Protein AF-A0A1Q7M8P6-F1 (afdb_monomer)

Radius of gyration: 31.35 Å; Cα contacts (8 Å, |Δi|>4): 982; chains: 1; bounding box: 72×69×82 Å

Secondary structure (DSSP, 8-state):
---------------------------EEEEEEESS-TTTHHHHHHHHHT-S---EEEEEEE---SSTHHHHHHHTT-EEEE-SS-HHHHHHHHHHH---SEEEE--TTEEE-TTHHHHHHHH-TT-SEEEEEEEE---SSHHHHHHHHHHHHHTT-TTT--EEEEEHHHHHHHT-S-TT-SSSHHHHHHHHHHHTT--EEEEEEEEEE----SSHHHHHHHHHHHHHHHHHHHHHSHHHHHHHH-GGGHHHHHTTS---HHHHHHHHHHHHHHHHHHHHHHHHHHHHTTS-----TT---------PPPHHHHHHHHHHHGGGHHIIIIITSHHHHHHHHHHHHHHHHH--SSEEEEE--TTSHHHHHHHHTT-EEEEEES-HHHHHHHHHHHTTSSEEEE--TTS--S-TT-EEEEEESS-GGG-SSHHHHHHHHHHHEEEEEEEEEEEEBP-TTHHHHHHHTTPPPPSS----B-HHHHHHHHHHTTEEEEEEEES-SS-HHHHHH-S-SHHHHHHHHHS-GGG-SEEEEEEEEPP----

Solvent-accessible surface area (backbone atoms only — not comparable to full-atom values): 29225 Å² total; per-residue (Å²): 140,88,86,91,86,87,91,91,79,87,80,91,79,92,76,76,89,71,82,78,73,89,67,73,75,75,35,31,22,38,27,26,32,37,58,64,32,55,91,32,36,61,58,20,51,50,26,60,72,61,26,74,53,74,59,64,49,48,30,34,21,33,37,69,50,90,51,60,33,63,64,52,43,50,77,71,70,36,50,76,45,78,47,92,49,56,54,23,41,25,44,43,52,30,58,70,74,47,84,30,59,29,37,33,61,45,56,37,40,34,34,50,42,52,50,36,66,44,35,40,66,66,51,35,70,98,40,45,24,24,33,63,48,58,38,57,67,45,75,88,42,80,54,12,43,48,49,28,50,40,43,48,24,37,60,58,27,84,91,67,50,39,56,39,36,30,35,39,72,55,41,58,75,61,62,50,44,49,68,88,26,74,36,62,29,54,50,49,36,36,48,48,40,50,74,73,68,56,44,72,42,72,35,88,31,51,33,34,36,59,77,65,50,66,46,70,67,50,46,37,53,52,27,38,66,38,19,66,30,43,50,57,44,29,73,77,37,49,73,57,42,59,56,67,67,41,37,71,58,49,58,70,11,33,77,73,38,90,66,60,78,84,47,50,61,58,37,33,52,51,37,50,51,49,51,50,33,24,49,50,26,37,51,51,54,64,58,62,64,71,54,82,76,84,75,70,89,80,78,77,69,81,78,82,76,71,76,68,31,58,67,65,52,50,40,54,55,50,58,74,40,44,92,50,38,59,41,77,73,23,58,80,20,45,12,12,43,52,49,50,51,51,49,49,55,55,52,59,71,70,58,83,55,56,34,33,39,33,38,52,39,51,65,20,71,67,51,51,54,46,41,76,70,69,36,52,40,37,34,32,18,71,36,68,64,34,41,53,45,21,46,64,70,39,73,72,62,58,50,70,45,76,43,49,68,65,58,59,97,61,64,68,50,69,24,32,24,37,39,24,65,70,36,53,29,52,48,68,55,52,60,48,24,41,40,40,50,49,47,25,27,27,74,85,10,34,41,37,42,22,30,47,39,59,56,91,62,52,66,59,51,35,59,76,65,70,54,79,80,68,90,53,57,57,55,60,42,48,52,68,56,54,44,48,48,38,41,76,35,51,22,44,68,77,43,72,46,46,69,34,36,51,49,61,66,58,29,55,69,23,76,59,37,66,65,54,52,54,48,56,71,74,49,67,45,82,56,27,37,32,29,32,38,31,27,31,40,50,72,91,67,84,130

Nearest PDB structures (foldseek):
  6f5z-assembly1_B  TM=7.256E-01  e=6.866E-14  Haloferax volcanii DS2
  1vlm-assembly1_A  TM=7.870E-01  e=6.737E-13  Thermotoga maritima MSB8
  1vl5-assembly4_D  TM=7.030E-01  e=1.470E-11  Halalkalibacterium halodurans C-125
  7wzg-assembly1_A  TM=6.960E-01  e=2.973E-09  Streptomyces sp.
  5dm0-assembly1_A  TM=5.908E-01  e=2.808E-09  Bacillus velezensis FZB42

Sequence (543 aa):
MLQANQRLRGLGGGKGLRPSSCDHEPLVSVVIPSRNSARTIDDCLRSIILQSYKRIEIIIVDCISTDSTREIAQRMGALVLSHDGERSVAKNLGAKFANGKYLFFVDADHKLGPDVIASCIKSIDGFDGVLINDQDISKDSKVSRLFASRRKVLSYDLLHVAVRFVRRDVFDSVGGFDPDLYAGEDLDFHRRFLRHGFKMVDSWATDWHMGSPVNLKELLNRNLYYSSNNLKYASKNPLIALRRINPLRVISAWRRSDTPASDLLPVVLLGFLSNTFLMIGVLLKLSRRQGTPKVDPTQTTLMRNKATPSKKNVIDNYNREGKNYDNIRYGRTKGGRFFSEIELRKTLAMVKGDKVLHVGTATGRVSTYLVSSGFDYVGLELSKVMVRITRERLKGEGDVVQADAEHLPFKPSVFDDIVSVRSFHFLPHPEIFLNEANRVLKRTGRVTVSFEKSVPGREAFRKLMSLPASNAKRAYYSNPQVALMMRRARFTALFAGNVTKLPLLLYWRSKDDRILKELHGKIPSVMGTVGMVVGSKASLGVD

Mean predicted aligned error: 16.84 Å

Foldseek 3Di:
DDDDDDDDDDDDDDDDDDDDDVPPQFAEEEQEEDEQLPPQQLLALVLVCLAPDHRYAYEYEYLPHPDCNQVSCVVSPHHYHYDVAAPQVSRVVSLVVDPTQKYAYDYSQKHFDRHLVVLQSVWCVVFFFEWAQEAEDPDDDPVSVLQRLLSQLCSLPPLRTATGMGGSVLCVVLPGFDRLANDCSRSVSRVSSVVVVTGYDYSPTYMYGHDDDPDVVVLLVVLLVCLVRLVVVCVVPVVSSVVQLQLCSSVVSVVVGPRDPVSNVVSSVVSVSSSVSSVVSNQVVLVVVPPDDPDDPPPPDDDPDDDAWDPVLVLVVLLVCFLVVCCLQQVVAPLSVVLLVLLLVVQVVQDDDQEEEEEACRQVSSVCVCLVVRHQYEYEHQHPRRQVNNCVVCVNRHYYDHDDLLDDPAAFAAGQEYEYEACQFNDRCSLSSLLVVLRNHHLFHKYKHKHFADDPCPVVVCVVVVPDDDSTDTHHHAQVRVCVSNVVSQWDWPDKFASAQAEPVCSVPHNDCPVVVVCRVPGGSSRHRMIMIMTTRHNPDDD

pLDDT: mean 84.01, std 18.24, range [25.59, 98.75]

Structure (mmCIF, N/CA/C/O backbone):
data_AF-A0A1Q7M8P6-F1
#
_entry.id   AF-A0A1Q7M8P6-F1
#
loop_
_atom_site.group_PDB
_atom_site.id
_atom_site.type_symbol
_atom_site.label_atom_id
_atom_site.label_alt_id
_atom_site.label_comp_id
_atom_site.label_asym_id
_atom_site.label_entity_id
_atom_site.label_seq_id
_atom_site.pdbx_PDB_ins_code
_atom_site.Cartn_x
_atom_site.Cartn_y
_atom_site.Cartn_z
_atom_site.occupancy
_atom_site.B_iso_or_equiv
_atom_site.auth_seq_id
_atom_site.auth_comp_id
_atom_site.auth_a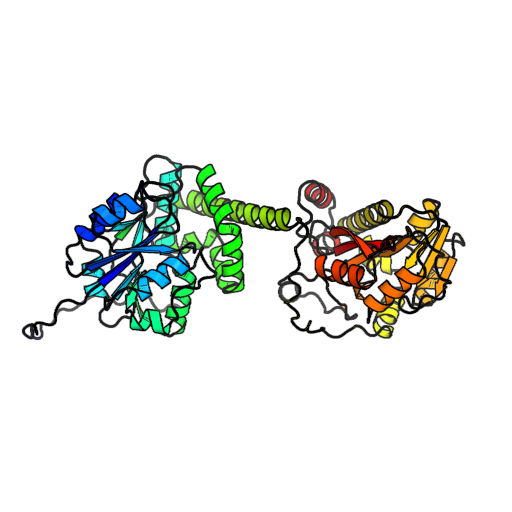sym_id
_atom_site.auth_atom_id
_atom_site.pdbx_PDB_model_num
ATOM 1 N N . MET A 1 1 ? -14.042 37.121 7.139 1.00 37.44 1 MET A N 1
ATOM 2 C CA . MET A 1 1 ? -15.279 36.350 7.381 1.00 37.44 1 MET A CA 1
ATOM 3 C C . MET A 1 1 ? -15.088 35.502 8.631 1.00 37.44 1 MET A C 1
ATOM 5 O O . MET A 1 1 ? -14.676 34.353 8.555 1.00 37.44 1 MET A O 1
ATOM 9 N N . LEU A 1 2 ? -15.280 36.147 9.782 1.00 29.72 2 LEU A N 1
ATOM 10 C CA . LEU A 1 2 ? -15.415 35.529 11.096 1.00 29.72 2 LEU A CA 1
ATOM 11 C C . LEU A 1 2 ? -16.897 35.201 11.296 1.00 29.72 2 LEU A C 1
ATOM 13 O O . LEU A 1 2 ? -17.698 36.114 11.145 1.00 29.72 2 LEU A O 1
ATOM 17 N N . GLN A 1 3 ? -17.239 33.961 11.648 1.00 26.47 3 GLN A N 1
ATOM 18 C CA . GLN A 1 3 ? -18.386 33.603 12.497 1.00 26.47 3 GLN A CA 1
ATOM 19 C C . GLN A 1 3 ? -18.460 32.077 12.633 1.00 26.47 3 GLN A C 1
ATOM 21 O O . GLN A 1 3 ? -18.598 31.383 11.632 1.00 26.47 3 GLN A O 1
ATOM 26 N N . ALA A 1 4 ? -18.330 31.594 13.872 1.00 27.23 4 ALA A N 1
ATOM 27 C CA . ALA A 1 4 ? -18.919 30.371 14.446 1.00 27.23 4 ALA A CA 1
ATOM 28 C C . ALA A 1 4 ? -18.032 29.867 15.598 1.00 27.23 4 ALA A C 1
ATOM 30 O O . ALA A 1 4 ? -17.415 28.811 15.526 1.00 27.23 4 ALA A O 1
ATOM 31 N N . ASN A 1 5 ? -17.930 30.665 16.660 1.00 28.78 5 ASN A N 1
ATOM 32 C CA . ASN A 1 5 ? -17.452 30.216 17.963 1.00 28.78 5 ASN A CA 1
ATOM 33 C C . ASN A 1 5 ? -18.111 31.105 19.017 1.00 28.78 5 ASN A C 1
ATOM 35 O O . ASN A 1 5 ? -17.616 32.193 19.284 1.00 28.78 5 ASN A O 1
ATOM 39 N N . GLN A 1 6 ? -19.266 30.667 19.521 1.00 30.23 6 GLN A N 1
ATOM 40 C CA . GLN A 1 6 ? -19.852 30.999 20.827 1.00 30.23 6 GLN A CA 1
ATOM 41 C C . GLN A 1 6 ? -21.304 30.510 20.844 1.00 30.23 6 GLN A C 1
ATOM 43 O O . GLN A 1 6 ? -22.135 31.050 20.121 1.00 30.23 6 GLN A O 1
ATOM 48 N N . ARG A 1 7 ? -21.598 29.508 21.680 1.00 29.50 7 ARG A N 1
ATOM 49 C CA . ARG A 1 7 ? -22.833 29.390 22.480 1.00 29.50 7 ARG A CA 1
ATOM 50 C C . ARG A 1 7 ? -22.812 28.077 23.258 1.00 29.50 7 ARG A C 1
ATOM 52 O O . ARG A 1 7 ? -23.206 27.058 22.720 1.00 29.50 7 ARG A O 1
ATOM 59 N N . LEU A 1 8 ? -22.377 28.138 24.515 1.00 30.59 8 LEU A N 1
ATOM 60 C CA . LEU A 1 8 ? -22.872 27.297 25.612 1.00 30.59 8 LEU A CA 1
ATOM 61 C C . LEU A 1 8 ? -22.594 28.027 26.940 1.00 30.59 8 LEU A C 1
ATOM 63 O O . LEU A 1 8 ? -21.504 27.901 27.490 1.00 30.59 8 LEU A O 1
ATOM 67 N N . ARG A 1 9 ? -23.566 28.816 27.429 1.00 30.91 9 ARG A N 1
ATOM 68 C CA . ARG A 1 9 ? -23.740 29.202 28.847 1.00 30.91 9 ARG A CA 1
ATOM 69 C C . ARG A 1 9 ? -25.202 29.600 29.118 1.00 30.91 9 ARG A C 1
ATOM 71 O O . ARG A 1 9 ? -25.705 30.476 28.425 1.00 30.91 9 ARG A O 1
ATOM 78 N N . GLY A 1 10 ? -25.794 29.009 30.167 1.00 29.38 10 GLY A N 1
ATOM 79 C CA . GLY A 1 10 ? -27.073 29.369 30.814 1.00 29.38 10 GLY A CA 1
ATOM 80 C C . GLY A 1 10 ? -28.333 28.915 30.061 1.00 29.38 10 GLY A C 1
ATOM 81 O O . GLY A 1 10 ? -28.373 29.018 28.845 1.00 29.38 10 GLY A O 1
ATOM 82 N N . LEU A 1 11 ? -29.399 28.397 30.678 1.00 32.06 11 LEU A N 1
ATOM 83 C CA . LEU A 1 11 ? -29.918 28.573 32.043 1.00 32.06 11 LEU A CA 1
ATOM 84 C C . LEU A 1 11 ? -30.756 27.359 32.495 1.00 32.06 11 LEU A C 1
ATOM 86 O O . LEU A 1 11 ? -31.348 26.665 31.671 1.00 32.06 11 LEU A O 1
ATOM 90 N N . GLY A 1 12 ? -30.834 27.146 33.813 1.00 32.09 12 GLY A N 1
ATOM 91 C CA . GLY A 1 12 ? -31.798 26.240 34.436 1.00 32.09 12 GLY A CA 1
ATOM 92 C C . GLY A 1 12 ? -33.249 26.713 34.286 1.00 32.09 12 GLY A C 1
ATOM 93 O O . GLY A 1 12 ? -33.533 27.905 34.200 1.00 32.09 12 GLY A O 1
ATOM 94 N N . GLY A 1 13 ? -34.160 25.745 34.291 1.00 28.42 13 GLY A N 1
ATOM 95 C CA . GLY A 1 13 ? -35.604 25.936 34.323 1.00 28.42 13 GLY A CA 1
ATOM 96 C C . GLY A 1 13 ? -36.260 24.576 34.516 1.00 28.42 13 GLY A C 1
ATOM 97 O O . GLY A 1 13 ? -36.322 23.780 33.583 1.00 28.42 13 GLY A O 1
ATOM 98 N N . GLY A 1 14 ? -36.670 24.282 35.750 1.00 41.56 14 GLY A N 1
ATOM 99 C CA . GLY A 1 14 ? -37.291 23.014 36.111 1.00 41.56 14 GLY A CA 1
ATOM 100 C C . GLY A 1 14 ? -38.584 22.767 35.340 1.00 41.56 14 GLY A C 1
ATOM 101 O O . GLY A 1 14 ? -39.457 23.631 35.286 1.00 41.56 14 GLY A O 1
ATOM 102 N N . LYS A 1 15 ? -38.719 21.557 34.793 1.00 36.03 15 LYS A N 1
ATOM 103 C CA . LYS A 1 15 ? -40.005 20.946 34.452 1.00 36.03 15 LYS A CA 1
ATOM 104 C C . LYS A 1 15 ? -39.934 19.442 34.704 1.00 36.03 15 LYS A C 1
ATOM 106 O O . LYS A 1 15 ? -39.203 18.737 34.023 1.00 36.03 15 LYS A O 1
ATOM 111 N N . GLY A 1 16 ? -40.719 19.006 35.690 1.00 33.38 16 GLY A N 1
ATOM 112 C CA . GLY A 1 16 ? -41.333 17.682 35.799 1.00 33.38 16 GLY A CA 1
ATOM 113 C C . GLY A 1 16 ? -40.418 16.469 35.673 1.00 33.38 16 GLY A C 1
ATOM 114 O O . GLY A 1 16 ? -40.272 15.916 34.587 1.00 33.38 16 GLY A O 1
ATOM 115 N N . LEU A 1 17 ? -39.938 15.970 36.815 1.00 39.94 17 LEU A N 1
ATOM 116 C CA . LEU A 1 17 ? -39.659 14.545 36.985 1.00 39.94 17 LEU A CA 1
ATOM 117 C C . LEU A 1 17 ? -40.956 13.779 36.690 1.00 39.94 17 LEU A C 1
ATOM 119 O O . LEU A 1 17 ? -41.855 13.715 37.527 1.00 39.94 17 LEU A O 1
ATOM 123 N N . ARG A 1 18 ? -41.081 13.241 35.474 1.00 37.38 18 ARG A N 1
ATOM 124 C CA . ARG A 1 18 ? -42.035 12.161 35.226 1.00 37.38 18 ARG A CA 1
ATOM 125 C C . ARG A 1 18 ? -41.528 10.941 35.999 1.00 37.38 18 ARG A C 1
ATOM 127 O O . ARG A 1 18 ? -40.339 10.637 35.882 1.00 37.38 18 ARG A O 1
ATOM 134 N N . PRO A 1 19 ? -42.374 10.269 36.796 1.00 38.62 19 PRO A N 1
ATOM 135 C CA . PRO A 1 19 ? -41.968 9.049 37.466 1.00 38.62 19 PRO A CA 1
ATOM 136 C C . PRO A 1 19 ? -41.586 8.012 36.409 1.00 38.62 19 PRO A C 1
ATOM 138 O O . PRO A 1 19 ? -42.273 7.839 35.401 1.00 38.62 19 PRO A O 1
ATOM 141 N N . SER A 1 20 ? -40.434 7.398 36.652 1.00 43.34 20 SER A N 1
ATOM 142 C CA . SER A 1 20 ? -39.803 6.335 35.883 1.00 43.34 20 SER A CA 1
ATOM 143 C C . SER A 1 20 ? -40.801 5.241 35.511 1.00 43.34 20 SER A C 1
ATOM 145 O O . SER A 1 20 ? -41.266 4.509 36.387 1.00 43.34 20 SER A O 1
ATOM 147 N N . SER A 1 21 ? -41.079 5.087 34.214 1.00 41.94 21 SER A N 1
ATOM 148 C CA . SER A 1 21 ? -41.465 3.778 33.701 1.00 41.94 21 SER A CA 1
ATOM 149 C C . SER A 1 21 ? -40.296 2.836 33.959 1.00 41.94 21 SER A C 1
ATOM 151 O O . SER A 1 21 ? -39.134 3.180 33.737 1.00 41.94 21 SER A O 1
ATOM 153 N N . CYS A 1 22 ? -40.601 1.660 34.486 1.00 38.03 22 CYS A N 1
ATOM 154 C CA . CYS A 1 22 ? -39.665 0.579 34.749 1.00 38.03 22 CYS A CA 1
ATOM 155 C C . CYS A 1 22 ? -39.181 -0.049 33.427 1.00 38.03 22 CYS A C 1
ATOM 157 O O . CYS A 1 22 ? -39.328 -1.249 33.213 1.00 38.03 22 CYS A O 1
ATOM 159 N N . ASP A 1 23 ? -38.645 0.757 32.512 1.00 50.38 23 ASP A N 1
ATOM 160 C CA . ASP A 1 23 ? -38.005 0.273 31.300 1.00 50.38 23 ASP A CA 1
ATOM 161 C C . ASP A 1 23 ? -36.634 -0.254 31.705 1.00 50.38 23 ASP A C 1
ATOM 163 O O . ASP A 1 23 ? -35.728 0.514 32.028 1.00 50.38 23 ASP A O 1
ATOM 167 N N . HIS A 1 24 ? -36.505 -1.583 31.750 1.00 70.62 24 HIS A N 1
ATOM 168 C CA . HIS A 1 24 ? -35.240 -2.267 31.993 1.00 70.62 24 HIS A CA 1
ATOM 169 C C . HIS A 1 24 ? -34.104 -1.549 31.262 1.00 70.62 24 HIS A C 1
ATOM 171 O O . HIS A 1 24 ? -34.151 -1.430 30.032 1.00 70.62 24 HIS A O 1
ATOM 177 N N . GLU A 1 25 ? -33.095 -1.088 32.014 1.00 85.62 25 GLU A N 1
ATOM 178 C CA . GLU A 1 25 ? -31.935 -0.388 31.458 1.00 85.62 25 GLU A CA 1
ATOM 179 C C . GLU A 1 25 ? -31.449 -1.121 30.191 1.00 85.62 25 GLU A C 1
ATOM 181 O O . GLU A 1 25 ? -31.434 -2.346 30.182 1.00 85.62 25 GLU A O 1
ATOM 186 N N . PRO A 1 26 ? -31.118 -0.458 29.078 1.00 95.31 26 PRO A N 1
ATOM 187 C CA . PRO A 1 26 ? -30.870 -1.136 27.799 1.00 95.31 26 PRO A CA 1
ATOM 188 C C . PRO A 1 26 ? -29.556 -1.939 27.767 1.00 95.31 26 PRO A C 1
ATOM 190 O O . PRO A 1 26 ? -28.484 -1.378 27.926 1.00 95.31 26 PRO A O 1
ATOM 193 N N . LEU A 1 27 ? -29.612 -3.238 27.450 1.00 97.94 27 LEU A N 1
ATOM 194 C CA . LEU A 1 27 ? -28.419 -4.100 27.396 1.00 97.94 27 LEU A CA 1
ATOM 195 C C . LEU A 1 27 ? -27.332 -3.525 26.465 1.00 97.94 27 LEU A C 1
ATOM 197 O O . LEU A 1 27 ? -27.618 -3.165 25.317 1.00 97.94 27 LEU A O 1
ATOM 201 N N . VAL A 1 28 ? -26.092 -3.486 26.958 1.00 98.50 28 VAL A N 1
ATOM 202 C CA . VAL A 1 28 ? -24.889 -3.096 26.207 1.00 98.50 28 VAL A CA 1
ATOM 203 C C . VAL A 1 28 ? -24.049 -4.334 25.913 1.00 98.50 28 VAL A C 1
ATOM 205 O O . VAL A 1 28 ? -23.653 -5.049 26.831 1.00 98.50 28 VAL A O 1
ATOM 208 N N . SER A 1 29 ? -23.727 -4.555 24.642 1.00 98.75 29 SER A N 1
ATOM 209 C CA . SER A 1 29 ? -22.810 -5.614 24.217 1.00 98.75 29 SER A CA 1
ATOM 210 C C . SER A 1 29 ? -21.415 -5.052 24.035 1.00 98.75 29 SER A C 1
ATOM 212 O O . SER A 1 29 ? -21.172 -4.268 23.113 1.00 98.75 29 SER A O 1
ATOM 214 N N . VAL A 1 30 ? -20.485 -5.461 24.891 1.00 98.56 30 VAL A N 1
ATOM 215 C CA . VAL A 1 30 ? -19.075 -5.097 24.749 1.00 98.56 30 VAL A CA 1
ATOM 216 C C . VAL A 1 30 ? -18.391 -6.148 23.882 1.00 98.56 30 VAL A C 1
ATOM 218 O O . VAL A 1 30 ? -18.250 -7.300 24.286 1.00 98.56 30 VAL A O 1
ATOM 221 N N . VAL A 1 31 ? -17.995 -5.751 22.672 1.00 98.62 31 VAL A N 1
ATOM 222 C CA . VAL A 1 31 ? -17.379 -6.621 21.665 1.00 98.62 31 VAL A CA 1
ATOM 223 C C . VAL A 1 31 ? -15.876 -6.367 21.618 1.00 98.62 31 VAL A C 1
ATOM 225 O O . VAL A 1 31 ? -15.437 -5.259 21.292 1.00 98.62 31 VAL A O 1
ATOM 228 N N . ILE A 1 32 ? -15.095 -7.411 21.901 1.00 98.25 32 ILE A N 1
ATOM 229 C CA . ILE A 1 32 ? -13.643 -7.338 22.069 1.00 98.25 32 ILE A CA 1
ATOM 230 C C . ILE A 1 32 ? -12.954 -8.301 21.093 1.00 98.25 32 ILE A C 1
ATOM 232 O O . ILE A 1 32 ? -12.965 -9.515 21.316 1.00 98.25 32 ILE A O 1
ATOM 236 N N . PRO A 1 33 ? -12.334 -7.812 20.003 1.00 97.12 33 PRO A N 1
ATOM 237 C CA . PRO A 1 33 ? -11.429 -8.642 19.221 1.00 97.12 33 PRO A CA 1
ATOM 238 C C . PRO A 1 33 ? -10.141 -8.876 20.016 1.00 97.12 33 PRO A C 1
ATOM 240 O O . PRO A 1 33 ? -9.592 -7.947 20.615 1.00 97.12 33 PRO A O 1
ATOM 243 N N . SER A 1 34 ? -9.625 -10.101 19.996 1.00 94.81 34 SER A N 1
ATOM 244 C CA . SER A 1 34 ? -8.415 -10.438 20.742 1.00 94.81 34 SER A CA 1
ATOM 245 C C . SER A 1 34 ? -7.474 -11.333 19.946 1.00 94.81 34 SER A C 1
ATOM 247 O O . SER A 1 34 ? -7.911 -12.169 19.161 1.00 94.81 34 SER A O 1
ATOM 249 N N . ARG A 1 35 ? -6.167 -11.130 20.129 1.00 93.31 35 ARG A N 1
ATOM 250 C CA . ARG A 1 35 ? -5.114 -12.007 19.609 1.00 93.31 35 ARG A CA 1
ATOM 251 C C . ARG A 1 35 ? -3.870 -11.843 20.465 1.00 93.31 35 ARG A C 1
ATOM 253 O O . ARG A 1 35 ? -3.316 -10.745 20.508 1.00 93.31 35 ARG A O 1
ATOM 260 N N . ASN A 1 36 ? -3.411 -12.915 21.098 1.00 93.12 36 ASN A N 1
ATOM 261 C CA . ASN A 1 36 ? -2.204 -12.925 21.928 1.00 93.12 36 ASN A CA 1
ATOM 262 C C . ASN A 1 36 ? -2.159 -11.765 22.945 1.00 93.12 36 ASN A C 1
ATOM 264 O O . ASN A 1 36 ? -1.190 -11.005 23.014 1.00 93.12 36 ASN A O 1
ATOM 268 N N . SER A 1 37 ? -3.269 -11.558 23.651 1.00 94.25 37 SER A N 1
ATOM 269 C CA . SER A 1 37 ? -3.512 -10.433 24.558 1.00 94.25 37 SER A CA 1
ATOM 270 C C . SER A 1 37 ? -3.468 -10.837 26.036 1.00 94.25 37 SER A C 1
ATOM 272 O O . SER A 1 37 ? -3.989 -10.105 26.877 1.00 94.25 37 SER A O 1
ATOM 274 N N . ALA A 1 38 ? -2.821 -11.955 26.394 1.00 94.12 38 ALA A N 1
ATOM 275 C CA . ALA A 1 38 ? -2.805 -12.464 27.771 1.00 94.12 38 ALA A CA 1
ATOM 276 C C . ALA A 1 38 ? -2.259 -11.447 28.791 1.00 94.12 38 ALA A C 1
ATOM 278 O O . ALA A 1 38 ? -2.603 -11.500 29.967 1.00 94.12 38 ALA A O 1
ATOM 279 N N . ARG A 1 39 ? -1.437 -10.492 28.335 1.00 92.62 39 ARG A N 1
ATOM 280 C CA . ARG A 1 39 ? -0.863 -9.421 29.164 1.00 92.62 39 ARG A CA 1
ATOM 281 C C . ARG A 1 39 ? -1.850 -8.323 29.561 1.00 92.62 39 ARG A C 1
ATOM 283 O O . ARG A 1 39 ? -1.578 -7.626 30.526 1.00 92.62 39 ARG A O 1
ATOM 290 N N . THR A 1 40 ? -2.922 -8.115 28.799 1.00 94.31 40 THR A N 1
ATOM 291 C CA . THR A 1 40 ? -3.811 -6.948 28.960 1.00 94.31 40 THR A CA 1
ATOM 292 C C . THR A 1 40 ? -5.281 -7.316 29.110 1.00 94.31 40 THR A C 1
ATOM 294 O O . THR A 1 40 ? -6.057 -6.519 29.634 1.00 94.31 40 THR A O 1
ATOM 297 N N . ILE A 1 41 ? -5.678 -8.513 28.668 1.00 96.00 41 ILE A N 1
ATOM 298 C CA . ILE A 1 41 ? -7.085 -8.916 28.623 1.00 96.00 41 ILE A CA 1
ATOM 299 C C . ILE A 1 41 ? -7.720 -9.018 30.020 1.00 96.00 41 ILE A C 1
ATOM 301 O O . ILE A 1 41 ? -8.892 -8.683 30.161 1.00 96.00 41 ILE A O 1
ATOM 305 N N . ASP A 1 42 ? -6.961 -9.405 31.054 1.00 96.00 42 ASP A N 1
ATOM 306 C CA . ASP A 1 42 ? -7.454 -9.450 32.443 1.00 96.00 42 ASP A CA 1
ATOM 307 C C . ASP A 1 42 ? -7.839 -8.043 32.940 1.00 96.00 42 ASP A C 1
ATOM 309 O O . ASP A 1 42 ? -8.976 -7.830 33.359 1.00 96.00 42 ASP A O 1
ATOM 313 N N . ASP A 1 43 ? -6.953 -7.052 32.788 1.00 95.31 43 ASP A N 1
ATOM 314 C CA . ASP A 1 43 ? -7.233 -5.650 33.138 1.00 95.31 43 ASP A CA 1
ATOM 315 C C . ASP A 1 43 ? -8.416 -5.073 32.345 1.00 95.31 43 ASP A C 1
ATOM 317 O O . ASP A 1 43 ? -9.268 -4.372 32.906 1.00 95.31 43 ASP A O 1
ATOM 321 N N . CYS A 1 44 ? -8.487 -5.385 31.046 1.00 96.75 44 CYS A N 1
ATOM 322 C CA . CYS A 1 44 ? -9.583 -4.979 30.170 1.00 96.75 44 CYS A CA 1
ATOM 323 C C . CYS A 1 44 ? -10.925 -5.498 30.705 1.00 96.75 44 CYS A C 1
ATOM 325 O O . CYS A 1 44 ? -11.830 -4.715 31.006 1.00 96.75 44 CYS A O 1
ATOM 327 N N . LEU A 1 45 ? -11.027 -6.810 30.916 1.00 97.62 45 LEU A N 1
ATOM 328 C CA . LEU A 1 45 ? -12.243 -7.463 31.387 1.00 97.62 45 LEU A CA 1
ATOM 329 C C . LEU A 1 45 ? -12.632 -7.031 32.801 1.00 97.62 45 LEU A C 1
ATOM 331 O O . LEU A 1 45 ? -13.803 -6.734 33.038 1.00 97.62 45 LEU A O 1
ATOM 335 N N . ARG A 1 46 ? -11.671 -6.909 33.729 1.00 97.38 46 ARG A N 1
ATOM 336 C CA . ARG A 1 46 ? -11.944 -6.409 35.087 1.00 97.38 46 ARG A CA 1
ATOM 337 C C . ARG A 1 46 ? -12.552 -5.015 35.039 1.00 97.38 46 ARG A C 1
ATOM 339 O O . ARG A 1 46 ? -13.515 -4.751 35.751 1.00 97.38 46 ARG A O 1
ATOM 346 N N . SER A 1 47 ? -12.027 -4.139 34.181 1.00 97.06 47 SER A N 1
ATOM 347 C CA . SER A 1 47 ? -12.547 -2.776 34.046 1.00 97.06 47 SER A CA 1
ATOM 348 C C . SER A 1 47 ? -13.979 -2.723 33.508 1.00 97.06 47 SER A C 1
ATOM 350 O O . SER A 1 47 ? -14.725 -1.822 33.883 1.00 97.06 47 SER A O 1
ATOM 352 N N . ILE A 1 48 ? -14.382 -3.701 32.689 1.00 97.62 48 ILE A N 1
ATOM 353 C CA . ILE A 1 48 ? -15.749 -3.826 32.162 1.00 97.62 48 ILE A CA 1
ATOM 354 C C . ILE A 1 48 ? -16.695 -4.413 33.219 1.00 97.62 48 ILE A C 1
ATOM 356 O O . ILE A 1 48 ? -17.795 -3.904 33.412 1.00 97.62 48 ILE A O 1
ATOM 360 N N . ILE A 1 49 ? -16.267 -5.445 33.949 1.00 96.94 49 ILE A N 1
ATOM 361 C CA . ILE A 1 49 ? -17.065 -6.076 35.017 1.00 96.94 49 ILE A CA 1
ATOM 362 C C . ILE A 1 49 ? -17.343 -5.086 36.161 1.00 96.94 49 ILE A C 1
ATOM 364 O O . ILE A 1 49 ? -18.426 -5.077 36.749 1.00 96.94 49 ILE A O 1
ATOM 368 N N . LEU A 1 50 ? -16.370 -4.225 36.469 1.00 96.88 50 LEU A N 1
ATOM 369 C CA . LEU A 1 50 ? -16.466 -3.230 37.537 1.00 96.88 50 LEU A CA 1
ATOM 370 C C . LEU A 1 50 ? -17.194 -1.939 37.129 1.00 96.88 50 LEU A C 1
ATOM 372 O O . LEU A 1 50 ? -17.264 -1.020 37.944 1.00 96.88 50 LEU A O 1
ATOM 376 N N . GLN A 1 51 ? -17.757 -1.851 35.918 1.00 97.44 51 GLN A N 1
ATOM 377 C CA . GLN A 1 51 ? -18.518 -0.671 35.491 1.00 97.44 51 GLN A CA 1
ATOM 378 C C . GLN A 1 51 ? -19.693 -0.383 36.430 1.00 97.44 51 GLN A C 1
ATOM 380 O O . GLN A 1 51 ? -20.319 -1.302 36.969 1.00 97.44 51 GLN A O 1
ATOM 385 N N . SER A 1 52 ? -20.023 0.895 36.613 1.00 95.94 52 SER A N 1
ATOM 386 C CA . SER A 1 52 ? -21.201 1.314 37.383 1.00 95.94 52 SER A CA 1
ATOM 387 C C . SER A 1 52 ? -22.509 0.882 36.716 1.00 95.94 52 SER A C 1
ATOM 389 O O . SER A 1 52 ? -23.443 0.474 37.402 1.00 95.94 52 SER A O 1
ATOM 391 N N . TYR A 1 53 ? -22.545 0.873 35.382 1.00 96.31 53 TYR A N 1
ATOM 392 C CA . TYR A 1 53 ? -23.633 0.298 34.591 1.00 96.31 53 TYR A CA 1
ATOM 393 C C . TYR A 1 53 ? -23.570 -1.236 34.598 1.00 96.31 53 TYR A C 1
ATOM 395 O O . TYR A 1 53 ? -22.523 -1.795 34.285 1.00 96.31 53 TYR A O 1
ATOM 403 N N . LYS A 1 54 ? -24.665 -1.931 34.943 1.00 95.25 54 LYS A N 1
ATOM 404 C CA . LYS A 1 54 ? -24.623 -3.389 35.199 1.00 95.25 54 LYS A CA 1
ATOM 405 C C . LYS A 1 54 ? -25.171 -4.269 34.087 1.00 95.25 54 LYS A C 1
ATOM 407 O O . LYS A 1 54 ? -24.779 -5.431 34.002 1.00 95.25 54 LYS A O 1
ATOM 412 N N . ARG A 1 55 ? -26.048 -3.759 33.218 1.00 97.19 55 ARG A N 1
ATOM 413 C CA . ARG A 1 55 ? -26.655 -4.577 32.159 1.00 97.19 55 ARG A CA 1
ATOM 414 C C . ARG A 1 55 ? -25.731 -4.698 30.947 1.00 97.19 55 ARG A C 1
ATOM 416 O O . ARG A 1 55 ? -25.947 -4.077 29.907 1.00 97.19 55 ARG A O 1
ATOM 423 N N . ILE A 1 56 ? -24.684 -5.497 31.115 1.00 97.94 56 ILE A N 1
ATOM 424 C CA . ILE A 1 56 ? -23.613 -5.698 30.142 1.00 97.94 56 ILE A CA 1
ATOM 425 C C . ILE A 1 56 ? -23.523 -7.181 29.789 1.00 97.94 56 ILE A C 1
ATOM 427 O O . ILE A 1 56 ? -23.563 -8.037 30.668 1.00 97.94 56 ILE A O 1
ATOM 431 N N . GLU A 1 57 ? -23.336 -7.477 28.508 1.00 97.75 57 GLU A N 1
ATOM 432 C CA . GLU A 1 57 ? -22.783 -8.756 28.063 1.00 97.75 57 GLU A CA 1
ATOM 433 C C . GLU A 1 57 ? -21.400 -8.522 27.444 1.00 97.75 57 GLU A C 1
ATOM 435 O O . GLU A 1 57 ? -21.150 -7.491 26.812 1.00 97.75 57 GLU A O 1
ATOM 440 N N . ILE A 1 58 ? -20.494 -9.479 27.632 1.00 98.50 58 ILE A N 1
ATOM 441 C CA . ILE A 1 58 ? -19.112 -9.391 27.161 1.00 98.50 58 ILE A CA 1
ATOM 442 C C . ILE A 1 58 ? -18.884 -10.487 26.128 1.00 98.50 58 ILE A C 1
ATOM 444 O O . ILE A 1 58 ? -19.038 -11.672 26.428 1.00 98.50 58 ILE A O 1
ATOM 448 N N . ILE A 1 59 ? -18.496 -10.082 24.920 1.00 98.50 59 ILE A N 1
ATOM 449 C CA . ILE A 1 59 ? -18.272 -10.973 23.784 1.00 98.50 59 ILE A CA 1
ATOM 450 C C . ILE A 1 59 ? -16.842 -10.786 23.307 1.00 98.50 59 ILE A C 1
ATOM 452 O O . ILE A 1 59 ? -16.479 -9.745 22.759 1.00 98.50 59 ILE A O 1
ATOM 456 N N . ILE A 1 60 ? -16.032 -11.819 23.494 1.00 98.12 60 ILE A N 1
ATOM 457 C CA . ILE A 1 60 ? -14.671 -11.884 22.980 1.00 98.12 60 ILE A CA 1
ATOM 458 C C . ILE A 1 60 ? -14.672 -12.698 21.698 1.00 98.12 60 ILE A C 1
ATOM 460 O O . ILE A 1 60 ? -15.215 -13.799 21.645 1.00 98.12 60 ILE A O 1
ATOM 464 N N . VAL A 1 61 ? -14.013 -12.173 20.670 1.00 97.50 61 VAL A N 1
ATOM 465 C CA . VAL A 1 61 ? -13.720 -12.925 19.452 1.00 97.50 61 VAL A CA 1
ATOM 466 C C . VAL A 1 61 ? -12.215 -13.131 19.360 1.00 97.50 61 VAL A C 1
ATOM 468 O O . VAL A 1 61 ? -11.467 -12.207 19.042 1.00 97.50 61 VAL A O 1
ATOM 471 N N . ASP A 1 62 ? -11.787 -14.350 19.680 1.00 95.19 62 ASP A N 1
ATOM 472 C CA . ASP A 1 62 ? -10.391 -14.766 19.682 1.00 95.19 62 ASP A CA 1
ATOM 473 C C . ASP A 1 62 ? -9.914 -15.131 18.266 1.00 95.19 62 ASP A C 1
ATOM 475 O O . ASP A 1 62 ? -10.398 -16.085 17.646 1.00 95.19 62 ASP A O 1
ATOM 479 N N . CYS A 1 63 ? -8.936 -14.376 17.768 1.00 91.81 63 CYS A N 1
ATOM 480 C CA . CYS A 1 63 ? -8.337 -14.504 16.441 1.00 91.81 63 CYS A CA 1
ATOM 481 C C . CYS A 1 63 ? -7.230 -15.574 16.393 1.00 91.81 63 CYS A C 1
ATOM 483 O O . CYS A 1 63 ? -6.136 -15.317 15.876 1.00 91.81 63 CYS A O 1
ATOM 485 N N . ILE A 1 64 ? -7.503 -16.750 16.969 1.00 91.06 64 ILE A N 1
ATOM 486 C CA . ILE A 1 64 ? -6.561 -17.869 17.140 1.00 91.06 64 ILE A CA 1
ATOM 487 C C . ILE A 1 64 ? -5.337 -17.428 17.953 1.00 91.06 64 ILE A C 1
ATOM 489 O O . ILE A 1 64 ? -4.214 -17.333 17.439 1.00 91.06 64 ILE A O 1
ATOM 493 N N . SER A 1 65 ? -5.563 -17.116 19.231 1.00 89.75 65 SER A N 1
ATOM 494 C CA . SER A 1 65 ? -4.458 -16.875 20.160 1.00 89.75 65 SER A CA 1
ATOM 495 C C . SER A 1 65 ? -3.675 -18.160 20.429 1.00 89.75 65 SER A C 1
ATOM 497 O O . SER A 1 65 ? -4.223 -19.260 20.455 1.00 89.75 65 SER A O 1
ATOM 499 N N . THR A 1 66 ? -2.371 -18.005 20.633 1.00 92.06 66 THR A N 1
ATOM 500 C CA . THR A 1 66 ? -1.436 -19.086 20.983 1.00 92.06 66 THR A CA 1
ATOM 501 C C . THR A 1 66 ? -0.916 -18.962 22.417 1.00 92.06 66 THR A C 1
ATOM 503 O O . THR A 1 66 ? -0.057 -19.736 22.827 1.00 92.06 66 THR A O 1
ATOM 506 N N . ASP A 1 67 ? -1.365 -17.945 23.150 1.00 94.75 67 ASP A N 1
ATOM 507 C CA . ASP A 1 67 ? -1.078 -17.719 24.565 1.00 94.75 67 ASP A CA 1
ATOM 508 C C . ASP A 1 67 ? -2.343 -17.939 25.415 1.00 94.75 67 ASP A C 1
ATOM 510 O O . ASP A 1 67 ? -3.390 -18.328 24.902 1.00 94.75 67 ASP A O 1
ATOM 514 N N . SER A 1 68 ? -2.265 -17.633 26.713 1.00 95.81 68 SER A N 1
ATOM 515 C CA . SER A 1 68 ? -3.353 -17.866 27.672 1.00 95.81 68 SER A CA 1
ATOM 516 C C . SER A 1 68 ? -4.568 -16.923 27.548 1.00 95.81 68 SER A C 1
ATOM 518 O O . SER A 1 68 ? -5.369 -16.821 28.481 1.00 95.81 68 SER A O 1
ATOM 520 N N . THR A 1 69 ? -4.694 -16.164 26.452 1.00 95.50 69 THR A N 1
ATOM 521 C CA . THR A 1 69 ? -5.764 -15.164 26.262 1.00 95.50 69 THR A CA 1
ATOM 522 C C . THR A 1 69 ? -7.149 -15.781 26.410 1.00 95.50 69 THR A C 1
ATOM 524 O O . THR A 1 69 ? -8.016 -15.224 27.088 1.00 95.50 69 THR A O 1
ATOM 527 N N . ARG A 1 70 ? -7.354 -16.945 25.787 1.00 94.69 70 ARG A N 1
ATOM 528 C CA . ARG A 1 70 ? -8.654 -17.615 25.721 1.00 94.69 70 ARG A CA 1
ATOM 529 C C . ARG A 1 70 ? -9.084 -18.133 27.089 1.00 94.69 70 ARG A C 1
ATOM 531 O O . ARG A 1 70 ? -10.222 -17.923 27.501 1.00 94.69 70 ARG A O 1
ATOM 538 N N . GLU A 1 71 ? -8.153 -18.743 27.811 1.00 95.62 71 GLU A N 1
ATOM 539 C CA . GLU A 1 71 ? -8.356 -19.295 29.147 1.00 95.62 71 GLU A CA 1
ATOM 540 C C . GLU A 1 71 ? -8.625 -18.189 30.174 1.00 95.62 71 GLU A C 1
ATOM 542 O O . GLU A 1 71 ? -9.416 -18.374 31.099 1.00 95.62 71 GLU A O 1
ATOM 547 N N . ILE A 1 72 ? -7.979 -17.023 30.043 1.00 96.56 72 ILE A N 1
ATOM 548 C CA . ILE A 1 72 ? -8.279 -15.854 30.886 1.00 96.56 72 ILE A CA 1
ATOM 549 C C . ILE A 1 72 ? -9.704 -15.361 30.607 1.00 96.56 72 ILE A C 1
ATOM 551 O O . ILE A 1 72 ? -10.491 -15.222 31.540 1.00 96.56 72 ILE A O 1
ATOM 555 N N . ALA A 1 73 ? -10.061 -15.169 29.335 1.00 95.31 73 ALA A N 1
ATOM 556 C CA . ALA A 1 73 ? -11.379 -14.687 28.928 1.00 95.31 73 ALA A CA 1
ATOM 557 C C . ALA A 1 73 ? -12.532 -15.578 29.422 1.00 95.31 73 ALA A C 1
ATOM 559 O O . ALA A 1 73 ? -13.509 -15.078 29.983 1.00 95.31 73 ALA A O 1
ATOM 560 N N . GLN A 1 74 ? -12.397 -16.898 29.265 1.00 94.31 74 GLN A N 1
ATOM 561 C CA . GLN A 1 74 ? -13.401 -17.871 29.707 1.00 94.31 74 GLN A CA 1
ATOM 562 C C . GLN A 1 74 ? -13.578 -17.865 31.229 1.00 94.31 74 GLN A C 1
ATOM 564 O O . GLN A 1 74 ? -14.707 -17.853 31.715 1.00 94.31 74 GLN A O 1
ATOM 569 N N . ARG A 1 75 ? -12.477 -17.813 31.994 1.00 95.94 75 ARG A N 1
ATOM 570 C CA . ARG A 1 75 ? -12.532 -17.753 33.466 1.00 95.94 75 ARG A CA 1
ATOM 571 C C . ARG A 1 75 ? -13.237 -16.504 33.992 1.00 95.94 75 ARG A C 1
ATOM 573 O O . ARG A 1 75 ? -13.769 -16.532 35.095 1.00 95.94 75 ARG A O 1
ATOM 580 N N . MET A 1 76 ? -13.248 -15.426 33.215 1.00 94.19 76 MET A N 1
ATOM 581 C CA . MET A 1 76 ? -13.903 -14.166 33.568 1.00 94.19 76 MET A CA 1
ATOM 582 C C . MET A 1 76 ? -15.370 -14.088 33.122 1.00 94.19 76 MET A C 1
ATOM 584 O O . MET A 1 76 ? -15.994 -13.040 33.270 1.00 94.19 76 MET A O 1
ATOM 588 N N . GLY A 1 77 ? -15.930 -15.181 32.591 1.00 91.00 77 GLY A N 1
ATOM 589 C CA . GLY A 1 77 ? -17.348 -15.278 32.240 1.00 91.00 77 GLY A CA 1
ATOM 590 C C . GLY A 1 77 ? -17.736 -14.601 30.923 1.00 91.00 77 GLY A C 1
ATOM 591 O O . GLY A 1 77 ? -18.921 -14.387 30.682 1.00 91.00 77 GLY A O 1
ATOM 592 N N . ALA A 1 78 ? -16.772 -14.255 30.065 1.00 94.31 78 ALA A N 1
ATOM 593 C CA . ALA A 1 78 ? -17.069 -13.730 28.735 1.00 94.31 78 ALA A CA 1
ATOM 594 C C . ALA A 1 78 ? -17.548 -14.846 27.789 1.00 94.31 78 ALA A C 1
ATOM 596 O O . ALA A 1 78 ? -17.051 -15.974 27.836 1.00 94.31 78 ALA A O 1
ATOM 597 N N . LEU A 1 79 ? -18.450 -14.515 26.861 1.00 97.00 79 LEU A N 1
ATOM 598 C CA . LEU A 1 79 ? -18.722 -15.373 25.710 1.00 97.00 79 LEU A CA 1
ATOM 599 C C . LEU A 1 79 ? -17.511 -15.321 24.775 1.00 97.00 79 LEU A C 1
ATOM 601 O O . LEU A 1 79 ? -17.212 -14.266 24.218 1.00 97.00 79 LEU A O 1
ATOM 605 N N . VAL A 1 80 ? -16.826 -16.448 24.585 1.00 97.00 80 VAL A N 1
ATOM 606 C CA . VAL A 1 80 ? -15.634 -16.525 23.730 1.00 97.00 80 VAL A CA 1
ATOM 607 C C . VAL A 1 80 ? -15.955 -17.248 22.426 1.00 97.00 80 VAL A C 1
ATOM 609 O O . VAL A 1 80 ? -16.178 -18.456 22.404 1.00 97.00 80 VAL A O 1
ATOM 612 N N . LEU A 1 81 ? -15.936 -16.498 21.329 1.00 95.00 81 LEU A N 1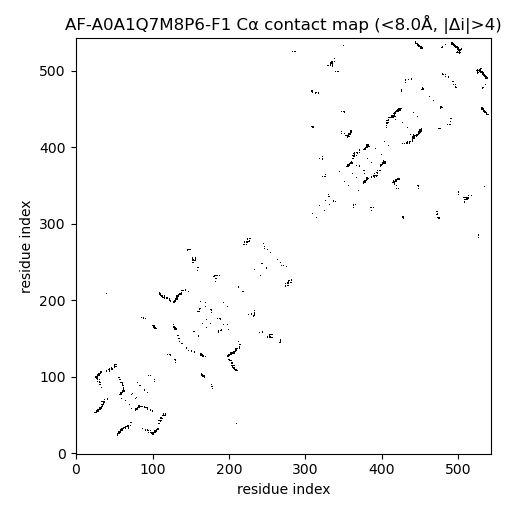
ATOM 613 C CA . LEU A 1 81 ? -16.002 -17.000 19.959 1.00 95.00 81 LEU A CA 1
ATOM 614 C C . LEU A 1 81 ? -14.588 -17.128 19.393 1.00 95.00 81 LEU A C 1
ATOM 616 O O . LEU A 1 81 ? -13.668 -16.444 19.843 1.00 95.00 81 LEU A O 1
ATOM 620 N N . SER A 1 82 ? -14.411 -17.953 18.365 1.00 91.50 82 SER A N 1
ATOM 621 C CA . SER A 1 82 ? -13.127 -18.064 17.669 1.00 91.50 82 SER A CA 1
ATOM 622 C C . SER A 1 82 ? -13.281 -17.992 16.165 1.00 91.50 82 SER A C 1
ATOM 624 O O . SER A 1 82 ? -14.217 -18.552 15.600 1.00 91.50 82 SER A O 1
ATOM 626 N N . HIS A 1 83 ? -12.344 -17.295 15.528 1.00 88.88 83 HIS A N 1
ATOM 627 C CA . HIS A 1 83 ? -12.288 -17.121 14.081 1.00 88.88 83 HIS A CA 1
ATOM 628 C C . HIS A 1 83 ? -10.839 -16.868 13.655 1.00 88.88 83 HIS A C 1
ATOM 630 O O . HIS A 1 83 ? -10.093 -16.210 14.360 1.00 88.88 83 HIS A O 1
ATOM 636 N N . ASP A 1 84 ? -10.430 -17.313 12.475 1.00 83.00 84 ASP A N 1
ATOM 637 C CA . ASP A 1 84 ? -9.096 -17.061 11.895 1.00 83.00 84 ASP A CA 1
ATOM 638 C C . ASP A 1 84 ? -8.921 -15.669 11.243 1.00 83.00 84 ASP A C 1
ATOM 640 O O . ASP A 1 84 ? -7.929 -15.396 10.565 1.00 83.00 84 ASP A O 1
ATOM 644 N N . GLY A 1 85 ? -9.901 -14.784 11.421 1.00 80.62 85 GLY A N 1
ATOM 645 C CA . GLY A 1 85 ? -10.024 -13.520 10.708 1.00 80.62 85 GLY A CA 1
ATOM 646 C C . GLY A 1 85 ? -9.357 -12.377 11.462 1.00 80.62 85 GLY A C 1
ATOM 647 O O . GLY A 1 85 ? -9.174 -12.431 12.674 1.00 80.62 85 GLY A O 1
ATOM 648 N N . GLU A 1 86 ? -9.019 -11.304 10.751 1.00 89.19 86 GLU A N 1
ATOM 649 C CA . GLU A 1 86 ? -8.493 -10.084 11.373 1.00 89.19 86 GLU A CA 1
ATOM 650 C C . GLU A 1 86 ? -9.572 -9.310 12.159 1.00 89.19 86 GLU A C 1
ATOM 652 O O . GLU A 1 86 ? -10.773 -9.575 12.062 1.00 89.19 86 GLU A O 1
ATOM 657 N N . ARG A 1 87 ? -9.141 -8.281 12.902 1.00 90.62 87 ARG A N 1
ATOM 658 C CA . ARG A 1 87 ? -9.971 -7.507 13.846 1.00 90.62 87 ARG A CA 1
ATOM 659 C C . ARG A 1 87 ? -11.341 -7.041 13.332 1.00 90.62 87 ARG A C 1
ATOM 661 O O . ARG A 1 87 ? -12.281 -7.030 14.114 1.00 90.62 87 ARG A O 1
ATOM 668 N N . SER A 1 88 ? -11.492 -6.660 12.061 1.00 95.12 88 SER A N 1
ATOM 669 C CA . SER A 1 88 ? -12.797 -6.215 11.534 1.00 95.12 88 SER A CA 1
ATOM 670 C C . SER A 1 88 ? -13.784 -7.358 11.388 1.00 95.12 88 SER A C 1
ATOM 672 O O . SER A 1 88 ? -14.955 -7.205 11.725 1.00 95.12 88 SER A O 1
ATOM 674 N N . VAL A 1 89 ? -13.302 -8.516 10.929 1.00 94.56 89 VAL A N 1
ATOM 675 C CA . VAL A 1 89 ? -14.105 -9.741 10.863 1.00 94.56 89 VAL A CA 1
ATOM 676 C C . VAL A 1 89 ? -14.520 -10.140 12.274 1.00 94.56 89 VAL A C 1
ATOM 678 O O . VAL A 1 89 ? -15.690 -10.424 12.509 1.00 94.56 89 VAL A O 1
ATOM 681 N N . ALA A 1 90 ? -13.591 -10.053 13.229 1.00 95.31 90 ALA A N 1
ATOM 682 C CA . ALA A 1 90 ? -13.860 -10.329 14.632 1.00 95.31 90 ALA A CA 1
ATOM 683 C C . ALA A 1 90 ? -14.907 -9.375 15.243 1.00 95.31 90 ALA A C 1
ATOM 685 O O . ALA A 1 90 ? -15.872 -9.837 15.848 1.00 95.31 90 ALA A O 1
ATOM 686 N N . LYS A 1 91 ? -14.787 -8.055 15.024 1.00 97.81 91 LYS A N 1
ATOM 687 C CA . LYS A 1 91 ? -15.777 -7.059 15.483 1.00 97.81 91 LYS A CA 1
ATOM 688 C C . LYS A 1 91 ? -17.168 -7.322 14.887 1.00 97.81 91 LYS A C 1
ATOM 690 O O . LYS A 1 91 ? -18.155 -7.292 15.617 1.00 97.81 91 LYS A O 1
ATOM 695 N N . ASN A 1 92 ? -17.251 -7.638 13.593 1.00 98.06 92 ASN A N 1
ATOM 696 C CA . ASN A 1 92 ? -18.519 -7.972 12.937 1.00 98.06 92 ASN A CA 1
ATOM 697 C C . ASN A 1 92 ? -19.131 -9.275 13.463 1.00 98.06 92 ASN A C 1
ATOM 699 O O . ASN A 1 92 ? -20.338 -9.339 13.688 1.00 98.06 92 ASN A O 1
ATOM 703 N N . LEU A 1 93 ? -18.312 -10.310 13.671 1.00 97.75 93 LEU A N 1
ATOM 704 C CA . LEU A 1 93 ? -18.772 -11.575 14.232 1.00 97.75 93 LEU A CA 1
ATOM 705 C C . LEU A 1 93 ? -19.331 -11.364 15.639 1.00 97.75 93 LEU A C 1
ATOM 707 O O . LEU A 1 93 ? -20.441 -11.798 15.918 1.00 97.75 93 LEU A O 1
ATOM 711 N N . GLY A 1 94 ? -18.610 -10.642 16.498 1.00 97.81 94 GLY A N 1
ATOM 712 C CA . GLY A 1 94 ? -19.082 -10.344 17.848 1.00 97.81 94 GLY A CA 1
ATOM 713 C C . GLY A 1 94 ? -20.390 -9.550 17.846 1.00 97.81 94 GLY A C 1
ATOM 714 O O . GLY A 1 94 ? -21.310 -9.895 18.580 1.00 97.81 94 GLY A O 1
ATOM 715 N N . ALA A 1 95 ? -20.528 -8.561 16.956 1.00 98.19 95 ALA A N 1
ATOM 716 C CA . ALA A 1 95 ? -21.778 -7.819 16.779 1.00 98.19 95 ALA A CA 1
ATOM 717 C C . ALA A 1 95 ? -22.953 -8.710 16.329 1.00 98.19 95 ALA A C 1
ATOM 719 O O . ALA A 1 95 ? -24.082 -8.488 16.753 1.00 98.19 95 ALA A O 1
ATOM 720 N N . LYS A 1 96 ? -22.698 -9.752 15.525 1.00 97.44 96 LYS A N 1
ATOM 721 C CA . LYS A 1 96 ? -23.727 -10.714 15.096 1.00 97.44 96 LYS A CA 1
ATOM 722 C C . LYS A 1 96 ? -24.259 -11.575 16.248 1.00 97.44 96 LYS A C 1
ATOM 724 O O . LYS A 1 96 ? -25.429 -11.940 16.233 1.00 97.44 96 LYS A O 1
ATOM 729 N N . PHE A 1 97 ? -23.409 -11.915 17.217 1.00 97.44 97 PHE A N 1
ATOM 730 C CA . PHE A 1 97 ? -23.777 -12.718 18.394 1.00 97.44 97 PHE A CA 1
ATOM 731 C C . PHE A 1 97 ? -24.248 -11.881 19.587 1.00 97.44 97 PHE A C 1
ATOM 733 O O . PHE A 1 97 ? -24.722 -12.427 20.579 1.00 97.44 97 PHE A O 1
ATOM 740 N N . ALA A 1 98 ? -24.115 -10.564 19.500 1.00 98.00 98 ALA A N 1
ATOM 741 C CA . ALA A 1 98 ? -24.609 -9.646 20.503 1.00 98.00 98 ALA A CA 1
ATOM 742 C C . ALA A 1 98 ? -26.140 -9.699 20.598 1.00 98.00 98 ALA A C 1
ATOM 744 O O . ALA A 1 98 ? -26.819 -9.817 19.584 1.00 98.00 98 ALA A O 1
ATOM 745 N N . ASN A 1 99 ? -26.694 -9.383 21.766 1.00 97.50 99 ASN A N 1
ATOM 746 C CA . ASN A 1 99 ? -28.124 -9.172 22.053 1.00 97.50 99 ASN A CA 1
ATOM 747 C C . ASN A 1 99 ? -28.459 -7.744 22.531 1.00 97.50 99 ASN A C 1
ATOM 749 O O . ASN A 1 99 ? -29.622 -7.349 22.576 1.00 97.50 99 ASN A O 1
ATOM 753 N N . GLY A 1 100 ? -27.452 -6.949 22.890 1.00 97.44 100 GLY A N 1
ATOM 754 C CA . GLY A 1 100 ? -27.613 -5.583 23.382 1.00 97.44 100 GLY A CA 1
ATOM 755 C C . GLY A 1 100 ? -28.136 -4.580 22.357 1.00 97.44 100 GLY A C 1
ATOM 756 O O . GLY A 1 100 ? -27.794 -4.616 21.173 1.00 97.44 100 GLY A O 1
ATOM 757 N N . LYS A 1 101 ? -28.938 -3.626 22.840 1.00 97.81 101 LYS A N 1
ATOM 758 C CA . LYS A 1 101 ? -29.433 -2.479 22.060 1.00 97.81 101 LYS A CA 1
ATOM 759 C C . LYS A 1 101 ? -28.279 -1.606 21.556 1.00 97.81 101 LYS A C 1
ATOM 761 O O . LYS A 1 101 ? -28.368 -1.024 20.473 1.00 97.81 101 LYS A O 1
ATOM 766 N N . TYR A 1 102 ? -27.203 -1.539 22.335 1.00 98.50 102 TYR A N 1
ATOM 767 C CA . TYR A 1 102 ? -25.988 -0.809 22.001 1.00 98.50 102 TYR A CA 1
ATOM 768 C C . TYR A 1 102 ? -24.801 -1.755 21.872 1.00 98.50 102 TYR A C 1
ATOM 770 O O . TYR A 1 102 ? -24.677 -2.718 22.628 1.00 98.50 102 TYR A O 1
ATOM 778 N N . LEU A 1 103 ? -23.918 -1.439 20.932 1.00 98.69 103 LEU A N 1
ATOM 779 C CA . LEU A 1 103 ? -22.655 -2.127 20.711 1.00 98.69 103 LEU A CA 1
ATOM 780 C C . LEU A 1 103 ? -21.517 -1.210 21.147 1.00 98.69 103 LEU A C 1
ATOM 782 O O . LEU A 1 103 ? -21.454 -0.055 20.719 1.00 98.69 103 LEU A O 1
ATOM 786 N N . PHE A 1 104 ? -20.603 -1.734 21.957 1.00 98.12 104 PHE A N 1
ATOM 787 C CA . PHE A 1 104 ? -19.384 -1.044 22.352 1.00 98.12 104 PHE A CA 1
ATOM 788 C C . PHE A 1 104 ? -18.159 -1.848 21.918 1.00 98.12 104 PHE A C 1
ATOM 790 O O . PHE A 1 104 ? -17.885 -2.921 22.447 1.00 98.12 104 PHE A O 1
ATOM 797 N N . PHE A 1 105 ? -17.405 -1.317 20.956 1.00 97.94 105 PHE A N 1
ATOM 798 C CA . PHE A 1 105 ? -16.171 -1.931 20.474 1.00 97.94 105 PHE A CA 1
ATOM 799 C C . PHE A 1 105 ? -14.965 -1.473 21.305 1.00 97.94 105 PHE A C 1
ATOM 801 O O . PHE A 1 105 ? -14.595 -0.289 21.313 1.00 97.94 105 PHE A O 1
ATOM 808 N N . VAL A 1 106 ? -14.334 -2.429 21.986 1.00 96.38 106 VAL A N 1
ATOM 809 C CA . VAL A 1 106 ? -13.190 -2.211 22.884 1.00 96.38 106 VAL A CA 1
ATOM 810 C C . VAL A 1 106 ? -12.062 -3.147 22.469 1.00 96.38 106 VAL A C 1
ATOM 812 O O . VAL A 1 106 ? -12.287 -4.339 22.319 1.00 96.38 106 VAL A O 1
ATOM 815 N N . ASP A 1 107 ? -10.856 -2.625 22.254 1.00 94.44 107 ASP A N 1
ATOM 816 C CA . ASP A 1 107 ? -9.698 -3.469 21.943 1.00 94.44 107 ASP A CA 1
ATOM 817 C C . ASP A 1 107 ? -9.138 -4.088 23.248 1.00 94.44 107 ASP A C 1
ATOM 819 O O . ASP A 1 107 ? -9.226 -3.493 24.323 1.00 94.44 107 ASP A O 1
ATOM 823 N N . ALA A 1 108 ? -8.571 -5.298 23.172 1.00 94.88 108 ALA A N 1
ATOM 824 C CA . ALA A 1 108 ? -8.130 -6.086 24.336 1.00 94.88 108 ALA A CA 1
ATOM 825 C C . ALA A 1 108 ? -6.998 -5.451 25.179 1.00 94.88 108 ALA A C 1
ATOM 827 O O . ALA A 1 108 ? -6.633 -5.975 26.233 1.00 94.88 108 ALA A O 1
ATOM 828 N N . ASP A 1 109 ? -6.413 -4.349 24.715 1.00 93.00 109 ASP A N 1
ATOM 829 C CA . ASP A 1 109 ? -5.397 -3.546 25.392 1.00 93.00 109 ASP A CA 1
ATOM 830 C C . ASP A 1 109 ? -5.937 -2.208 25.925 1.00 93.00 109 ASP A C 1
ATOM 832 O O . ASP A 1 109 ? -5.156 -1.304 26.226 1.00 93.00 109 ASP A O 1
ATOM 836 N N . HIS A 1 110 ? -7.257 -2.083 26.086 1.00 93.75 110 HIS A N 1
ATOM 837 C CA . HIS A 1 110 ? -7.910 -0.928 26.700 1.00 93.75 110 HIS A CA 1
ATOM 838 C C . HIS A 1 110 ? -8.459 -1.236 28.096 1.00 93.75 110 HIS A C 1
ATOM 840 O O . HIS A 1 110 ? -9.085 -2.268 28.326 1.00 93.75 110 HIS A O 1
ATOM 846 N N . LYS A 1 111 ? -8.283 -0.284 29.012 1.00 94.62 111 LYS A N 1
ATOM 847 C CA . LYS A 1 111 ? -8.876 -0.265 30.352 1.00 94.62 111 LYS A CA 1
ATOM 848 C C . LYS A 1 111 ? -9.899 0.863 30.434 1.00 94.62 111 LYS A C 1
ATOM 850 O O . LYS A 1 111 ? -9.555 2.019 30.195 1.00 94.62 111 LYS A O 1
ATOM 855 N N . LEU A 1 112 ? -11.144 0.545 30.772 1.00 95.06 112 LEU A N 1
ATOM 856 C CA . LEU A 1 112 ? -12.215 1.535 30.874 1.00 95.06 112 LEU A CA 1
ATOM 857 C C . LEU A 1 112 ? -12.216 2.232 32.245 1.00 95.06 112 LEU A C 1
ATOM 859 O O . LEU A 1 112 ? -11.971 1.600 33.274 1.00 95.06 112 LEU A O 1
ATOM 863 N N . GLY A 1 113 ? -12.538 3.528 32.272 1.00 93.69 113 GLY A N 1
ATOM 864 C CA . GLY A 1 113 ? -12.944 4.220 33.500 1.00 93.69 113 GLY A CA 1
ATOM 865 C C . GLY A 1 113 ? -14.271 3.681 34.044 1.00 93.69 113 GLY A C 1
ATOM 866 O O . GLY A 1 113 ? -15.087 3.218 33.250 1.00 93.69 113 GLY A O 1
ATOM 867 N N . PRO A 1 114 ? -14.518 3.742 35.365 1.00 94.19 114 PRO A N 1
ATOM 868 C CA . PRO A 1 114 ? -15.636 3.049 36.024 1.00 94.19 114 PRO A CA 1
ATOM 869 C C . PRO A 1 114 ? -17.028 3.450 35.510 1.00 94.19 114 PRO A C 1
ATOM 871 O O . PRO A 1 114 ? -17.949 2.639 35.556 1.00 94.19 114 PRO A O 1
ATOM 874 N N . ASP A 1 115 ? -17.169 4.669 34.983 1.00 94.56 115 ASP A N 1
ATOM 875 C CA . ASP A 1 115 ? -18.445 5.236 34.534 1.00 94.56 115 ASP A CA 1
ATOM 876 C C . ASP A 1 115 ? -18.542 5.411 33.013 1.00 94.56 115 ASP A C 1
ATOM 878 O O . ASP A 1 115 ? -19.450 6.084 32.523 1.00 94.56 115 ASP A O 1
ATOM 882 N N . VAL A 1 116 ? -17.619 4.833 32.233 1.00 95.69 116 VAL A N 1
ATOM 883 C CA . VAL A 1 116 ? -17.582 5.032 30.772 1.00 95.69 116 VAL A CA 1
ATOM 884 C C . VAL A 1 116 ? -18.885 4.570 30.121 1.00 95.69 116 VAL A C 1
ATOM 886 O O . VAL A 1 116 ? -19.466 5.314 29.329 1.00 95.69 116 VAL A O 1
ATOM 889 N N . ILE A 1 117 ? -19.376 3.375 30.465 1.00 96.44 117 ILE A N 1
ATOM 890 C CA . ILE A 1 117 ? -20.601 2.834 29.858 1.00 96.44 117 ILE A CA 1
ATOM 891 C C . ILE A 1 117 ? -21.832 3.634 30.300 1.00 96.44 117 ILE A C 1
ATOM 893 O O . ILE A 1 117 ? -22.656 3.993 29.458 1.00 96.44 117 ILE A O 1
ATOM 897 N N . ALA A 1 118 ? -21.923 3.996 31.584 1.00 95.06 118 ALA A N 1
ATOM 898 C CA . ALA A 1 118 ? -23.000 4.844 32.097 1.00 95.06 118 ALA A CA 1
ATOM 899 C C . ALA A 1 118 ? -23.020 6.219 31.404 1.00 95.06 118 ALA A C 1
ATOM 901 O O . ALA A 1 118 ? -24.081 6.702 31.001 1.00 95.06 118 ALA A O 1
ATOM 902 N N . SER A 1 119 ? -21.845 6.824 31.190 1.00 95.12 119 SER A N 1
ATOM 903 C CA . SER A 1 119 ? -21.719 8.094 30.473 1.00 95.12 119 SER A CA 1
ATOM 904 C C . SER A 1 119 ? -22.154 7.977 29.012 1.00 95.12 119 SER A C 1
ATOM 906 O O . SER A 1 119 ? -22.866 8.848 28.509 1.00 95.12 119 SER A O 1
ATOM 908 N N . CYS A 1 120 ? -21.791 6.887 28.328 1.00 96.06 120 CYS A N 1
ATOM 909 C CA . CYS A 1 120 ? -22.230 6.640 26.953 1.00 96.06 120 CYS A CA 1
ATOM 910 C C . CYS A 1 120 ? -23.755 6.511 26.861 1.00 96.06 120 CYS A C 1
ATOM 912 O O . CYS A 1 120 ? -24.365 7.158 26.013 1.00 96.06 120 CYS A O 1
ATOM 914 N N . ILE A 1 121 ? -24.371 5.739 27.763 1.00 95.31 121 ILE A N 1
ATOM 915 C CA . ILE A 1 121 ? -25.831 5.578 27.835 1.00 95.31 121 ILE A CA 1
ATOM 916 C C . ILE A 1 121 ? -26.534 6.914 28.077 1.00 95.31 121 ILE A C 1
ATOM 918 O O . ILE A 1 121 ? -27.537 7.204 27.431 1.00 95.31 121 ILE A O 1
ATOM 922 N N . LYS A 1 122 ? -25.999 7.744 28.975 1.00 93.25 122 LYS A N 1
ATOM 923 C CA . LYS A 1 122 ? -26.560 9.066 29.261 1.00 93.25 122 LYS A CA 1
ATOM 924 C C . LYS A 1 122 ? -26.396 10.036 28.090 1.00 93.25 122 LYS A C 1
ATOM 926 O O . LYS A 1 122 ? -27.277 10.854 27.850 1.00 93.25 122 LYS A O 1
ATOM 931 N N . SER A 1 123 ? -25.264 9.969 27.391 1.00 94.25 123 SER A N 1
ATOM 932 C CA . SER A 1 123 ? -24.910 10.936 26.347 1.00 94.25 123 SER A CA 1
ATOM 933 C C . SER A 1 123 ? -25.562 10.629 25.002 1.00 94.25 123 SER A C 1
ATOM 935 O O . SER A 1 123 ? -25.791 11.552 24.230 1.00 94.25 123 SER A O 1
ATOM 937 N N . ILE A 1 124 ? -25.854 9.357 24.704 1.00 94.69 124 ILE A N 1
ATOM 938 C CA . ILE A 1 124 ? -26.359 8.947 23.385 1.00 94.69 124 ILE A CA 1
ATOM 939 C C . ILE A 1 124 ? -27.802 9.398 23.105 1.00 94.69 124 ILE A C 1
ATOM 941 O O . ILE A 1 124 ? -28.259 9.264 21.976 1.00 94.69 124 ILE A O 1
ATOM 945 N N . ASP A 1 125 ? -28.531 9.939 24.083 1.00 92.00 125 ASP A N 1
ATOM 946 C CA . ASP A 1 125 ? -29.900 10.413 23.858 1.00 92.00 125 ASP A CA 1
ATOM 947 C C . ASP A 1 125 ? -29.959 11.506 22.771 1.00 92.00 125 ASP A C 1
ATOM 949 O O . ASP A 1 125 ? -29.269 12.523 22.841 1.00 92.00 125 ASP A O 1
ATOM 953 N N . GLY A 1 126 ? -30.760 11.275 21.727 1.00 92.12 126 GLY A N 1
ATOM 954 C CA . GLY A 1 126 ? -30.815 12.125 20.529 1.00 92.12 126 GLY A CA 1
ATOM 955 C C . GLY A 1 126 ? -29.645 11.968 19.539 1.00 92.12 126 GLY A C 1
ATOM 956 O O . GLY A 1 126 ? -29.588 12.705 18.548 1.00 92.12 126 GLY A O 1
ATOM 957 N N . PHE A 1 127 ? -28.742 11.010 19.770 1.00 97.31 127 PHE A N 1
ATOM 958 C CA . PHE A 1 127 ? -27.588 10.688 18.928 1.00 97.31 127 PHE A CA 1
ATOM 959 C C . PHE A 1 127 ? -27.563 9.200 18.539 1.00 97.31 127 PHE A C 1
ATOM 961 O O . PHE A 1 127 ? -28.308 8.365 19.048 1.00 97.31 127 PHE A O 1
ATOM 968 N N . ASP A 1 128 ? -26.677 8.860 17.607 1.00 97.88 128 ASP A N 1
ATOM 969 C CA . ASP A 1 128 ? -26.598 7.532 16.991 1.00 97.88 128 ASP A CA 1
ATOM 970 C C . ASP A 1 128 ? -25.300 6.792 17.348 1.00 97.88 128 ASP A C 1
ATOM 972 O O . ASP A 1 128 ? -25.194 5.569 17.214 1.00 97.88 128 ASP A O 1
ATOM 976 N N . GLY A 1 129 ? -24.305 7.537 17.831 1.00 97.25 129 GLY A N 1
ATOM 977 C CA . GLY A 1 129 ? -23.018 7.014 18.252 1.00 97.25 129 GLY A CA 1
ATOM 978 C C . GLY A 1 129 ? -22.257 7.982 19.147 1.00 97.25 129 GLY A C 1
ATOM 979 O O . GLY A 1 129 ? -22.487 9.191 19.142 1.00 97.25 129 GLY A O 1
ATOM 980 N N . VAL A 1 130 ? -21.324 7.433 19.911 1.00 96.38 130 VAL A N 1
ATOM 981 C CA . VAL A 1 130 ? -20.564 8.150 20.926 1.00 96.38 130 VAL A CA 1
ATOM 982 C C . VAL A 1 130 ? -19.069 7.988 20.657 1.00 96.38 130 VAL A C 1
ATOM 984 O O . VAL A 1 130 ? -18.562 6.882 20.416 1.00 96.38 130 VAL A O 1
ATOM 987 N N . LEU A 1 131 ? -18.374 9.124 20.666 1.00 93.44 131 LEU A N 1
ATOM 988 C CA . LEU A 1 131 ? -16.923 9.221 20.706 1.00 93.44 131 LEU A CA 1
ATOM 989 C C . LEU A 1 131 ? -16.458 9.054 22.155 1.00 93.44 131 LEU A C 1
ATOM 991 O O . LEU A 1 131 ? -17.043 9.605 23.091 1.00 93.44 131 LEU A O 1
ATOM 995 N N . ILE A 1 132 ? -15.396 8.278 22.329 1.00 90.38 132 ILE A N 1
ATOM 996 C CA . ILE A 1 132 ? -14.778 8.028 23.629 1.00 90.38 132 ILE A CA 1
ATOM 997 C C . ILE A 1 132 ? -13.322 8.432 23.494 1.00 90.38 132 ILE A C 1
ATOM 999 O O . ILE A 1 132 ? -12.646 7.989 22.561 1.00 90.38 132 ILE A O 1
ATOM 1003 N N . ASN A 1 133 ? -12.876 9.311 24.387 1.00 82.06 133 ASN A N 1
ATOM 1004 C CA . ASN A 1 133 ? -11.524 9.840 24.354 1.00 82.06 133 ASN A CA 1
ATOM 1005 C C . ASN A 1 133 ? -10.542 8.761 24.816 1.00 82.06 133 ASN A C 1
ATOM 1007 O O . ASN A 1 133 ? -10.715 8.187 25.893 1.00 82.06 133 ASN A O 1
ATOM 1011 N N . ASP A 1 134 ? -9.508 8.514 24.017 1.00 81.81 134 ASP A N 1
ATOM 1012 C CA . ASP A 1 134 ? -8.483 7.525 24.311 1.00 81.81 134 ASP A CA 1
ATOM 1013 C C . ASP A 1 134 ? -7.219 8.200 24.853 1.00 81.81 134 ASP A C 1
ATOM 1015 O O . ASP A 1 134 ? -6.553 9.005 24.196 1.00 81.81 134 ASP A O 1
ATOM 1019 N N . GLN A 1 135 ? -6.853 7.857 26.085 1.00 82.81 135 GLN A N 1
ATOM 1020 C CA . GLN A 1 135 ? -5.594 8.283 26.686 1.00 82.81 135 GLN A CA 1
ATOM 1021 C C . GLN A 1 135 ? -4.616 7.121 26.777 1.00 82.81 135 GLN A C 1
ATOM 1023 O O . GLN A 1 135 ? -4.982 5.956 26.717 1.00 82.81 135 GLN A O 1
ATOM 1028 N N . ASP A 1 136 ? -3.335 7.439 26.908 1.00 81.12 136 ASP A N 1
ATOM 1029 C CA . ASP A 1 136 ? -2.273 6.445 26.999 1.00 81.12 136 ASP A CA 1
ATOM 1030 C C . ASP A 1 136 ? -1.696 6.416 28.412 1.00 81.12 136 ASP A C 1
ATOM 1032 O O . ASP A 1 136 ? -1.341 7.466 28.961 1.00 81.12 136 ASP A O 1
ATOM 1036 N N . ILE A 1 137 ? -1.587 5.222 28.993 1.00 74.00 137 ILE A N 1
ATOM 1037 C CA . ILE A 1 137 ? -1.030 5.035 30.341 1.00 74.00 137 ILE A CA 1
ATOM 1038 C C . ILE A 1 137 ? 0.358 4.397 30.344 1.00 74.00 137 ILE A C 1
ATOM 1040 O O . ILE A 1 137 ? 0.946 4.263 31.413 1.00 74.00 137 ILE A O 1
ATOM 1044 N N . SER A 1 138 ? 0.930 4.079 29.177 1.00 65.75 138 SER A N 1
ATOM 1045 C CA . SER A 1 138 ? 2.278 3.504 29.089 1.00 65.75 138 SER A CA 1
ATOM 1046 C C . SER A 1 138 ? 3.356 4.546 29.447 1.00 65.75 138 SER A C 1
ATOM 1048 O O . SER A 1 138 ? 3.794 5.364 28.631 1.00 65.75 138 SER A O 1
ATOM 1050 N N . LYS A 1 139 ? 3.797 4.571 30.711 1.00 64.06 139 LYS A N 1
ATOM 1051 C CA . LYS A 1 139 ? 4.684 5.617 31.260 1.00 64.06 139 LYS A CA 1
ATOM 1052 C C . LYS A 1 139 ? 6.010 5.074 31.789 1.00 64.06 139 LYS A C 1
ATOM 1054 O O . LYS A 1 139 ? 6.473 5.498 32.840 1.00 64.06 139 LYS A O 1
ATOM 1059 N N . ASP A 1 140 ? 6.681 4.250 30.994 1.00 69.44 140 ASP A N 1
ATOM 1060 C CA . ASP A 1 140 ? 7.934 3.622 31.434 1.00 69.44 140 ASP A CA 1
ATOM 1061 C C . ASP A 1 140 ? 9.189 4.283 30.837 1.00 69.44 140 ASP A C 1
ATOM 1063 O O . ASP A 1 140 ? 10.292 4.121 31.354 1.00 69.44 140 ASP A O 1
ATOM 1067 N N . SER A 1 141 ? 9.063 5.080 29.762 1.00 77.94 141 SER A N 1
ATOM 1068 C CA . SER A 1 141 ? 10.218 5.703 29.096 1.00 77.94 141 SER A CA 1
ATOM 1069 C C . SER A 1 141 ? 9.936 7.104 28.531 1.00 77.94 141 SER A C 1
ATOM 1071 O O . SER A 1 141 ? 8.793 7.534 28.377 1.00 77.94 141 SER A O 1
ATOM 1073 N N . LYS A 1 142 ? 10.997 7.852 28.173 1.00 79.44 142 LYS A N 1
ATOM 1074 C CA . LYS A 1 142 ? 10.863 9.123 27.420 1.00 79.44 142 LYS A CA 1
ATOM 1075 C C . LYS A 1 142 ? 10.126 8.919 26.090 1.00 79.44 142 LYS A C 1
ATOM 1077 O O . LYS A 1 142 ? 9.400 9.802 25.646 1.00 79.44 142 LYS A O 1
ATOM 1082 N N . VAL A 1 143 ? 10.314 7.756 25.466 1.00 80.44 143 VAL A N 1
ATOM 1083 C CA . VAL A 1 143 ? 9.702 7.404 24.183 1.00 80.44 143 VAL A CA 1
ATOM 1084 C C . VAL A 1 143 ? 8.215 7.087 24.358 1.00 80.44 143 VAL A C 1
ATOM 1086 O O . VAL A 1 143 ? 7.408 7.603 23.589 1.00 80.44 143 VAL A O 1
ATOM 1089 N N . SER A 1 144 ? 7.835 6.325 25.389 1.00 81.31 144 SER A N 1
ATOM 1090 C CA . SER A 1 144 ? 6.424 6.021 25.668 1.00 81.31 144 SER A CA 1
ATOM 1091 C C . SER A 1 144 ? 5.634 7.289 26.022 1.00 81.31 144 SER A C 1
ATOM 1093 O O . SER A 1 144 ? 4.549 7.507 25.489 1.00 81.31 144 SER A O 1
ATOM 1095 N N . ARG A 1 145 ? 6.237 8.219 26.785 1.00 85.00 145 ARG A N 1
ATOM 1096 C CA . ARG A 1 145 ? 5.658 9.554 27.033 1.00 85.00 145 ARG A CA 1
ATOM 1097 C C . ARG A 1 145 ? 5.390 10.333 25.748 1.00 85.00 145 ARG A C 1
ATOM 1099 O O . ARG A 1 145 ? 4.340 10.951 25.625 1.00 85.00 145 ARG A O 1
ATOM 1106 N N . LEU A 1 146 ? 6.293 10.275 24.770 1.00 87.50 146 LEU A N 1
ATOM 1107 C CA . LEU A 1 146 ? 6.080 10.946 23.488 1.00 87.50 146 LEU A CA 1
ATOM 1108 C C . LEU A 1 146 ? 4.927 10.319 22.684 1.00 87.50 146 LEU A C 1
ATOM 1110 O O . LEU A 1 146 ? 4.171 11.038 22.025 1.00 87.50 146 LEU A O 1
ATOM 1114 N N . PHE A 1 147 ? 4.764 8.993 22.737 1.00 88.12 147 PHE A N 1
ATOM 1115 C CA . PHE A 1 147 ? 3.600 8.328 22.144 1.00 88.12 147 PHE A CA 1
ATOM 1116 C C . PHE A 1 147 ? 2.300 8.731 22.832 1.00 88.12 147 PHE A C 1
ATOM 1118 O O . PHE A 1 147 ? 1.336 9.042 22.128 1.00 88.12 147 PHE A O 1
ATOM 1125 N N . ALA A 1 148 ? 2.308 8.815 24.162 1.00 87.62 148 ALA A N 1
ATOM 1126 C CA . ALA A 1 148 ? 1.182 9.299 24.947 1.00 87.62 148 ALA A CA 1
ATOM 1127 C C . ALA A 1 148 ? 0.800 10.736 24.562 1.00 87.62 148 ALA A C 1
ATOM 1129 O O . ALA A 1 148 ? -0.354 10.991 24.219 1.00 87.62 148 ALA A O 1
ATOM 1130 N N . SER A 1 149 ? 1.772 11.655 24.503 1.00 90.25 149 SER A N 1
ATOM 1131 C CA . SER A 1 149 ? 1.545 13.035 24.054 1.00 90.25 149 SER A CA 1
ATOM 1132 C C . SER A 1 149 ? 0.997 13.084 22.631 1.00 90.25 149 SER A C 1
ATOM 1134 O O . SER A 1 149 ? 0.050 13.816 22.351 1.00 90.25 149 SER A O 1
ATOM 1136 N N . ARG A 1 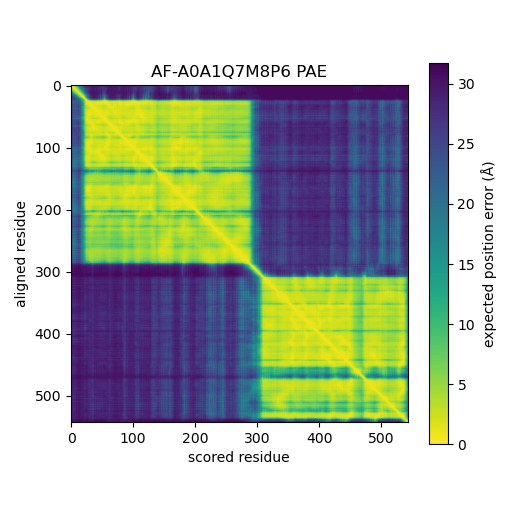150 ? 1.531 12.265 21.716 1.00 89.88 150 ARG A N 1
ATOM 1137 C CA . ARG A 1 150 ? 1.026 12.196 20.341 1.00 89.88 150 ARG A CA 1
ATOM 1138 C C . ARG A 1 150 ? -0.412 11.681 20.271 1.00 89.88 150 ARG A C 1
ATOM 1140 O O . ARG A 1 150 ? -1.178 12.220 19.477 1.00 89.88 150 ARG A O 1
ATOM 1147 N N . ARG A 1 151 ? -0.774 10.649 21.040 1.00 88.75 151 ARG A N 1
ATOM 1148 C CA . ARG A 1 151 ? -2.147 10.119 21.090 1.00 88.75 151 ARG A CA 1
ATOM 1149 C C . ARG A 1 151 ? -3.106 11.170 21.637 1.00 88.75 151 ARG A C 1
ATOM 1151 O O . ARG A 1 151 ? -4.075 11.490 20.961 1.00 88.75 151 ARG A O 1
ATOM 1158 N N . LYS A 1 152 ? -2.743 11.801 22.757 1.00 89.25 152 LYS A N 1
ATOM 1159 C CA . LYS A 1 152 ? -3.509 12.892 23.369 1.00 89.25 152 LYS A CA 1
ATOM 1160 C C . LYS A 1 152 ? -3.750 14.050 22.406 1.00 89.25 152 LYS A C 1
ATOM 1162 O O . LYS A 1 152 ? -4.868 14.517 22.275 1.00 89.25 152 LYS A O 1
ATOM 1167 N N . VAL A 1 153 ? -2.728 14.491 21.672 1.00 90.81 153 VAL A N 1
ATOM 1168 C CA . VAL A 1 153 ? -2.903 15.523 20.636 1.00 90.81 153 VAL A CA 1
ATOM 1169 C C . VAL A 1 153 ? -3.859 15.044 19.543 1.00 90.81 153 VAL A C 1
ATOM 1171 O O . VAL A 1 153 ? -4.695 15.809 19.068 1.00 90.81 153 VAL A O 1
ATOM 1174 N N . LEU A 1 154 ? -3.734 13.790 19.112 1.00 89.75 154 LEU A N 1
ATOM 1175 C CA . LEU A 1 154 ? -4.539 13.246 18.028 1.00 89.75 154 LEU A CA 1
ATOM 1176 C C . LEU A 1 154 ? -5.999 12.974 18.403 1.00 89.75 154 LEU A C 1
ATOM 1178 O O . LEU A 1 154 ? -6.817 12.968 17.484 1.00 89.75 154 LEU A O 1
ATOM 1182 N N . SER A 1 155 ? -6.350 12.823 19.681 1.00 88.00 155 SER A N 1
ATOM 1183 C CA . SER A 1 155 ? -7.752 12.685 20.096 1.00 88.00 155 SER A CA 1
ATOM 1184 C C . SER A 1 155 ? -8.570 13.969 19.880 1.00 88.00 155 SER A C 1
ATOM 1186 O O . SER A 1 155 ? -9.790 13.922 19.777 1.00 88.00 155 SER A O 1
ATOM 1188 N N . TYR A 1 156 ? -7.912 15.114 19.657 1.00 87.62 156 TYR A N 1
ATOM 1189 C CA . TYR A 1 156 ? -8.555 16.361 19.214 1.00 87.62 156 TYR A CA 1
ATOM 1190 C C . TYR A 1 156 ? -8.618 16.517 17.681 1.00 87.62 156 TYR A C 1
ATOM 1192 O O . TYR A 1 156 ? -9.099 17.536 17.163 1.00 87.62 156 TYR A O 1
ATOM 1200 N N . ASP A 1 157 ? -8.116 15.547 16.914 1.00 89.19 157 ASP A N 1
ATOM 1201 C CA . ASP A 1 157 ? -8.160 15.569 15.453 1.00 89.19 157 ASP A CA 1
ATOM 1202 C C . ASP A 1 157 ? -9.352 14.766 14.915 1.00 89.19 157 ASP A C 1
ATOM 1204 O O . ASP A 1 157 ? -9.384 13.539 14.980 1.00 89.19 157 ASP A O 1
ATOM 1208 N N . LEU A 1 158 ? -10.294 15.464 14.273 1.00 86.44 158 LEU A N 1
ATOM 1209 C CA . LEU A 1 158 ? -11.492 14.879 13.658 1.00 86.44 158 LEU A CA 1
ATOM 1210 C C . LEU A 1 158 ? -11.189 13.831 12.569 1.00 86.44 158 LEU A C 1
ATOM 1212 O O . LEU A 1 158 ? -12.066 13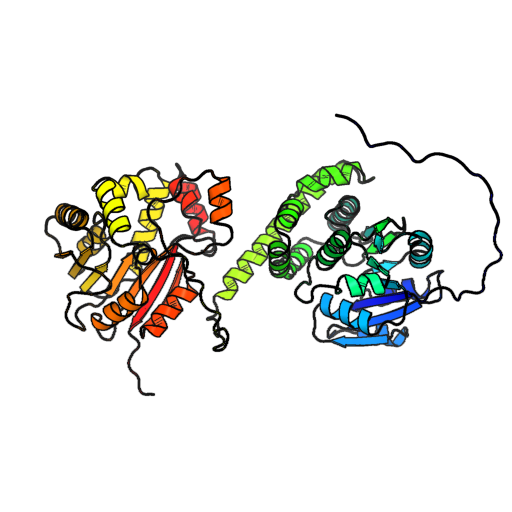.068 12.181 1.00 86.44 158 LEU A O 1
ATOM 1216 N N . LEU A 1 159 ? -9.961 13.780 12.042 1.00 89.00 159 LEU A N 1
ATOM 1217 C CA . LEU A 1 159 ? -9.523 12.750 11.093 1.00 89.00 159 LEU A CA 1
ATOM 1218 C C . LEU A 1 159 ? -8.917 11.509 11.769 1.00 89.00 159 LEU A C 1
ATOM 1220 O O . LEU A 1 159 ? -8.477 10.592 11.060 1.00 89.00 159 LEU A O 1
ATOM 1224 N N . HIS A 1 160 ? -8.819 11.506 13.099 1.00 88.81 160 HIS A N 1
ATOM 1225 C CA . HIS A 1 160 ? -8.219 10.440 13.899 1.00 88.81 160 HIS A CA 1
ATOM 1226 C C . HIS A 1 160 ? -9.152 9.825 14.943 1.00 88.81 160 HIS A C 1
ATOM 1228 O O . HIS A 1 160 ? -8.825 8.756 15.441 1.00 88.81 160 HIS A O 1
ATOM 1234 N N . VAL A 1 161 ? -10.290 10.452 15.230 1.00 89.56 161 VAL A N 1
ATOM 1235 C CA . VAL A 1 161 ? -11.310 9.904 16.131 1.00 89.56 161 VAL A CA 1
ATOM 1236 C C . VAL A 1 161 ? -12.353 9.085 15.373 1.00 89.56 161 VAL A C 1
ATOM 1238 O O . VAL A 1 161 ? -12.614 9.324 14.190 1.00 89.56 161 VAL A O 1
ATOM 1241 N N . ALA A 1 162 ? -12.943 8.111 16.063 1.00 93.50 162 ALA A N 1
ATOM 1242 C CA . ALA A 1 162 ? -13.998 7.249 15.548 1.00 93.50 162 ALA A CA 1
ATOM 1243 C C . ALA A 1 162 ? -15.042 6.966 16.635 1.00 93.50 162 ALA A C 1
ATOM 1245 O O . ALA A 1 162 ? -14.722 6.924 17.823 1.00 93.50 162 ALA A O 1
ATOM 1246 N N . VAL A 1 163 ? -16.293 6.752 16.218 1.00 95.38 163 VAL A N 1
ATOM 1247 C CA . VAL A 1 163 ? -17.358 6.290 17.122 1.00 95.38 163 VAL A CA 1
ATOM 1248 C C . VAL A 1 163 ? -17.072 4.850 17.530 1.00 95.38 163 VAL A C 1
ATOM 1250 O O . VAL A 1 163 ? -16.692 4.033 16.690 1.00 95.38 163 VAL A O 1
ATOM 1253 N N . ARG A 1 164 ? -17.233 4.551 18.820 1.00 95.56 164 ARG A N 1
ATOM 1254 C CA . ARG A 1 164 ? -16.936 3.223 19.388 1.00 95.56 164 ARG A CA 1
ATOM 1255 C C . ARG A 1 164 ? -18.121 2.605 20.109 1.00 95.56 164 ARG A C 1
ATOM 1257 O O . ARG A 1 164 ? -18.218 1.383 20.154 1.00 95.56 164 ARG A O 1
ATOM 1264 N N . PHE A 1 165 ? -19.014 3.440 20.626 1.00 97.69 165 PHE A N 1
ATOM 1265 C CA . PHE A 1 165 ? -20.283 3.030 21.205 1.00 97.69 165 PHE A CA 1
ATOM 1266 C C . PHE A 1 165 ? -21.400 3.493 20.272 1.00 97.69 165 PHE A C 1
ATOM 1268 O O . PHE A 1 165 ? -21.499 4.681 19.974 1.00 97.69 165 PHE A O 1
ATOM 1275 N N . VAL A 1 166 ? -22.196 2.569 19.749 1.00 98.12 166 VAL A N 1
ATOM 1276 C CA . VAL A 1 166 ? -23.193 2.848 18.707 1.00 98.12 166 VAL A CA 1
ATOM 1277 C C . VAL A 1 166 ? -24.473 2.079 18.969 1.00 98.12 166 VAL A C 1
ATOM 1279 O O . VAL A 1 166 ? -24.460 1.015 19.592 1.00 98.12 166 VAL A O 1
ATOM 1282 N N . ARG A 1 167 ? -25.594 2.590 18.463 1.00 98.31 167 ARG A N 1
ATOM 1283 C CA . ARG A 1 167 ? -26.811 1.781 18.397 1.00 98.31 167 ARG A CA 1
ATOM 1284 C C . ARG A 1 167 ? -26.612 0.617 17.430 1.00 98.31 167 ARG A C 1
ATOM 1286 O O . ARG A 1 167 ? -25.974 0.773 16.387 1.00 98.31 167 ARG A O 1
ATOM 1293 N N . ARG A 1 168 ? -27.186 -0.539 17.761 1.00 97.81 168 ARG A N 1
ATOM 1294 C CA . ARG A 1 168 ? -27.118 -1.725 16.901 1.00 97.81 168 ARG A CA 1
ATOM 1295 C C . ARG A 1 168 ? -27.715 -1.476 15.518 1.00 97.81 168 ARG A C 1
ATOM 1297 O O . ARG A 1 168 ? -27.061 -1.746 14.522 1.00 97.81 168 ARG A O 1
ATOM 1304 N N . ASP A 1 169 ? -28.922 -0.927 15.456 1.00 97.88 169 ASP A N 1
ATOM 1305 C CA . ASP A 1 169 ? -29.615 -0.668 14.190 1.00 97.88 169 ASP A CA 1
ATOM 1306 C C . ASP A 1 169 ? -28.827 0.288 13.281 1.00 97.88 169 ASP A C 1
ATOM 1308 O O . ASP A 1 169 ? -28.777 0.119 12.063 1.00 97.88 169 ASP A O 1
ATOM 1312 N N . VAL A 1 170 ? -28.120 1.248 13.881 1.00 98.31 170 VAL A N 1
ATOM 1313 C CA . VAL A 1 170 ? -27.188 2.127 13.171 1.00 98.31 170 VAL A CA 1
ATOM 1314 C C . VAL A 1 170 ? -25.983 1.345 12.641 1.00 98.31 170 VAL A C 1
ATOM 1316 O O . VAL A 1 170 ? -25.637 1.489 11.470 1.00 98.31 170 VAL A O 1
ATOM 1319 N N . PHE A 1 171 ? -25.361 0.487 13.452 1.00 98.56 171 PHE A N 1
ATOM 1320 C CA . PHE A 1 171 ? -24.260 -0.370 13.000 1.00 98.56 171 PHE A CA 1
ATOM 1321 C C . PHE A 1 171 ? -24.663 -1.262 11.815 1.00 98.56 171 PHE A C 1
ATOM 1323 O O . PHE A 1 171 ? -23.932 -1.325 10.818 1.00 98.56 171 PHE A O 1
ATOM 1330 N N . ASP A 1 172 ? -25.843 -1.879 11.899 1.00 97.75 172 ASP A N 1
ATOM 1331 C CA . ASP A 1 172 ? -26.393 -2.757 10.867 1.00 97.75 172 ASP A CA 1
ATOM 1332 C C . ASP A 1 172 ? -26.705 -1.981 9.581 1.00 97.75 172 ASP A C 1
ATOM 1334 O O . ASP A 1 172 ? -26.301 -2.399 8.495 1.00 97.75 172 ASP A O 1
ATOM 1338 N N . SER A 1 173 ? -27.329 -0.801 9.688 1.00 97.88 173 SER A N 1
ATOM 1339 C CA . SER A 1 173 ? -27.634 0.051 8.526 1.00 97.88 173 SER A CA 1
ATOM 1340 C C . SER A 1 173 ? -26.385 0.551 7.790 1.00 97.88 173 SER A C 1
ATOM 1342 O O . SER A 1 173 ? -26.390 0.668 6.567 1.00 97.88 173 SER A O 1
ATOM 1344 N N . VAL A 1 174 ? -25.287 0.798 8.517 1.00 97.75 174 VAL A N 1
ATOM 1345 C CA . VAL A 1 174 ? -23.990 1.194 7.945 1.00 97.75 174 VAL A CA 1
ATOM 1346 C C . VAL A 1 174 ? -23.270 0.007 7.279 1.00 97.75 174 VAL A C 1
ATOM 1348 O O . VAL A 1 174 ? -22.343 0.216 6.484 1.00 97.75 174 VAL A O 1
ATOM 1351 N N . GLY A 1 175 ? -23.682 -1.230 7.581 1.00 97.19 175 GLY A N 1
ATOM 1352 C CA . GLY A 1 175 ? -23.096 -2.471 7.068 1.00 97.19 175 GLY A CA 1
ATOM 1353 C C . GLY A 1 175 ? -21.867 -2.955 7.845 1.00 97.19 175 GLY A C 1
ATOM 1354 O O . GLY A 1 175 ? -21.023 -3.648 7.279 1.00 97.19 175 GLY A O 1
ATOM 1355 N N . GLY A 1 176 ? -21.725 -2.555 9.113 1.00 97.31 176 GLY A N 1
ATOM 1356 C CA . GLY A 1 176 ? -20.624 -2.968 9.988 1.00 97.31 176 GLY A CA 1
ATOM 1357 C C . GLY A 1 176 ? -19.223 -2.525 9.542 1.00 97.31 176 GLY A C 1
ATOM 1358 O O . GLY A 1 176 ? -19.062 -1.602 8.735 1.00 97.31 176 GLY A O 1
ATOM 1359 N N . PHE A 1 177 ? -18.173 -3.144 10.088 1.00 97.75 177 PHE A N 1
ATOM 1360 C CA . PHE A 1 177 ? -16.783 -2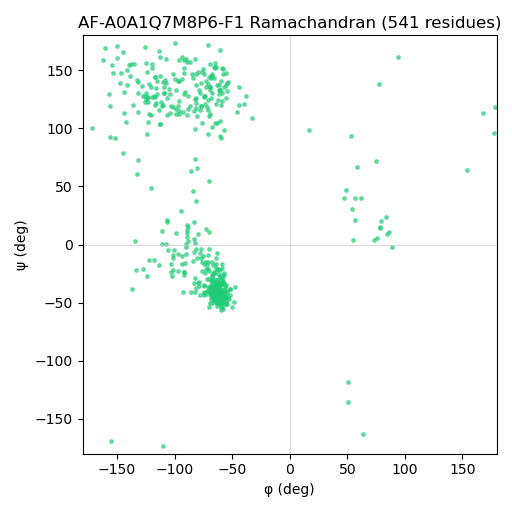.889 9.692 1.00 97.75 177 PHE A CA 1
ATOM 1361 C C . PHE A 1 177 ? -16.449 -3.541 8.351 1.00 97.75 177 PHE A C 1
ATOM 1363 O O . PHE A 1 177 ? -16.982 -4.583 7.981 1.00 97.75 177 PHE A O 1
ATOM 1370 N N . ASP A 1 178 ? -15.512 -2.944 7.626 1.00 95.19 178 ASP A N 1
ATOM 1371 C CA . ASP A 1 178 ? -15.047 -3.487 6.357 1.00 95.19 178 ASP A CA 1
ATOM 1372 C C . ASP A 1 178 ? -14.074 -4.662 6.603 1.00 95.19 178 ASP A C 1
ATOM 1374 O O . ASP A 1 178 ? -12.997 -4.439 7.168 1.00 95.19 178 ASP A O 1
ATOM 1378 N N . PRO A 1 179 ? -14.404 -5.904 6.192 1.00 91.94 179 PRO A N 1
ATOM 1379 C CA . PRO A 1 179 ? -13.611 -7.090 6.531 1.00 91.94 179 PRO A CA 1
ATOM 1380 C C . PRO A 1 179 ? -12.218 -7.087 5.885 1.00 91.94 179 PRO A C 1
ATOM 1382 O O . PRO A 1 179 ? -11.316 -7.786 6.343 1.00 91.94 179 PRO A O 1
ATOM 1385 N N . ASP A 1 180 ? -12.007 -6.272 4.846 1.00 90.06 180 ASP A N 1
ATOM 1386 C CA . ASP A 1 180 ? -10.718 -6.124 4.174 1.00 90.06 180 ASP A CA 1
ATOM 1387 C C . ASP A 1 180 ? -9.750 -5.183 4.904 1.00 90.06 180 ASP A C 1
ATOM 1389 O O . ASP A 1 180 ? -8.564 -5.100 4.537 1.00 90.06 180 ASP A O 1
ATOM 1393 N N . LEU A 1 181 ? -10.241 -4.439 5.898 1.00 90.62 181 LEU A N 1
ATOM 1394 C CA . LEU A 1 181 ? -9.478 -3.467 6.666 1.00 90.62 181 LEU A CA 1
ATOM 1395 C C . LEU A 1 181 ? -9.152 -4.011 8.058 1.00 90.62 181 LEU A C 1
ATOM 1397 O O . LEU A 1 181 ? -10.006 -4.537 8.747 1.00 90.62 181 LEU A O 1
ATOM 1401 N N . TYR A 1 182 ? -7.907 -3.862 8.485 1.00 88.31 182 TYR A N 1
ATOM 1402 C CA . TYR A 1 182 ? -7.450 -4.108 9.861 1.00 88.31 182 TYR A CA 1
ATOM 1403 C C . TYR A 1 182 ? -6.549 -2.971 10.369 1.00 88.31 182 TYR A C 1
ATOM 1405 O O . TYR A 1 182 ? -5.971 -3.054 11.451 1.00 88.31 182 TYR A O 1
ATOM 1413 N N . ALA A 1 183 ? -6.371 -1.930 9.549 1.00 88.94 183 ALA A N 1
ATOM 1414 C CA . ALA A 1 183 ? -5.752 -0.675 9.927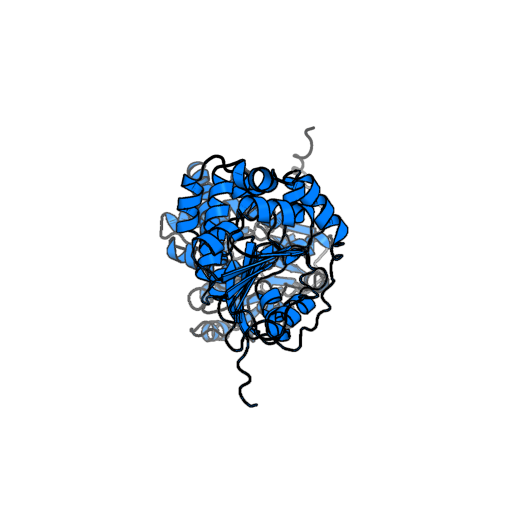 1.00 88.94 183 ALA A CA 1
ATOM 1415 C C . ALA A 1 183 ? -6.638 0.478 9.441 1.00 88.94 183 ALA A C 1
ATOM 1417 O O . ALA A 1 183 ? -6.758 0.713 8.235 1.00 88.94 183 ALA A O 1
ATOM 1418 N N . GLY A 1 184 ? -7.213 1.227 10.381 1.00 90.50 184 GLY A N 1
ATOM 1419 C CA . GLY A 1 184 ? -8.132 2.326 10.081 1.00 90.50 184 GLY A CA 1
ATOM 1420 C C . GLY A 1 184 ? -9.547 1.858 9.741 1.00 90.50 184 GLY A C 1
ATOM 1421 O O . GLY A 1 184 ? -10.281 2.595 9.084 1.00 90.50 184 GLY A O 1
ATOM 1422 N N . GLU A 1 185 ? -9.908 0.639 10.136 1.00 94.38 185 GLU A N 1
ATOM 1423 C CA . GLU A 1 185 ? -11.248 0.067 10.010 1.00 94.38 185 GLU A CA 1
ATOM 1424 C C . GLU A 1 185 ? -12.308 0.882 10.758 1.00 94.38 185 GLU A C 1
ATOM 1426 O O . GLU A 1 185 ? -13.396 1.128 10.241 1.00 94.38 185 GLU A O 1
ATOM 1431 N N . ASP A 1 186 ? -11.946 1.371 11.938 1.00 94.25 186 ASP A N 1
ATOM 1432 C CA . ASP A 1 186 ? -12.719 2.259 12.797 1.00 94.25 186 ASP A CA 1
ATOM 1433 C C . ASP A 1 186 ? -13.012 3.596 12.115 1.00 94.25 186 ASP A C 1
ATOM 1435 O O . ASP A 1 186 ? -14.149 4.063 12.077 1.00 94.25 186 ASP A O 1
ATOM 1439 N N . LEU A 1 187 ? -11.998 4.179 11.482 1.00 94.75 187 LEU A N 1
ATOM 1440 C CA . LEU A 1 187 ? -12.101 5.434 10.751 1.00 94.75 187 LEU A CA 1
ATOM 1441 C C . LEU A 1 187 ? -12.873 5.283 9.441 1.00 94.75 187 LEU A C 1
ATOM 1443 O O . LEU A 1 187 ? -13.444 6.259 8.955 1.00 94.75 187 LEU A O 1
ATOM 1447 N N . ASP A 1 188 ? -12.833 4.105 8.818 1.00 95.56 188 ASP A N 1
ATOM 1448 C CA . ASP A 1 188 ? -13.667 3.812 7.654 1.00 95.56 188 ASP A CA 1
ATOM 1449 C C . ASP A 1 188 ? -15.142 3.703 8.057 1.00 95.56 188 ASP A C 1
ATOM 1451 O O . ASP A 1 188 ? -15.979 4.413 7.492 1.00 95.56 188 ASP A O 1
ATOM 1455 N N . PHE A 1 189 ? -15.437 2.908 9.093 1.00 97.06 189 PHE A N 1
ATOM 1456 C CA . PHE A 1 189 ? -16.776 2.794 9.668 1.00 97.06 189 PHE A CA 1
ATOM 1457 C C . PHE A 1 189 ? -17.321 4.159 10.091 1.00 97.06 189 PHE A C 1
ATOM 1459 O O . PHE A 1 189 ? -18.394 4.554 9.644 1.00 97.06 189 PHE A O 1
ATOM 1466 N N . HIS A 1 190 ? -16.547 4.935 10.850 1.00 96.50 190 HIS A N 1
ATOM 1467 C CA . HIS A 1 190 ? -16.929 6.272 11.301 1.00 96.50 190 HIS A CA 1
ATOM 1468 C C . HIS A 1 190 ? -17.288 7.213 10.142 1.00 96.50 190 HIS A C 1
ATOM 1470 O O . HIS A 1 190 ? -18.228 8.000 10.227 1.00 96.50 190 HIS A O 1
ATOM 1476 N N . ARG A 1 191 ? -16.585 7.124 9.009 1.00 94.00 191 ARG A N 1
ATOM 1477 C CA . ARG A 1 191 ? -16.940 7.929 7.832 1.00 94.00 191 ARG A CA 1
ATOM 1478 C C . ARG A 1 191 ? -18.206 7.466 7.158 1.00 94.00 191 ARG A C 1
ATOM 1480 O O . ARG A 1 191 ? -18.962 8.311 6.684 1.00 94.00 191 ARG A O 1
ATOM 1487 N N . ARG A 1 192 ? -18.413 6.155 7.049 1.00 96.00 192 ARG A N 1
ATOM 1488 C CA . ARG A 1 192 ? -19.667 5.630 6.513 1.00 96.00 192 ARG A CA 1
ATOM 1489 C C . ARG A 1 192 ? -20.820 6.030 7.425 1.00 96.00 192 ARG A C 1
ATOM 1491 O O . ARG A 1 192 ? -21.783 6.568 6.902 1.00 96.00 192 ARG A O 1
ATOM 1498 N N . PHE A 1 193 ? -20.666 5.928 8.741 1.00 97.69 193 PHE A N 1
ATOM 1499 C CA . PHE A 1 193 ? -21.605 6.453 9.735 1.00 97.69 193 PHE A CA 1
ATOM 1500 C C . PHE A 1 193 ? -21.973 7.923 9.460 1.00 97.69 193 PHE A C 1
ATOM 1502 O O . PHE A 1 193 ? -23.142 8.231 9.250 1.00 97.69 193 PHE A O 1
ATOM 1509 N N . LEU A 1 194 ? -20.987 8.821 9.321 1.00 95.31 194 LEU A N 1
ATOM 1510 C CA . LEU A 1 194 ? -21.259 10.237 9.029 1.00 95.31 194 LEU A CA 1
ATOM 1511 C C . LEU A 1 194 ? -21.911 10.458 7.653 1.00 95.31 194 LEU A C 1
ATOM 1513 O O . LEU A 1 194 ? -22.754 11.337 7.501 1.00 95.31 194 LEU A O 1
ATOM 1517 N N . ARG A 1 195 ? -21.543 9.666 6.637 1.00 95.00 195 ARG A N 1
ATOM 1518 C CA . ARG A 1 195 ? -22.139 9.742 5.289 1.00 95.00 195 ARG A CA 1
ATOM 1519 C C . ARG A 1 195 ? -23.601 9.308 5.248 1.00 95.00 195 ARG A C 1
ATOM 1521 O O . ARG A 1 195 ? -24.313 9.772 4.366 1.00 95.00 195 ARG A O 1
ATOM 1528 N N . HIS A 1 196 ? -24.031 8.458 6.178 1.00 96.69 196 HIS A N 1
ATOM 1529 C CA . HIS A 1 196 ? -25.441 8.100 6.346 1.00 96.69 196 HIS A CA 1
ATOM 1530 C C . HIS A 1 196 ? -26.244 9.199 7.067 1.00 96.69 196 HIS A C 1
ATOM 1532 O O . HIS A 1 196 ? -27.457 9.082 7.188 1.00 96.69 196 HIS A O 1
ATOM 1538 N N . GLY A 1 197 ? -25.595 10.281 7.517 1.00 96.62 197 GLY A N 1
ATOM 1539 C CA . GLY A 1 197 ? -26.255 11.397 8.199 1.00 96.62 197 GLY A CA 1
ATOM 1540 C C . GLY A 1 197 ? -26.462 11.183 9.700 1.00 96.62 197 GLY A C 1
ATOM 1541 O O . GLY A 1 197 ? -27.129 11.998 10.335 1.00 96.62 197 GLY A O 1
ATOM 1542 N N . PHE A 1 198 ? -25.882 10.124 10.271 1.00 98.06 198 PHE A N 1
ATOM 1543 C CA . PHE A 1 198 ? -25.979 9.833 11.697 1.00 98.06 198 PHE A CA 1
ATOM 1544 C C . PHE A 1 198 ? -25.231 10.858 12.551 1.00 98.06 198 PHE A C 1
ATOM 1546 O O . PHE A 1 198 ? -24.174 11.380 12.175 1.00 98.06 198 PHE A O 1
ATOM 1553 N N . LYS A 1 199 ? -25.792 11.140 13.727 1.00 97.19 199 LYS A N 1
ATOM 1554 C CA . LYS A 1 199 ? -25.291 12.153 14.657 1.00 97.19 199 LYS A CA 1
ATOM 1555 C C . LYS A 1 199 ? -24.419 11.514 15.724 1.00 97.19 199 LYS A C 1
ATOM 1557 O O . LYS A 1 199 ? -24.737 10.458 16.261 1.00 97.19 199 LYS A O 1
ATOM 1562 N N . MET A 1 200 ? -23.335 12.196 16.071 1.00 95.25 200 MET A N 1
ATOM 1563 C CA . MET A 1 200 ? -22.408 11.754 17.109 1.00 95.25 200 MET A CA 1
ATOM 1564 C C . MET A 1 200 ? -22.304 12.763 18.246 1.00 95.25 200 MET A C 1
ATOM 1566 O O . MET A 1 200 ? -22.497 13.962 18.037 1.00 95.25 200 MET A O 1
ATOM 1570 N N . VAL A 1 201 ? -21.919 12.264 19.415 1.00 94.56 201 VAL A N 1
ATOM 1571 C CA . VAL A 1 201 ? -21.643 13.049 20.621 1.00 94.56 201 VAL A CA 1
ATOM 1572 C C . VAL A 1 201 ? -20.356 12.561 21.281 1.00 94.56 201 VAL A C 1
ATOM 1574 O O . VAL A 1 201 ? -19.946 11.419 21.082 1.00 94.56 201 VAL A O 1
ATOM 1577 N N . ASP A 1 202 ? -19.700 13.421 22.049 1.00 89.00 202 ASP A N 1
ATOM 1578 C CA . ASP A 1 202 ? -18.568 13.042 22.895 1.00 89.00 202 ASP A CA 1
ATOM 1579 C C . ASP A 1 202 ? -19.076 12.658 24.292 1.00 89.00 202 ASP A C 1
ATOM 1581 O O . ASP A 1 202 ? -19.872 13.388 24.885 1.00 89.00 202 ASP A O 1
ATOM 1585 N N . SER A 1 203 ? -18.636 11.511 24.813 1.00 80.69 203 SER A N 1
ATOM 1586 C CA . SER A 1 203 ? -19.009 11.036 26.155 1.00 80.69 203 SER A CA 1
ATOM 1587 C C . SER A 1 203 ? -18.348 11.811 27.295 1.00 80.69 203 SER A C 1
ATOM 1589 O O . SER A 1 203 ? -18.722 11.602 28.450 1.00 80.69 203 SER A O 1
ATOM 1591 N N . TRP A 1 204 ? -17.306 12.607 27.016 1.00 72.75 204 TRP A N 1
ATOM 1592 C CA . TRP A 1 204 ? -16.352 13.123 28.014 1.00 72.75 204 TRP A CA 1
ATOM 1593 C C . TRP A 1 204 ? -15.685 12.030 28.868 1.00 72.75 204 TRP A C 1
ATOM 1595 O O . TRP A 1 204 ? -14.907 12.328 29.777 1.00 72.75 204 TRP A O 1
ATOM 1605 N N . ALA A 1 205 ? -15.964 10.760 28.575 1.00 79.69 205 ALA A N 1
ATOM 1606 C CA . ALA A 1 205 ? -15.417 9.618 29.264 1.00 79.69 205 ALA A CA 1
ATOM 1607 C C . ALA A 1 205 ? -14.064 9.271 28.646 1.00 79.69 205 ALA A C 1
ATOM 1609 O O . ALA A 1 205 ? -13.824 9.468 27.452 1.00 79.69 205 ALA A O 1
ATOM 1610 N N . THR A 1 206 ? -13.166 8.775 29.488 1.00 82.44 206 THR A N 1
ATOM 1611 C CA . THR A 1 206 ? -11.817 8.396 29.080 1.00 82.44 206 THR A CA 1
ATOM 1612 C C . THR A 1 206 ? -11.635 6.902 29.267 1.00 82.44 206 THR A C 1
ATOM 1614 O O . THR A 1 206 ? -11.983 6.358 30.317 1.00 82.44 206 THR A O 1
ATOM 1617 N N . ASP A 1 207 ? -11.052 6.256 28.265 1.00 89.06 207 ASP A N 1
ATOM 1618 C CA . ASP A 1 207 ? -10.419 4.958 28.434 1.00 89.06 207 ASP A CA 1
ATOM 1619 C C . ASP A 1 207 ? -8.903 5.058 28.249 1.00 89.06 207 ASP A C 1
ATOM 1621 O O . ASP A 1 207 ? -8.365 6.042 27.733 1.00 89.06 207 ASP A O 1
ATOM 1625 N N . TRP A 1 208 ? -8.199 4.051 28.754 1.00 89.81 208 TRP A N 1
ATOM 1626 C CA . TRP A 1 208 ? -6.747 4.032 28.797 1.00 89.81 208 TRP A CA 1
ATOM 1627 C C . TRP A 1 208 ? -6.189 2.885 27.965 1.00 89.81 208 TRP A C 1
ATOM 1629 O O . TRP A 1 208 ? -6.437 1.715 28.242 1.00 89.81 208 TRP A O 1
ATOM 1639 N N . HIS A 1 209 ? -5.390 3.234 26.966 1.00 89.06 209 HIS A N 1
ATOM 1640 C CA . HIS A 1 209 ? -4.664 2.319 26.102 1.00 89.06 209 HIS A CA 1
ATOM 1641 C C . HIS A 1 209 ? -3.366 1.860 26.785 1.00 89.06 209 HIS A C 1
ATOM 1643 O O . HIS A 1 209 ? -2.525 2.681 27.164 1.00 89.06 209 HIS A O 1
ATOM 1649 N N . MET A 1 210 ? -3.183 0.544 26.902 1.00 86.94 210 MET A N 1
ATOM 1650 C CA . MET A 1 210 ? -2.037 -0.105 27.554 1.00 86.94 210 MET A CA 1
ATOM 1651 C C . MET A 1 210 ? -0.948 -0.550 26.562 1.00 86.94 210 MET A C 1
ATOM 1653 O O . MET A 1 210 ? 0.212 -0.669 26.940 1.00 86.94 210 MET A O 1
ATOM 1657 N N . GLY A 1 211 ? -1.280 -0.764 25.283 1.00 74.62 211 GLY A N 1
ATOM 1658 C CA . GLY A 1 211 ? -0.389 -1.387 24.288 1.00 74.62 211 GLY A CA 1
ATOM 1659 C C . GLY A 1 211 ? 0.450 -0.440 23.417 1.00 74.62 211 GLY A C 1
ATOM 1660 O O . GLY A 1 211 ? 0.712 -0.744 22.248 1.00 74.62 211 GLY A O 1
ATOM 1661 N N . SER A 1 212 ? 0.809 0.755 23.894 1.00 78.94 212 SER A N 1
ATOM 1662 C CA . SER A 1 212 ? 1.571 1.690 23.053 1.00 78.94 212 SER A CA 1
ATOM 1663 C C . SER A 1 212 ? 3.049 1.310 22.930 1.00 78.94 212 SER A C 1
ATOM 1665 O O . SER A 1 212 ? 3.617 0.763 23.870 1.00 78.94 212 SER A O 1
ATOM 1667 N N . PRO A 1 213 ? 3.704 1.600 21.783 1.00 80.38 213 PRO A N 1
ATOM 1668 C CA . PRO A 1 213 ? 5.102 1.237 21.590 1.00 80.38 213 PRO A CA 1
ATOM 1669 C C . PRO A 1 213 ? 5.985 1.882 22.655 1.00 80.38 213 PRO A C 1
ATOM 1671 O O . PRO A 1 213 ? 5.939 3.098 22.839 1.00 80.38 213 PRO A O 1
ATOM 1674 N N . VAL A 1 214 ? 6.851 1.104 23.299 1.00 81.69 214 VAL A N 1
ATOM 1675 C CA . VAL A 1 214 ? 7.758 1.642 24.330 1.00 81.69 214 VAL A CA 1
ATOM 1676 C C . VAL A 1 214 ? 9.127 2.036 23.766 1.00 81.69 214 VAL A C 1
ATOM 1678 O O . VAL A 1 214 ? 9.916 2.705 24.437 1.00 81.69 214 VAL A O 1
ATOM 1681 N N . ASN A 1 215 ? 9.409 1.663 22.511 1.00 83.00 215 ASN A N 1
ATOM 1682 C CA . ASN A 1 215 ? 10.659 1.937 21.799 1.00 83.00 215 ASN A CA 1
ATOM 1683 C C . ASN A 1 215 ? 10.458 2.064 20.265 1.00 83.00 215 ASN A C 1
ATOM 1685 O O . ASN A 1 215 ? 9.392 1.778 19.714 1.00 83.00 215 ASN A O 1
ATOM 1689 N N . LEU A 1 216 ? 11.505 2.492 19.543 1.00 84.00 216 LEU A N 1
ATOM 1690 C CA . LEU A 1 216 ? 11.462 2.664 18.080 1.00 84.00 216 LEU A CA 1
ATOM 1691 C C . LEU A 1 216 ? 11.332 1.345 17.303 1.00 84.00 216 LEU A C 1
ATOM 1693 O O . LEU A 1 216 ? 10.776 1.346 16.204 1.00 84.00 216 LEU A O 1
ATOM 1697 N N . LYS A 1 217 ? 11.825 0.228 17.852 1.00 84.31 217 LYS A N 1
ATOM 1698 C CA . LYS A 1 217 ? 11.735 -1.096 17.219 1.00 84.31 217 LYS A CA 1
ATOM 1699 C C . LYS A 1 217 ? 10.281 -1.562 17.157 1.00 84.31 217 LYS A C 1
ATOM 1701 O O . LYS A 1 217 ? 9.826 -2.012 16.109 1.00 84.31 217 LYS A O 1
ATOM 1706 N N . GLU A 1 218 ? 9.529 -1.385 18.236 1.00 85.06 218 GLU A N 1
ATOM 1707 C CA . GLU A 1 218 ? 8.089 -1.651 18.270 1.00 85.06 218 GLU A CA 1
ATOM 1708 C C . GLU A 1 218 ? 7.310 -0.712 17.353 1.00 85.06 218 GLU A C 1
ATOM 1710 O O . GLU A 1 218 ? 6.434 -1.167 16.615 1.00 85.06 218 GLU A O 1
ATOM 1715 N N . LEU A 1 219 ? 7.669 0.579 17.314 1.00 85.62 219 LEU A N 1
ATOM 1716 C CA . LEU A 1 219 ? 7.071 1.512 16.358 1.00 85.62 219 LEU A CA 1
ATOM 1717 C C . LEU A 1 219 ? 7.278 1.043 14.914 1.00 85.62 219 LEU A C 1
ATOM 1719 O O . LEU A 1 219 ? 6.335 1.074 14.119 1.00 85.62 219 LEU A O 1
ATOM 1723 N N . LEU A 1 220 ? 8.500 0.629 14.570 1.00 84.75 220 LEU A N 1
ATOM 1724 C CA . LEU A 1 220 ? 8.830 0.093 13.255 1.00 84.75 220 LEU A CA 1
ATOM 1725 C C . LEU A 1 220 ? 7.985 -1.147 12.962 1.00 84.75 220 LEU A C 1
ATOM 1727 O O . LEU A 1 220 ? 7.242 -1.140 11.984 1.00 84.75 220 LEU A O 1
ATOM 1731 N N . ASN A 1 221 ? 8.029 -2.164 13.825 1.00 84.88 221 ASN A N 1
ATOM 1732 C CA . ASN A 1 221 ? 7.286 -3.415 13.651 1.00 84.88 221 ASN A CA 1
ATOM 1733 C C . ASN A 1 221 ? 5.786 -3.169 13.440 1.00 84.88 221 ASN A C 1
ATOM 1735 O O . ASN A 1 221 ? 5.195 -3.700 12.497 1.00 84.88 221 ASN A O 1
ATOM 1739 N N . ARG A 1 222 ? 5.188 -2.285 14.248 1.00 86.12 222 ARG A N 1
ATOM 1740 C CA . ARG A 1 222 ? 3.782 -1.886 14.129 1.00 86.12 222 ARG A CA 1
ATOM 1741 C C . ARG A 1 222 ? 3.475 -1.232 12.778 1.00 86.12 222 ARG A C 1
ATOM 1743 O O . ARG A 1 222 ? 2.513 -1.603 12.108 1.00 86.12 222 ARG A O 1
ATOM 1750 N N . ASN A 1 223 ? 4.297 -0.280 12.334 1.00 87.69 223 ASN A N 1
ATOM 1751 C CA . ASN A 1 223 ? 4.104 0.370 11.031 1.00 87.69 223 ASN A CA 1
ATOM 1752 C C . ASN A 1 223 ? 4.327 -0.599 9.854 1.00 87.69 223 ASN A C 1
ATOM 1754 O O . ASN A 1 223 ? 3.595 -0.548 8.863 1.00 87.69 223 ASN A O 1
ATOM 1758 N N . LEU A 1 224 ? 5.290 -1.521 9.960 1.00 82.75 224 LEU A N 1
ATOM 1759 C CA . LEU A 1 224 ? 5.513 -2.570 8.963 1.00 82.75 224 LEU A CA 1
ATOM 1760 C C . LEU A 1 224 ? 4.303 -3.507 8.854 1.00 82.75 224 LEU A C 1
ATOM 1762 O O . LEU A 1 224 ? 3.887 -3.832 7.735 1.00 82.75 224 LEU A O 1
ATOM 1766 N N . TYR A 1 225 ? 3.699 -3.888 9.981 1.00 83.12 225 TYR A N 1
ATOM 1767 C CA . TYR A 1 225 ? 2.477 -4.694 10.019 1.00 83.12 225 TYR A CA 1
ATOM 1768 C C . TYR A 1 225 ? 1.326 -3.999 9.273 1.00 83.12 225 TYR A C 1
ATOM 1770 O O . TYR A 1 225 ? 0.797 -4.538 8.290 1.00 83.12 225 TYR A O 1
ATOM 1778 N N . TYR A 1 226 ? 1.032 -2.747 9.638 1.00 86.12 226 TYR A N 1
ATOM 1779 C CA . TYR A 1 226 ? -0.088 -1.979 9.084 1.00 86.12 226 TYR A CA 1
ATOM 1780 C C . TYR A 1 226 ? 0.130 -1.429 7.663 1.00 86.12 226 TYR A C 1
ATOM 1782 O O . TYR A 1 226 ? -0.820 -0.953 7.038 1.00 86.12 226 TYR A O 1
ATOM 1790 N N . SER A 1 227 ? 1.347 -1.498 7.118 1.00 82.00 227 SER A N 1
ATOM 1791 C CA . SER A 1 227 ? 1.708 -0.914 5.813 1.00 82.00 227 SER A CA 1
ATOM 1792 C C . SER A 1 227 ? 0.806 -1.312 4.639 1.00 82.00 227 SER A C 1
ATOM 1794 O O . SER A 1 227 ? 0.359 -0.451 3.884 1.00 82.00 227 SER A O 1
ATOM 1796 N N . SER A 1 228 ? 0.486 -2.599 4.482 1.00 75.69 228 SER A N 1
ATOM 1797 C CA . SER A 1 228 ? -0.352 -3.086 3.375 1.00 75.69 228 SER A CA 1
ATOM 1798 C C . SER A 1 228 ? -1.810 -2.679 3.518 1.00 75.69 228 SER A C 1
ATOM 1800 O O . SER A 1 228 ? -2.461 -2.383 2.518 1.00 75.69 228 SER A O 1
ATOM 1802 N N . ASN A 1 229 ? -2.327 -2.662 4.744 1.00 87.56 22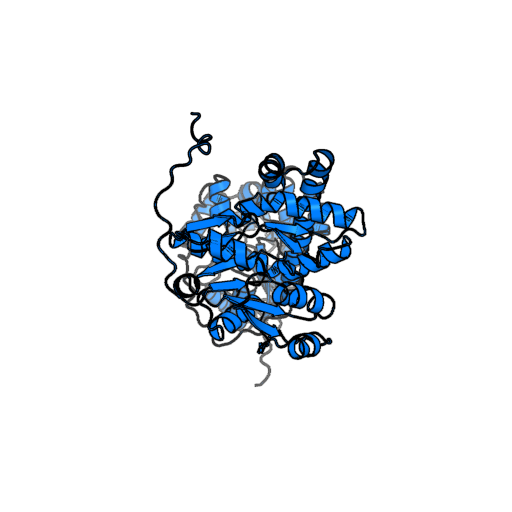9 ASN A N 1
ATOM 1803 C CA . ASN A 1 229 ? -3.726 -2.345 4.980 1.00 87.56 229 ASN A CA 1
ATOM 1804 C C . ASN A 1 229 ? -3.988 -0.835 4.911 1.00 87.56 229 ASN A C 1
ATOM 1806 O O . ASN A 1 229 ? -4.988 -0.418 4.339 1.00 87.56 229 ASN A O 1
ATOM 1810 N N . ASN A 1 230 ? -3.016 -0.007 5.313 1.00 84.25 230 ASN A N 1
ATOM 1811 C CA . ASN A 1 230 ? -3.076 1.439 5.077 1.00 84.25 230 ASN A CA 1
ATOM 1812 C C . ASN A 1 230 ? -3.182 1.795 3.585 1.00 84.25 230 ASN A C 1
ATOM 1814 O O . ASN A 1 230 ? -3.846 2.772 3.248 1.00 84.25 230 ASN A O 1
ATOM 1818 N N . LEU A 1 231 ? -2.587 1.009 2.676 1.00 81.69 231 LEU A N 1
ATOM 1819 C CA . LEU A 1 231 ? -2.794 1.199 1.234 1.00 81.69 231 LEU A CA 1
ATOM 1820 C C . LEU A 1 231 ? -4.224 0.859 0.803 1.00 81.69 231 LEU A C 1
ATOM 1822 O O . LEU A 1 231 ? -4.804 1.620 0.030 1.00 81.69 231 LEU A O 1
ATOM 1826 N N . LYS A 1 232 ? -4.801 -0.241 1.312 1.00 81.38 232 LYS A N 1
ATOM 1827 C CA . LYS A 1 232 ? -6.211 -0.596 1.061 1.00 81.38 232 LYS A CA 1
ATOM 1828 C C . LYS A 1 232 ? -7.150 0.505 1.563 1.00 81.38 232 LYS A C 1
ATOM 1830 O O . LYS A 1 232 ? -8.058 0.935 0.852 1.00 81.38 232 LYS A O 1
ATOM 1835 N N . TYR A 1 233 ? -6.890 1.023 2.759 1.00 85.81 233 TYR A N 1
ATOM 1836 C CA . TYR A 1 233 ? -7.619 2.158 3.304 1.00 85.81 233 TYR A CA 1
ATOM 1837 C C . TYR A 1 233 ? -7.473 3.409 2.426 1.00 85.81 233 TYR A C 1
ATOM 1839 O O . TYR A 1 233 ? -8.463 4.064 2.095 1.00 85.81 233 TYR A O 1
ATOM 1847 N N . ALA A 1 234 ? -6.247 3.735 2.006 1.00 84.50 234 ALA A N 1
ATOM 1848 C CA . ALA A 1 234 ? -5.973 4.891 1.160 1.00 84.50 234 ALA A CA 1
ATOM 1849 C C . ALA A 1 234 ? -6.631 4.780 -0.222 1.00 84.50 234 ALA A C 1
ATOM 1851 O O . ALA A 1 234 ? -7.072 5.797 -0.749 1.00 84.50 234 ALA A O 1
ATOM 1852 N N . SER A 1 235 ? -6.767 3.578 -0.796 1.00 80.12 235 SER A N 1
ATOM 1853 C CA . SER A 1 235 ? -7.505 3.402 -2.054 1.00 80.12 235 SER A CA 1
ATOM 1854 C C . SER A 1 235 ? -9.006 3.652 -1.906 1.00 80.12 235 SER A C 1
ATOM 1856 O O . SER A 1 235 ? -9.623 4.140 -2.847 1.00 80.12 235 SER A O 1
ATOM 1858 N N . LYS A 1 236 ? -9.580 3.371 -0.728 1.00 82.19 236 LYS A N 1
ATOM 1859 C CA . LYS A 1 236 ? -10.992 3.655 -0.417 1.00 82.19 236 LYS A CA 1
ATOM 1860 C C . LYS A 1 236 ? -11.214 5.131 -0.055 1.00 82.19 236 LYS A C 1
ATOM 1862 O O . LYS A 1 236 ? -12.244 5.711 -0.383 1.00 82.19 236 LYS A O 1
ATOM 1867 N N . ASN A 1 237 ? -10.228 5.763 0.587 1.00 81.12 237 ASN A N 1
ATOM 1868 C CA . ASN A 1 237 ? -10.330 7.111 1.150 1.00 81.12 237 ASN A CA 1
ATOM 1869 C C . ASN A 1 237 ? -9.121 8.017 0.792 1.00 81.12 237 ASN A C 1
ATOM 1871 O O . ASN A 1 237 ? -8.435 8.503 1.697 1.00 81.12 237 ASN A O 1
ATOM 1875 N N . PRO A 1 238 ? -8.841 8.302 -0.496 1.00 80.88 238 PRO A N 1
ATOM 1876 C CA . PRO A 1 238 ? -7.556 8.867 -0.932 1.00 80.88 238 PRO A CA 1
ATOM 1877 C C . PRO A 1 238 ? -7.282 10.284 -0.421 1.00 80.88 238 PRO A C 1
ATOM 1879 O O . PRO A 1 238 ? -6.203 10.554 0.107 1.00 80.88 238 PRO A O 1
ATOM 1882 N N . LEU A 1 239 ? -8.260 11.191 -0.524 1.00 83.25 239 LEU A N 1
ATOM 1883 C CA . LEU A 1 239 ? -8.097 12.579 -0.072 1.00 83.25 239 LEU A CA 1
ATOM 1884 C C . LEU A 1 239 ? -7.894 12.662 1.443 1.00 83.25 239 LEU A C 1
ATOM 1886 O O . LEU A 1 239 ? -7.077 13.447 1.925 1.00 83.25 239 LEU A O 1
ATOM 1890 N N . ILE A 1 240 ? -8.609 11.829 2.202 1.00 86.62 240 ILE A N 1
ATOM 1891 C CA . ILE A 1 240 ? -8.465 11.818 3.655 1.00 86.62 240 ILE A CA 1
ATOM 1892 C C . ILE A 1 240 ? -7.154 11.150 4.067 1.00 86.62 240 ILE A C 1
ATOM 1894 O O . ILE A 1 240 ? -6.474 11.658 4.952 1.00 86.62 240 ILE A O 1
ATOM 1898 N N . ALA A 1 241 ? -6.757 10.053 3.419 1.00 84.88 241 ALA A N 1
ATOM 1899 C CA . ALA A 1 241 ? -5.469 9.416 3.675 1.00 84.88 241 ALA A CA 1
ATOM 1900 C C . ALA A 1 241 ? -4.301 10.386 3.426 1.00 84.88 241 ALA A C 1
ATOM 1902 O O . ALA A 1 241 ? -3.391 10.469 4.252 1.00 84.88 241 ALA A O 1
ATOM 1903 N N . LEU A 1 242 ? -4.373 11.196 2.361 1.00 84.00 242 LEU A N 1
ATOM 1904 C CA . LEU A 1 242 ? -3.392 12.247 2.078 1.00 84.00 242 LEU A CA 1
ATOM 1905 C C . LEU A 1 242 ? -3.374 13.342 3.155 1.00 84.00 242 LEU A C 1
ATOM 1907 O O . LEU A 1 242 ? -2.312 13.828 3.530 1.00 84.00 242 LEU A O 1
ATOM 1911 N N . ARG A 1 243 ? -4.533 13.724 3.698 1.00 87.62 243 ARG A N 1
ATOM 1912 C CA . ARG A 1 243 ? -4.583 14.656 4.834 1.00 87.62 243 ARG A CA 1
ATOM 1913 C C . ARG A 1 243 ? -4.014 14.033 6.110 1.00 87.62 243 ARG A C 1
ATOM 1915 O O . ARG A 1 243 ? -3.262 14.694 6.816 1.00 87.62 243 ARG A O 1
ATOM 1922 N N . ARG A 1 244 ? -4.319 12.761 6.386 1.00 88.31 244 ARG A N 1
ATOM 1923 C CA . ARG A 1 244 ? -3.863 12.037 7.585 1.00 88.31 244 ARG A CA 1
ATOM 1924 C C . ARG A 1 244 ? -2.352 11.833 7.619 1.00 88.31 244 ARG A C 1
ATOM 1926 O O . ARG A 1 244 ? -1.780 11.890 8.709 1.00 88.31 244 ARG A O 1
ATOM 1933 N N . ILE A 1 245 ? -1.725 11.611 6.459 1.00 87.50 245 ILE A N 1
ATOM 1934 C CA . ILE A 1 245 ? -0.274 11.410 6.372 1.00 87.50 245 ILE A CA 1
ATOM 1935 C C . ILE A 1 245 ? 0.503 12.706 6.616 1.00 87.50 245 ILE A C 1
ATOM 1937 O O . ILE A 1 245 ? 1.677 12.628 6.937 1.00 87.50 245 ILE A O 1
ATOM 1941 N N . ASN A 1 246 ? -0.109 13.891 6.519 1.00 89.38 246 ASN A N 1
ATOM 1942 C CA . ASN A 1 246 ? 0.576 15.149 6.815 1.00 89.38 246 ASN A CA 1
ATOM 1943 C C . ASN A 1 246 ? 0.862 15.278 8.329 1.00 89.38 246 ASN A C 1
ATOM 1945 O O . ASN A 1 246 ? -0.083 15.506 9.090 1.00 89.38 246 ASN A O 1
ATOM 1949 N N . PRO A 1 247 ? 2.127 15.207 8.794 1.00 90.38 247 PRO A N 1
ATOM 1950 C CA . PRO A 1 247 ? 2.440 15.303 10.221 1.00 90.38 247 PRO A CA 1
ATOM 1951 C C . PRO A 1 247 ? 2.122 16.675 10.813 1.00 90.38 247 PRO A C 1
ATOM 1953 O O . PRO A 1 247 ? 1.858 16.764 12.004 1.00 90.38 247 PRO A O 1
ATOM 1956 N N . LEU A 1 248 ? 2.084 17.735 9.998 1.00 91.31 248 LEU A N 1
ATOM 1957 C CA . LEU A 1 248 ? 1.811 19.099 10.459 1.00 91.31 248 LEU A CA 1
ATOM 1958 C C . LEU A 1 248 ? 0.350 19.310 10.880 1.00 91.31 248 LEU A C 1
ATOM 1960 O O . LEU A 1 248 ? 0.052 20.282 11.572 1.00 91.31 248 LEU A O 1
ATOM 1964 N N . ARG A 1 249 ? -0.571 18.401 10.521 1.00 88.25 249 ARG A N 1
ATOM 1965 C CA . ARG A 1 249 ? -1.989 18.516 10.914 1.00 88.25 249 ARG A CA 1
ATOM 1966 C C . ARG A 1 249 ? -2.173 18.575 12.432 1.00 88.25 249 ARG A C 1
ATOM 1968 O O . ARG A 1 249 ? -3.077 19.257 12.917 1.00 88.25 249 ARG A O 1
ATOM 1975 N N . VAL A 1 250 ? -1.272 17.912 13.165 1.00 90.69 250 VAL A N 1
ATOM 1976 C CA . VAL A 1 250 ? -1.309 17.806 14.627 1.00 90.69 250 VAL A CA 1
ATOM 1977 C C . VAL A 1 250 ? -1.186 19.163 15.309 1.00 90.69 250 VAL A C 1
ATOM 1979 O O . VAL A 1 250 ? -1.654 19.295 16.424 1.00 90.69 250 VAL A O 1
ATOM 1982 N N . ILE A 1 251 ? -0.655 20.195 14.640 1.00 92.25 251 ILE A N 1
ATOM 1983 C CA . ILE A 1 251 ? -0.560 21.557 15.191 1.00 92.25 251 ILE A CA 1
ATOM 1984 C C . ILE A 1 251 ? -1.952 22.098 15.548 1.00 92.25 251 ILE A C 1
ATOM 1986 O O . ILE A 1 251 ? -2.142 22.703 16.599 1.00 92.25 251 ILE A O 1
ATOM 1990 N N . SER A 1 252 ? -2.946 21.859 14.687 1.00 90.75 252 SER A N 1
ATOM 1991 C CA . SER A 1 252 ? -4.322 22.323 14.917 1.00 90.75 252 SER A CA 1
ATOM 1992 C C . SER A 1 252 ? -5.028 21.575 16.050 1.00 90.75 252 SER A C 1
ATOM 1994 O O . SER A 1 252 ? -5.918 22.126 16.697 1.00 90.75 252 SER A O 1
ATOM 1996 N N . ALA A 1 253 ? -4.661 20.313 16.267 1.00 90.75 253 ALA A N 1
ATOM 1997 C CA . ALA A 1 253 ? -5.192 19.479 17.336 1.00 90.75 253 ALA A CA 1
ATOM 1998 C C . ALA A 1 253 ? -4.475 19.782 18.663 1.00 90.75 253 ALA A C 1
ATOM 2000 O O . ALA A 1 253 ? -5.120 19.929 19.691 1.00 90.75 253 ALA A O 1
ATOM 2001 N N . TRP A 1 254 ? -3.165 20.036 18.609 1.00 93.88 254 TRP A N 1
ATOM 2002 C CA . TRP A 1 254 ? -2.342 20.431 19.749 1.00 93.88 254 TRP A CA 1
ATOM 2003 C C . TRP A 1 254 ? -2.846 21.722 20.396 1.00 93.88 254 TRP A C 1
ATOM 2005 O O . TRP A 1 254 ? -2.990 21.769 21.610 1.00 93.88 254 TRP A O 1
ATOM 2015 N N . ARG A 1 255 ? -3.234 22.727 19.594 1.00 91.81 255 ARG A N 1
ATOM 2016 C CA . ARG A 1 255 ? -3.852 23.975 20.094 1.00 91.81 255 ARG A CA 1
ATOM 2017 C C . ARG A 1 255 ? -5.144 23.766 20.895 1.00 91.81 255 ARG A C 1
ATOM 2019 O O . ARG A 1 255 ? -5.572 24.685 21.581 1.00 91.81 255 ARG A O 1
ATOM 2026 N N . ARG A 1 256 ? -5.799 22.613 20.736 1.00 89.00 256 ARG A N 1
ATOM 2027 C CA . ARG A 1 256 ? -7.029 22.231 21.447 1.00 89.00 256 ARG A CA 1
ATOM 2028 C C . ARG A 1 256 ? -6.763 21.259 22.599 1.00 89.00 256 ARG A C 1
ATOM 2030 O O . ARG A 1 256 ? -7.668 21.009 23.383 1.00 89.00 256 ARG A O 1
ATOM 2037 N N . SER A 1 257 ? -5.541 20.742 22.695 1.00 87.50 257 SER A N 1
ATOM 2038 C CA . SER A 1 257 ? -5.078 19.900 23.793 1.00 87.50 257 SER A CA 1
ATOM 2039 C C . SER A 1 257 ? -4.385 20.733 24.871 1.00 87.50 257 SER A C 1
ATOM 2041 O O . SER A 1 257 ? -3.893 21.827 24.613 1.00 87.50 257 SER A O 1
ATOM 2043 N N . ASP A 1 258 ? -4.264 20.164 26.059 1.00 88.56 258 ASP A N 1
ATOM 2044 C CA . ASP A 1 258 ? -3.432 20.619 27.180 1.00 88.56 258 ASP A CA 1
ATOM 2045 C C . ASP A 1 258 ? -2.004 20.019 27.137 1.00 88.56 258 ASP A C 1
ATOM 2047 O O . ASP A 1 258 ? -1.287 20.011 28.137 1.00 88.56 258 ASP A O 1
ATOM 2051 N N . THR A 1 259 ? -1.568 19.474 25.993 1.00 89.06 259 THR A N 1
ATOM 2052 C CA . THR A 1 259 ? -0.208 18.941 25.825 1.00 89.06 259 THR A CA 1
ATOM 2053 C C . THR A 1 259 ? 0.832 20.079 25.825 1.00 89.06 259 THR A C 1
ATOM 2055 O O . THR A 1 259 ? 0.665 21.046 25.076 1.00 89.06 259 THR A O 1
ATOM 2058 N N . PRO A 1 260 ? 1.946 19.971 26.581 1.00 90.62 260 PRO A N 1
ATOM 2059 C CA . PRO A 1 260 ? 2.967 21.018 26.652 1.00 90.62 260 PRO A CA 1
ATOM 2060 C C . PRO A 1 260 ? 3.543 21.424 25.288 1.00 90.62 260 PRO A C 1
ATOM 2062 O O . PRO A 1 260 ? 3.710 20.598 24.390 1.00 90.62 260 PRO A O 1
ATOM 2065 N N . ALA A 1 261 ? 3.924 22.697 25.140 1.00 91.94 261 ALA A N 1
ATOM 2066 C CA . ALA A 1 261 ? 4.548 23.201 23.910 1.00 91.94 261 ALA A CA 1
ATOM 2067 C C . ALA A 1 261 ? 5.880 22.508 23.578 1.00 91.94 261 ALA A C 1
ATOM 2069 O O . ALA A 1 261 ? 6.201 22.332 22.401 1.00 91.94 261 ALA A O 1
ATOM 2070 N N . SER A 1 262 ? 6.614 22.053 24.600 1.00 92.19 262 SER A N 1
ATOM 2071 C CA . SER A 1 262 ? 7.844 21.264 24.453 1.00 92.19 262 SER A CA 1
ATOM 2072 C C . SER A 1 262 ? 7.646 19.978 23.649 1.00 92.19 262 SER A C 1
ATOM 2074 O O . SER A 1 262 ? 8.587 19.499 23.018 1.00 92.19 262 SER A O 1
ATOM 2076 N N . ASP A 1 263 ? 6.428 19.435 23.635 1.00 90.62 263 ASP A N 1
ATOM 2077 C CA . ASP A 1 263 ? 6.126 18.149 23.012 1.00 90.62 263 ASP A CA 1
ATOM 2078 C C . ASP A 1 263 ? 5.703 18.298 21.547 1.00 90.62 263 ASP A C 1
ATOM 2080 O O . ASP A 1 263 ? 5.750 17.325 20.795 1.00 90.62 263 ASP A O 1
ATOM 2084 N N . LEU A 1 264 ? 5.341 19.505 21.094 1.00 93.06 264 LEU A N 1
ATOM 2085 C CA . LEU A 1 264 ? 4.806 19.723 19.748 1.00 93.06 264 LEU A CA 1
ATOM 2086 C C . LEU A 1 264 ? 5.789 19.289 18.652 1.00 93.06 264 LEU A C 1
ATOM 2088 O O . LEU A 1 264 ? 5.433 18.500 17.773 1.00 93.06 264 LEU A O 1
ATOM 2092 N N . LEU A 1 265 ? 7.026 19.791 18.695 1.00 93.38 265 LEU A N 1
ATOM 2093 C CA . LEU A 1 265 ? 8.041 19.448 17.699 1.00 93.38 265 LEU A CA 1
ATOM 2094 C C . LEU A 1 265 ? 8.380 17.942 17.733 1.00 93.38 265 LEU A C 1
ATOM 2096 O O . LEU A 1 265 ? 8.314 17.310 16.673 1.00 93.38 265 LEU A O 1
ATOM 2100 N N . PRO A 1 266 ? 8.651 17.323 18.901 1.00 93.00 266 PRO A N 1
ATOM 2101 C CA . PRO A 1 266 ? 8.784 15.871 19.014 1.00 93.00 266 PRO A CA 1
ATOM 2102 C C . PRO A 1 266 ? 7.605 15.078 18.426 1.00 93.00 266 PRO A C 1
ATOM 2104 O O . PRO A 1 266 ? 7.822 14.102 17.707 1.00 93.00 266 PRO A O 1
ATOM 2107 N N . VAL A 1 267 ? 6.359 15.500 18.670 1.00 92.69 267 VAL A N 1
ATOM 2108 C CA . VAL A 1 267 ? 5.147 14.838 18.152 1.00 92.69 267 VAL A CA 1
ATOM 2109 C C . VAL A 1 267 ? 5.073 14.921 16.623 1.00 92.69 267 VAL A C 1
ATOM 2111 O O . VAL A 1 267 ? 4.746 13.927 15.960 1.00 92.69 267 VAL A O 1
ATOM 2114 N N . VAL A 1 268 ? 5.416 16.077 16.044 1.00 94.06 268 VAL A N 1
ATOM 2115 C CA . VAL A 1 268 ? 5.498 16.269 14.587 1.00 94.06 268 VAL A CA 1
ATOM 2116 C C . VAL A 1 268 ? 6.578 15.366 13.982 1.00 94.06 268 VAL A C 1
ATOM 2118 O O . VAL A 1 268 ? 6.300 14.639 13.023 1.00 94.06 268 VAL A O 1
ATOM 2121 N N . LEU A 1 269 ? 7.784 15.349 14.561 1.00 93.31 269 LEU A N 1
ATOM 2122 C CA . LEU A 1 269 ? 8.900 14.507 14.109 1.00 93.31 269 LEU A CA 1
ATOM 2123 C C . LEU A 1 269 ? 8.563 13.014 14.195 1.00 93.31 269 LEU A C 1
ATOM 2125 O O . LEU A 1 269 ? 8.835 12.259 13.259 1.00 93.31 269 LEU A O 1
ATOM 2129 N N . LEU A 1 270 ? 7.888 12.591 15.264 1.00 91.06 270 LEU A N 1
ATOM 2130 C CA . LEU A 1 270 ? 7.398 11.222 15.413 1.00 91.06 270 LEU A CA 1
ATOM 2131 C C . LEU A 1 270 ? 6.378 10.853 14.322 1.00 91.06 270 LEU A C 1
ATOM 2133 O O . LEU A 1 270 ? 6.340 9.708 13.859 1.00 91.06 270 LEU A O 1
ATOM 2137 N N . GLY A 1 271 ? 5.567 11.818 13.878 1.00 91.62 271 GLY A N 1
ATOM 2138 C CA . GLY A 1 271 ? 4.686 11.669 12.721 1.00 91.62 271 GLY A CA 1
ATOM 2139 C C . GLY A 1 271 ? 5.455 11.412 11.422 1.00 91.62 271 GLY A C 1
ATOM 2140 O O . GLY A 1 271 ? 5.133 10.458 10.712 1.00 91.62 271 GLY A O 1
ATOM 2141 N N . PHE A 1 272 ? 6.504 12.193 11.141 1.00 92.44 272 PHE A N 1
ATOM 2142 C CA . PHE A 1 272 ? 7.389 11.948 9.994 1.00 92.44 272 PHE A CA 1
ATOM 2143 C C . PHE A 1 272 ? 8.047 10.568 10.065 1.00 92.44 272 PHE A C 1
ATOM 2145 O O . PHE A 1 272 ? 8.023 9.827 9.084 1.00 92.44 272 PHE A O 1
ATOM 2152 N N . LEU A 1 273 ? 8.577 10.189 11.230 1.00 91.62 273 LEU A N 1
ATOM 2153 C CA . LEU A 1 273 ? 9.231 8.897 11.422 1.00 91.62 273 LEU A CA 1
ATOM 2154 C C . LEU A 1 273 ? 8.268 7.721 11.206 1.00 91.62 273 LEU A C 1
ATOM 2156 O O . LEU A 1 273 ? 8.596 6.772 10.494 1.00 91.62 273 LEU A O 1
ATOM 2160 N N . SER A 1 274 ? 7.052 7.814 11.755 1.00 89.44 274 SER A N 1
ATOM 2161 C CA . SER A 1 274 ? 6.005 6.802 11.563 1.00 89.44 274 SER A CA 1
ATOM 2162 C C . SER A 1 274 ? 5.657 6.627 10.082 1.00 89.44 274 SER A C 1
ATOM 2164 O O . SER A 1 274 ? 5.588 5.502 9.589 1.00 89.44 274 SER A O 1
ATOM 2166 N N . ASN A 1 275 ? 5.516 7.732 9.343 1.00 90.69 275 ASN A N 1
ATOM 2167 C CA . ASN A 1 275 ? 5.256 7.692 7.903 1.00 90.69 275 ASN A CA 1
ATOM 2168 C C . ASN A 1 275 ? 6.414 7.073 7.114 1.00 90.69 275 ASN A C 1
ATOM 2170 O O . ASN A 1 275 ? 6.176 6.319 6.170 1.00 90.69 275 ASN A O 1
ATOM 2174 N N . THR A 1 276 ? 7.659 7.361 7.498 1.00 87.12 276 THR A N 1
ATOM 2175 C CA . THR A 1 276 ? 8.847 6.749 6.891 1.00 87.12 276 THR A CA 1
ATOM 2176 C C . THR A 1 276 ? 8.839 5.234 7.089 1.00 87.12 276 THR A C 1
ATOM 2178 O O . THR A 1 276 ? 9.018 4.493 6.124 1.00 87.12 276 THR A O 1
ATOM 2181 N N . PHE A 1 277 ? 8.551 4.746 8.298 1.00 88.69 277 PHE A N 1
ATOM 2182 C CA . PHE A 1 277 ? 8.437 3.308 8.568 1.00 88.69 277 PHE A CA 1
ATOM 2183 C C . PHE A 1 277 ? 7.282 2.650 7.810 1.00 88.69 277 PHE A C 1
ATOM 2185 O O . PHE A 1 277 ? 7.445 1.557 7.263 1.00 88.69 277 PHE A O 1
ATOM 2192 N N . LEU A 1 278 ? 6.139 3.331 7.710 1.00 85.62 278 LEU A N 1
ATOM 2193 C CA . LEU A 1 278 ? 5.012 2.873 6.902 1.00 85.62 278 LEU A CA 1
ATOM 2194 C C . LEU A 1 278 ? 5.416 2.727 5.425 1.00 85.62 278 LEU A C 1
ATOM 2196 O O . LEU A 1 278 ? 5.139 1.697 4.806 1.00 85.62 278 LEU A O 1
ATOM 2200 N N . MET A 1 279 ? 6.121 3.724 4.881 1.00 82.25 279 MET A N 1
ATOM 2201 C CA . MET A 1 279 ? 6.633 3.724 3.509 1.00 82.25 279 MET A CA 1
ATOM 2202 C C . MET A 1 279 ? 7.633 2.587 3.276 1.00 82.25 279 MET A C 1
ATOM 2204 O O . MET A 1 279 ? 7.528 1.876 2.277 1.00 82.25 279 MET A O 1
ATOM 2208 N N . ILE A 1 280 ? 8.562 2.361 4.211 1.00 78.19 280 ILE A N 1
ATOM 2209 C CA . ILE A 1 280 ? 9.493 1.224 4.164 1.00 78.19 280 ILE A CA 1
ATOM 2210 C C . ILE A 1 280 ? 8.712 -0.093 4.109 1.00 78.19 280 ILE A C 1
ATOM 2212 O O . ILE A 1 280 ? 8.991 -0.926 3.251 1.00 78.19 280 ILE A O 1
ATOM 2216 N N . GLY A 1 281 ? 7.690 -0.269 4.951 1.00 73.00 281 GLY A N 1
ATOM 2217 C CA . GLY A 1 281 ? 6.855 -1.474 4.945 1.00 73.00 281 GLY A CA 1
ATOM 2218 C C . GLY A 1 281 ? 6.131 -1.704 3.621 1.00 73.00 281 GLY A C 1
ATOM 2219 O O . GLY A 1 281 ? 6.120 -2.825 3.108 1.00 73.00 281 GLY A O 1
ATOM 2220 N N . VAL A 1 282 ? 5.598 -0.635 3.023 1.00 74.31 282 VAL A N 1
ATOM 2221 C CA . VAL A 1 282 ? 5.004 -0.679 1.682 1.00 74.31 282 VAL A CA 1
ATOM 2222 C C . VAL A 1 282 ? 6.037 -1.133 0.651 1.00 74.31 282 VAL A C 1
ATOM 2224 O O . VAL A 1 282 ? 5.776 -2.065 -0.111 1.00 74.31 282 VAL A O 1
ATOM 2227 N N . LEU A 1 283 ? 7.225 -0.526 0.644 1.00 70.06 283 LEU A N 1
ATOM 2228 C CA . LEU A 1 283 ? 8.287 -0.854 -0.308 1.00 70.06 283 LEU A CA 1
ATOM 2229 C C . LEU A 1 283 ? 8.793 -2.291 -0.144 1.00 70.06 283 LEU A C 1
ATOM 2231 O O . LEU A 1 283 ? 8.957 -2.988 -1.144 1.00 70.06 283 LEU A O 1
ATOM 2235 N N . LEU A 1 284 ? 8.975 -2.765 1.091 1.00 64.44 284 LEU A N 1
ATOM 2236 C CA . LEU A 1 284 ? 9.383 -4.140 1.383 1.00 64.44 284 LEU A CA 1
ATOM 2237 C C . LEU A 1 284 ? 8.341 -5.156 0.906 1.00 64.44 284 LEU A C 1
ATOM 2239 O O . LEU A 1 284 ? 8.707 -6.155 0.290 1.00 64.44 284 LEU A O 1
ATOM 2243 N N . LYS A 1 285 ? 7.044 -4.906 1.125 1.00 63.91 285 LYS A N 1
ATOM 2244 C CA . LYS A 1 285 ? 5.971 -5.797 0.647 1.00 63.91 285 LYS A CA 1
ATOM 2245 C C . LYS A 1 285 ? 5.855 -5.797 -0.876 1.00 63.91 285 LYS A C 1
ATOM 2247 O O . LYS A 1 285 ? 5.664 -6.855 -1.471 1.00 63.91 285 LYS A O 1
ATOM 2252 N N . LEU A 1 286 ? 6.020 -4.641 -1.519 1.00 56.03 286 LEU A N 1
ATOM 2253 C CA . LEU A 1 286 ? 6.078 -4.559 -2.981 1.00 56.03 286 LEU A CA 1
ATOM 2254 C C . LEU A 1 286 ? 7.326 -5.253 -3.554 1.00 56.03 286 LEU A C 1
ATOM 2256 O O . LEU A 1 286 ? 7.250 -5.809 -4.646 1.00 56.03 286 LEU A O 1
ATOM 2260 N N . SER A 1 287 ? 8.439 -5.263 -2.814 1.00 43.78 287 SER A N 1
ATOM 2261 C CA . SER A 1 287 ? 9.668 -5.989 -3.163 1.00 43.78 287 SER A CA 1
ATOM 2262 C C . SER A 1 287 ? 9.513 -7.509 -3.002 1.00 43.78 287 SER A C 1
ATOM 2264 O O . SER A 1 287 ? 9.905 -8.267 -3.881 1.00 43.78 287 SER A O 1
ATOM 2266 N N . ARG A 1 288 ? 8.870 -7.975 -1.918 1.00 42.72 288 ARG A N 1
ATOM 2267 C CA . ARG A 1 288 ? 8.615 -9.407 -1.646 1.00 42.72 288 ARG A CA 1
ATOM 2268 C C . ARG A 1 288 ? 7.567 -10.041 -2.567 1.00 42.72 288 ARG A C 1
ATOM 2270 O O . ARG A 1 288 ? 7.588 -11.248 -2.764 1.00 42.72 288 ARG A O 1
ATOM 2277 N N . ARG A 1 289 ? 6.695 -9.244 -3.194 1.00 40.12 289 ARG A N 1
ATOM 2278 C CA . ARG A 1 289 ? 5.780 -9.699 -4.263 1.00 40.12 289 ARG A CA 1
ATOM 2279 C C . ARG A 1 289 ? 6.490 -10.054 -5.587 1.00 40.12 289 ARG A C 1
ATOM 2281 O O . ARG A 1 289 ? 5.813 -10.260 -6.587 1.00 40.12 289 ARG A O 1
ATOM 2288 N N . GLN A 1 290 ? 7.827 -10.136 -5.602 1.00 33.25 290 GLN A N 1
ATOM 2289 C CA . GLN A 1 290 ? 8.624 -10.700 -6.701 1.00 33.25 290 GLN A CA 1
ATOM 2290 C C . GLN A 1 290 ? 8.873 -12.218 -6.591 1.00 33.25 290 GLN A C 1
ATOM 2292 O O . GLN A 1 290 ? 9.703 -12.748 -7.322 1.00 33.25 290 GLN A O 1
ATOM 2297 N N . GLY A 1 291 ? 8.136 -12.941 -5.742 1.00 30.22 291 GLY A N 1
ATOM 2298 C CA . GLY A 1 291 ? 7.858 -14.353 -6.020 1.00 30.22 291 GLY A CA 1
ATOM 2299 C C . GLY A 1 291 ? 6.922 -14.445 -7.227 1.00 30.22 291 GLY A C 1
ATOM 2300 O O . GLY A 1 291 ? 5.975 -13.663 -7.326 1.00 30.22 291 GLY A O 1
ATOM 2301 N N . THR A 1 292 ? 7.204 -15.346 -8.167 1.00 27.34 292 THR A N 1
ATOM 2302 C CA . THR A 1 292 ? 6.331 -15.650 -9.309 1.00 27.34 292 THR A CA 1
ATOM 2303 C C . THR A 1 292 ? 4.873 -15.762 -8.840 1.00 27.34 292 THR A C 1
ATOM 2305 O O . THR A 1 292 ? 4.575 -16.597 -7.986 1.00 27.34 292 THR A O 1
ATOM 2308 N N . PRO A 1 293 ? 3.938 -14.931 -9.342 1.00 30.31 293 PRO A N 1
ATOM 2309 C CA . PRO A 1 293 ? 2.540 -15.083 -8.975 1.00 30.31 293 PRO A CA 1
ATOM 2310 C C . PRO A 1 293 ? 2.063 -16.455 -9.462 1.00 30.31 293 PRO A C 1
ATOM 2312 O O . PRO A 1 293 ? 2.161 -16.741 -10.658 1.00 30.31 293 PRO A O 1
ATOM 2315 N N . LYS A 1 294 ? 1.518 -17.289 -8.567 1.00 28.12 294 LYS A N 1
ATOM 2316 C CA . LYS A 1 294 ? 0.532 -18.292 -8.983 1.00 28.12 294 LYS A CA 1
ATOM 2317 C C . LYS A 1 294 ? -0.679 -17.499 -9.465 1.00 28.12 294 LYS A C 1
ATOM 2319 O O . LYS A 1 294 ? -1.358 -16.849 -8.675 1.00 28.12 294 LYS A O 1
ATOM 2324 N N . VAL A 1 295 ? -0.844 -17.446 -10.781 1.00 31.38 295 VAL A N 1
ATOM 2325 C CA . VAL A 1 295 ? -1.995 -16.825 -11.432 1.00 31.38 295 VAL A CA 1
ATOM 2326 C C . VAL A 1 295 ? -3.149 -17.805 -11.296 1.00 31.38 295 VAL A C 1
ATOM 2328 O O . VAL A 1 295 ? -3.050 -18.934 -11.766 1.00 31.38 295 VAL A O 1
ATOM 2331 N N . ASP A 1 296 ? -4.205 -17.370 -10.623 1.00 25.59 296 ASP A N 1
ATOM 2332 C CA . ASP A 1 296 ? -5.493 -18.051 -10.607 1.00 25.59 296 ASP A CA 1
ATOM 2333 C C . ASP A 1 296 ? -6.075 -18.047 -12.039 1.00 25.59 296 ASP A C 1
ATOM 2335 O O . ASP A 1 296 ? -6.244 -16.959 -12.607 1.00 25.59 296 ASP A O 1
ATOM 2339 N N . PRO A 1 297 ? -6.352 -19.215 -12.655 1.00 28.59 297 PRO A N 1
ATOM 2340 C CA . PRO A 1 297 ? -6.905 -19.301 -14.008 1.00 28.59 297 PRO A CA 1
ATOM 2341 C C . PRO A 1 297 ? -8.307 -18.690 -14.150 1.00 28.59 297 PRO A C 1
ATOM 2343 O O . PRO A 1 297 ? -8.774 -18.522 -15.274 1.00 28.59 297 PRO A O 1
ATOM 2346 N N . THR A 1 298 ? -8.988 -18.365 -13.045 1.00 27.45 298 THR A N 1
ATOM 2347 C CA . THR A 1 298 ? -10.415 -18.006 -13.062 1.00 27.45 298 THR A CA 1
ATOM 2348 C C . THR A 1 298 ? -10.715 -16.506 -13.007 1.00 27.45 298 THR A C 1
ATOM 2350 O O . THR A 1 298 ? -11.859 -16.105 -13.219 1.00 27.45 298 THR A O 1
ATOM 2353 N N . GLN A 1 299 ? -9.716 -15.630 -12.850 1.00 28.52 299 GLN A N 1
ATOM 2354 C CA . GLN A 1 299 ? -9.926 -14.178 -12.975 1.00 28.52 299 GLN A CA 1
ATOM 2355 C C . GLN A 1 299 ? -9.831 -13.696 -14.428 1.00 28.52 299 GLN A C 1
ATOM 2357 O O . GLN A 1 299 ? -8.992 -12.873 -14.800 1.00 28.52 299 GLN A O 1
ATOM 2362 N N . THR A 1 300 ? -10.754 -14.175 -15.258 1.00 32.75 300 THR A N 1
ATOM 2363 C CA . THR A 1 300 ? -11.023 -13.626 -16.592 1.00 32.75 300 THR A CA 1
ATOM 2364 C C . THR A 1 300 ? -11.913 -12.391 -16.454 1.00 32.75 300 THR A C 1
ATOM 2366 O O . THR A 1 300 ? -13.067 -12.379 -16.870 1.00 32.75 300 THR A O 1
ATOM 2369 N N . THR A 1 301 ? -11.412 -11.319 -15.836 1.00 30.19 301 THR A N 1
ATOM 2370 C CA . THR A 1 301 ? -12.096 -10.025 -15.932 1.00 30.19 301 THR A CA 1
ATOM 2371 C C . THR A 1 301 ? -11.667 -9.359 -17.233 1.00 30.19 301 THR A C 1
ATOM 2373 O O . THR A 1 301 ? -10.493 -9.029 -17.410 1.00 30.19 301 THR A O 1
ATOM 2376 N N . LEU A 1 302 ? -12.630 -9.185 -18.145 1.00 35.09 302 LEU A N 1
ATOM 2377 C CA . LEU A 1 302 ? -12.529 -8.404 -19.379 1.00 35.09 302 LEU A CA 1
ATOM 2378 C C . LEU A 1 302 ? -11.606 -7.190 -19.199 1.00 35.09 302 LEU A C 1
ATOM 2380 O O . LEU A 1 302 ? -11.945 -6.215 -18.521 1.00 35.09 302 LEU A O 1
ATOM 2384 N N . MET A 1 303 ? -10.431 -7.245 -19.829 1.00 32.56 303 MET A N 1
ATOM 2385 C CA . MET A 1 303 ? -9.555 -6.088 -19.948 1.00 32.56 303 MET A CA 1
ATOM 2386 C C . MET A 1 303 ? -10.304 -5.032 -20.760 1.00 32.56 303 MET A C 1
ATOM 2388 O O . MET A 1 303 ? -10.432 -5.143 -21.977 1.00 32.56 303 MET A O 1
ATOM 2392 N N . ARG A 1 304 ? -10.817 -3.994 -20.091 1.00 32.09 304 ARG A N 1
ATOM 2393 C CA . ARG A 1 304 ? -11.263 -2.765 -20.756 1.00 32.09 304 ARG A CA 1
ATOM 2394 C C . ARG A 1 304 ? -10.057 -2.157 -21.477 1.00 32.09 304 ARG A C 1
ATOM 2396 O O . ARG A 1 304 ? -9.280 -1.407 -20.886 1.00 32.09 304 ARG A O 1
ATOM 2403 N N . ASN A 1 305 ? -9.900 -2.500 -22.752 1.00 36.84 305 ASN A N 1
ATOM 2404 C CA . ASN A 1 305 ? -8.940 -1.885 -23.656 1.00 36.84 305 ASN A CA 1
ATOM 2405 C C . ASN A 1 305 ? -9.274 -0.392 -23.775 1.00 36.84 305 ASN A C 1
ATOM 2407 O O . ASN A 1 305 ? -10.258 -0.002 -24.401 1.00 36.84 305 ASN A O 1
ATOM 2411 N N . LYS A 1 306 ? -8.456 0.467 -23.154 1.00 37.50 306 LYS A N 1
ATOM 2412 C CA . LYS A 1 306 ? -8.406 1.884 -23.536 1.00 37.50 306 LYS A CA 1
ATOM 2413 C C . LYS A 1 306 ? -7.916 1.952 -24.986 1.00 37.50 306 LYS A C 1
ATOM 2415 O O . LYS A 1 306 ? -6.988 1.235 -25.342 1.00 37.50 306 LYS A O 1
ATOM 2420 N N . ALA A 1 307 ? -8.550 2.812 -25.783 1.00 39.56 307 ALA A N 1
ATOM 2421 C CA . ALA A 1 307 ? -8.349 2.957 -27.224 1.00 39.56 307 ALA A CA 1
ATOM 2422 C C . ALA A 1 307 ? -6.886 2.814 -27.688 1.00 39.56 307 ALA A C 1
ATOM 2424 O O . ALA A 1 307 ? -5.987 3.515 -27.216 1.00 39.56 307 ALA A O 1
ATOM 2425 N N . THR A 1 308 ? -6.697 1.941 -28.668 1.00 50.81 308 THR A N 1
ATOM 2426 C CA . THR A 1 308 ? -5.433 1.617 -29.317 1.00 50.81 308 THR A CA 1
ATOM 2427 C C . THR A 1 308 ? -4.912 2.780 -30.187 1.00 50.81 308 THR A C 1
ATOM 2429 O O . THR A 1 308 ? -5.719 3.503 -30.780 1.00 50.81 308 THR A O 1
ATOM 2432 N N . PRO A 1 309 ? -3.590 3.033 -30.279 1.00 60.91 309 PRO A N 1
ATOM 2433 C CA . PRO A 1 309 ? -3.046 4.091 -31.136 1.00 60.91 309 PRO A CA 1
ATOM 2434 C C . PRO A 1 309 ? -3.225 3.781 -32.630 1.00 60.91 309 PRO A C 1
ATOM 2436 O O . PRO A 1 309 ? -3.042 2.644 -33.046 1.00 60.91 309 PRO A O 1
ATOM 2439 N N . SER A 1 310 ? -3.497 4.793 -33.461 1.00 74.56 310 SER A N 1
ATOM 2440 C CA . SER A 1 310 ? -3.352 4.651 -34.919 1.00 74.56 310 SER A CA 1
ATOM 2441 C C . SER A 1 310 ? -1.874 4.742 -35.299 1.00 74.56 310 SER A C 1
ATOM 2443 O O . SER A 1 310 ? -1.197 5.695 -34.898 1.00 74.56 310 SER A O 1
ATOM 2445 N N . LYS A 1 311 ? -1.383 3.787 -36.102 1.00 84.62 311 LYS A N 1
ATOM 2446 C CA . LYS A 1 311 ? 0.001 3.752 -36.613 1.00 84.62 311 LYS A CA 1
ATOM 2447 C C . LYS A 1 311 ? 0.403 5.069 -37.289 1.00 84.62 311 LYS A C 1
ATOM 2449 O O . LYS A 1 311 ? 1.505 5.560 -37.055 1.00 84.62 311 LYS A O 1
ATOM 2454 N N . LYS A 1 312 ? -0.520 5.697 -38.029 1.00 84.25 312 LYS A N 1
ATOM 2455 C CA . LYS A 1 312 ? -0.312 6.996 -38.693 1.00 84.25 312 LYS A CA 1
ATOM 2456 C C . LYS A 1 312 ? 0.086 8.098 -37.704 1.00 84.25 312 LYS A C 1
ATOM 2458 O O . LYS A 1 312 ? 1.077 8.785 -37.917 1.00 84.25 312 LYS A O 1
ATOM 2463 N N . ASN A 1 313 ? -0.605 8.198 -36.568 1.00 82.38 313 ASN A N 1
ATOM 2464 C CA . ASN A 1 313 ? -0.320 9.227 -35.560 1.00 82.38 313 ASN A CA 1
ATOM 2465 C C . ASN A 1 313 ? 1.067 9.056 -34.923 1.00 82.38 313 ASN A C 1
ATOM 2467 O O . ASN A 1 313 ? 1.708 10.040 -34.549 1.00 82.38 313 ASN A O 1
ATOM 2471 N N . VAL A 1 314 ? 1.518 7.808 -34.765 1.00 84.56 314 VAL A N 1
ATOM 2472 C CA . VAL A 1 314 ? 2.862 7.509 -34.257 1.00 84.56 314 VAL A CA 1
ATOM 2473 C C . VAL A 1 314 ? 3.899 7.963 -35.283 1.00 84.56 314 VAL A C 1
ATOM 2475 O O . VAL A 1 314 ? 4.788 8.735 -34.927 1.00 84.56 314 VAL A O 1
ATOM 2478 N N . ILE A 1 315 ? 3.734 7.579 -36.554 1.00 88.44 315 ILE A N 1
ATOM 2479 C CA . ILE A 1 315 ? 4.615 7.991 -37.659 1.00 88.44 315 ILE A CA 1
ATOM 2480 C C . ILE A 1 315 ? 4.717 9.518 -37.731 1.00 88.44 315 ILE A C 1
ATOM 2482 O O . ILE A 1 315 ? 5.822 10.053 -37.702 1.00 88.44 315 ILE A O 1
ATOM 2486 N N . ASP A 1 316 ? 3.587 10.225 -37.746 1.00 87.44 316 ASP A N 1
ATOM 2487 C CA . ASP A 1 316 ? 3.555 11.686 -37.874 1.00 87.44 316 ASP A CA 1
ATOM 2488 C C . ASP A 1 316 ? 4.268 12.385 -36.706 1.00 87.44 316 ASP A C 1
ATOM 2490 O O . ASP A 1 316 ? 4.988 13.367 -36.907 1.00 87.44 316 ASP A O 1
ATOM 2494 N N . ASN A 1 317 ? 4.123 11.870 -35.477 1.00 85.62 317 ASN A N 1
ATOM 2495 C CA . ASN A 1 317 ? 4.821 12.424 -34.318 1.00 85.62 317 ASN A CA 1
ATOM 2496 C C . ASN A 1 317 ? 6.341 12.242 -34.421 1.00 85.62 317 ASN A C 1
ATOM 2498 O O . ASN A 1 317 ? 7.088 13.176 -34.135 1.00 85.62 317 ASN A O 1
ATOM 2502 N N . TYR A 1 318 ? 6.797 11.052 -34.817 1.00 89.31 318 TYR A N 1
ATOM 2503 C CA . TYR A 1 318 ? 8.222 10.789 -35.006 1.00 89.31 318 TYR A CA 1
ATOM 2504 C C . TYR A 1 318 ? 8.774 11.624 -36.167 1.00 89.31 318 TYR A C 1
ATOM 2506 O O . TYR A 1 318 ? 9.764 12.324 -35.976 1.00 89.31 318 TYR A O 1
ATOM 2514 N N . ASN A 1 319 ? 8.099 11.662 -37.319 1.00 91.25 319 ASN A N 1
ATOM 2515 C CA . ASN A 1 319 ? 8.499 12.470 -38.477 1.00 91.25 319 ASN A CA 1
ATOM 2516 C C . ASN A 1 319 ? 8.677 13.949 -38.120 1.00 91.25 319 ASN A C 1
ATOM 2518 O O . ASN A 1 319 ? 9.651 14.563 -38.547 1.00 91.25 319 ASN A O 1
ATOM 2522 N N . ARG A 1 320 ? 7.772 14.503 -37.300 1.00 89.94 320 ARG A N 1
ATOM 2523 C CA . ARG A 1 320 ? 7.853 15.891 -36.825 1.00 89.94 320 ARG A CA 1
ATOM 2524 C C . ARG A 1 320 ? 9.081 16.149 -35.949 1.00 89.94 320 ARG A C 1
ATOM 2526 O O . ARG A 1 320 ? 9.673 17.218 -36.038 1.00 89.94 320 ARG A O 1
ATOM 2533 N N . GLU A 1 321 ? 9.447 15.208 -35.079 1.00 88.94 321 GLU A N 1
ATOM 2534 C CA . GLU A 1 321 ? 10.640 15.334 -34.226 1.00 88.94 321 GLU A CA 1
ATOM 2535 C C . GLU A 1 321 ? 11.937 15.117 -35.027 1.00 88.94 321 GLU A C 1
ATOM 2537 O O . GLU A 1 321 ? 12.938 15.793 -34.774 1.00 88.94 321 GLU A O 1
ATOM 2542 N N . GLY A 1 322 ? 11.915 14.210 -36.010 1.00 91.56 322 GLY A N 1
ATOM 2543 C CA . GLY A 1 322 ? 13.004 13.970 -36.957 1.00 91.56 322 GLY A CA 1
ATOM 2544 C C . GLY A 1 322 ? 14.363 13.776 -36.277 1.00 91.56 322 GLY A C 1
ATOM 2545 O O . GLY A 1 322 ? 14.476 13.104 -35.251 1.00 91.56 322 GLY A O 1
ATOM 2546 N N . LYS A 1 323 ? 15.408 14.415 -36.823 1.00 91.94 323 LYS A N 1
ATOM 2547 C CA . LYS A 1 323 ? 16.782 14.358 -36.282 1.00 91.94 323 LYS A CA 1
ATOM 2548 C C . LYS A 1 323 ? 16.898 14.911 -34.852 1.00 91.94 323 LYS A C 1
ATOM 2550 O O . LYS A 1 323 ? 17.809 14.532 -34.124 1.00 91.94 323 LYS A O 1
ATOM 2555 N N . ASN A 1 324 ? 15.959 15.755 -34.418 1.00 88.69 324 ASN A N 1
ATOM 2556 C CA . ASN A 1 324 ? 15.964 16.359 -33.084 1.00 88.69 324 ASN A CA 1
ATOM 2557 C C . ASN A 1 324 ? 15.359 15.461 -31.993 1.00 88.69 324 ASN A C 1
ATOM 2559 O O . ASN A 1 324 ? 15.432 15.824 -30.816 1.00 88.69 324 ASN A O 1
ATOM 2563 N N . TYR A 1 325 ? 14.785 14.304 -32.348 1.00 88.75 325 TYR A N 1
ATOM 2564 C CA . TYR A 1 325 ? 14.148 13.372 -31.409 1.00 88.75 325 TYR A CA 1
ATOM 2565 C C . TYR A 1 325 ? 15.028 13.063 -30.190 1.00 88.75 325 TYR A C 1
ATOM 2567 O O . TYR A 1 325 ? 14.583 13.227 -29.053 1.00 88.75 325 TYR A O 1
ATOM 2575 N N . ASP A 1 326 ? 16.300 12.705 -30.389 1.00 89.19 326 ASP A N 1
ATOM 2576 C CA . ASP A 1 326 ? 17.178 12.352 -29.268 1.00 89.19 326 ASP A CA 1
ATOM 2577 C C . ASP A 1 326 ? 17.413 13.523 -28.317 1.00 89.19 326 ASP A C 1
ATOM 2579 O O . ASP A 1 326 ? 17.377 13.359 -27.095 1.00 89.19 326 ASP A O 1
ATOM 2583 N N . ASN A 1 327 ? 17.595 14.728 -28.859 1.00 86.81 327 ASN A N 1
ATOM 2584 C CA . ASN A 1 327 ? 17.761 15.916 -28.037 1.00 86.81 327 ASN A CA 1
ATOM 2585 C C . ASN A 1 327 ? 16.483 16.210 -27.234 1.00 86.81 327 ASN A C 1
ATOM 2587 O O . ASN A 1 327 ? 16.539 16.426 -26.024 1.00 86.81 327 ASN A O 1
ATOM 2591 N N . ILE A 1 328 ? 15.317 16.141 -27.883 1.00 83.19 328 ILE A N 1
ATOM 2592 C CA . ILE A 1 328 ? 14.009 16.383 -27.259 1.00 83.19 328 ILE A CA 1
ATOM 2593 C C . ILE A 1 328 ? 13.730 15.381 -26.131 1.00 83.19 328 ILE A C 1
ATOM 2595 O O . ILE A 1 328 ? 13.222 15.771 -25.076 1.00 83.19 328 ILE A O 1
ATOM 2599 N N . ARG A 1 329 ? 14.046 14.099 -26.348 1.00 81.94 329 ARG A N 1
ATOM 2600 C CA . ARG A 1 329 ? 13.672 12.992 -25.454 1.00 81.94 329 ARG A CA 1
ATOM 2601 C C . ARG A 1 329 ? 14.714 12.667 -24.388 1.00 81.94 329 ARG A C 1
ATOM 2603 O O . ARG A 1 329 ? 14.342 12.155 -23.331 1.00 81.94 329 ARG A O 1
ATOM 2610 N N . TYR A 1 330 ? 15.985 12.967 -24.642 1.00 86.94 330 TYR A N 1
ATOM 2611 C CA . TYR A 1 330 ? 17.099 12.578 -23.773 1.00 86.94 330 TYR A CA 1
ATOM 2612 C C . TYR A 1 330 ? 18.122 13.706 -23.572 1.00 86.94 330 TYR A C 1
ATOM 2614 O O . TYR A 1 330 ? 18.626 13.880 -22.466 1.00 86.94 330 TYR A O 1
ATOM 2622 N N . GLY A 1 331 ? 18.422 14.491 -24.609 1.00 82.88 331 GLY A N 1
ATOM 2623 C CA . GLY A 1 331 ? 19.542 15.441 -24.612 1.00 82.88 331 GLY A CA 1
ATOM 2624 C C . GLY A 1 331 ? 19.337 16.744 -23.834 1.00 82.88 331 GLY A C 1
ATOM 2625 O O . GLY A 1 331 ? 20.324 17.321 -23.383 1.00 82.88 331 GLY A O 1
ATOM 2626 N N . ARG A 1 332 ? 18.092 17.185 -23.598 1.00 82.94 332 ARG A N 1
ATOM 2627 C CA . ARG A 1 332 ? 17.784 18.475 -22.937 1.00 82.94 332 ARG A CA 1
ATOM 2628 C C . ARG A 1 332 ? 18.326 18.627 -21.513 1.00 82.94 332 ARG A C 1
ATOM 2630 O O . ARG A 1 332 ? 18.552 19.751 -21.072 1.00 82.94 332 ARG A O 1
ATOM 2637 N N . THR A 1 333 ? 18.501 17.537 -20.769 1.00 85.31 333 THR A N 1
ATOM 2638 C CA . THR A 1 333 ? 18.894 17.584 -19.352 1.00 85.31 333 THR A CA 1
ATOM 2639 C C . THR A 1 333 ? 19.936 16.522 -19.012 1.00 85.31 333 THR A C 1
ATOM 2641 O O . THR A 1 333 ? 20.017 15.486 -19.673 1.00 85.31 333 THR A O 1
ATOM 2644 N N . LYS A 1 334 ? 20.737 16.754 -17.957 1.00 84.44 334 LYS A N 1
ATOM 2645 C CA . LYS A 1 334 ? 21.702 15.750 -17.466 1.00 84.44 334 LYS A CA 1
ATOM 2646 C C . LYS A 1 334 ? 20.990 14.465 -17.035 1.00 84.44 334 LYS A C 1
ATOM 2648 O O . LYS A 1 334 ? 21.436 13.376 -17.380 1.00 84.44 334 LYS A O 1
ATOM 2653 N N . GLY A 1 335 ? 19.840 14.583 -16.365 1.00 84.62 335 GLY A N 1
ATOM 2654 C CA . GLY A 1 335 ? 19.033 13.427 -15.981 1.00 84.62 335 GLY A CA 1
ATOM 2655 C C . GLY A 1 335 ? 18.467 12.646 -17.173 1.00 84.62 335 GLY A C 1
ATOM 2656 O O . GLY A 1 335 ? 18.418 11.418 -17.122 1.00 84.62 335 GLY A O 1
ATOM 2657 N N . GLY A 1 336 ? 18.088 13.324 -18.264 1.00 87.25 336 GLY A N 1
ATOM 2658 C CA . GLY A 1 336 ? 17.645 12.679 -19.503 1.00 87.25 336 GLY A CA 1
ATOM 2659 C C . GLY A 1 336 ? 18.752 11.860 -20.172 1.00 87.25 336 GLY A C 1
ATOM 2660 O O . GLY A 1 336 ? 18.508 10.725 -20.589 1.00 87.25 336 GLY A O 1
ATOM 2661 N N . ARG A 1 337 ? 19.982 12.390 -20.196 1.00 92.25 337 ARG A N 1
ATOM 2662 C CA . ARG A 1 337 ? 21.167 11.674 -20.692 1.00 92.25 337 ARG A CA 1
ATOM 2663 C C . ARG A 1 337 ? 21.499 10.463 -19.823 1.00 92.25 337 ARG A C 1
ATOM 2665 O O . ARG A 1 337 ? 21.639 9.365 -20.350 1.00 92.25 337 ARG A O 1
ATOM 2672 N N . PHE A 1 338 ? 21.470 10.622 -18.501 1.00 92.44 338 PHE A N 1
ATOM 2673 C CA . PHE A 1 338 ? 21.654 9.505 -17.572 1.00 92.44 338 PHE A CA 1
ATOM 2674 C C . PHE A 1 338 ? 20.586 8.409 -17.741 1.00 92.44 338 PHE A C 1
ATOM 2676 O O . PHE A 1 338 ? 20.890 7.217 -17.715 1.00 92.44 338 PHE A O 1
ATOM 2683 N N . PHE A 1 339 ? 19.321 8.781 -17.967 1.00 91.62 339 PHE A N 1
ATOM 2684 C CA . PHE A 1 339 ? 18.280 7.803 -18.294 1.00 91.62 339 PHE A CA 1
ATOM 2685 C C . PHE A 1 339 ? 18.591 7.044 -19.591 1.00 91.62 339 PHE A C 1
ATOM 2687 O O . PHE A 1 339 ? 18.453 5.819 -19.619 1.00 91.62 339 PHE A O 1
ATOM 2694 N N . SER A 1 340 ? 19.033 7.752 -20.636 1.00 92.06 340 SER A N 1
ATOM 2695 C CA . SER A 1 340 ? 19.457 7.133 -21.896 1.00 92.06 340 SER A CA 1
ATOM 2696 C C . SER A 1 340 ? 20.554 6.089 -21.667 1.00 92.06 340 SER A C 1
ATOM 2698 O O . SER A 1 340 ? 20.429 4.972 -22.165 1.00 92.06 340 SER A O 1
ATOM 2700 N N . GLU A 1 341 ? 21.576 6.412 -20.870 1.00 92.31 341 GLU A N 1
ATOM 2701 C CA . GLU A 1 341 ? 22.669 5.492 -20.517 1.00 92.31 341 GLU A CA 1
ATOM 2702 C C . GLU A 1 341 ? 22.164 4.229 -19.801 1.00 92.31 341 GLU A C 1
ATOM 2704 O O . GLU A 1 341 ? 22.542 3.114 -20.163 1.00 92.31 341 GLU A O 1
ATOM 2709 N N . ILE A 1 342 ? 21.265 4.377 -18.818 1.00 91.94 342 ILE A N 1
ATOM 2710 C CA . ILE A 1 342 ? 20.677 3.233 -18.100 1.00 91.94 342 ILE A CA 1
ATOM 2711 C C . ILE A 1 342 ? 19.910 2.317 -19.059 1.00 91.94 342 ILE A C 1
ATOM 2713 O O . ILE A 1 342 ? 20.032 1.093 -18.970 1.00 91.94 342 ILE A O 1
ATOM 2717 N N . GLU A 1 343 ? 19.091 2.896 -19.940 1.00 92.50 343 GLU A N 1
ATOM 2718 C CA . GLU A 1 343 ? 18.279 2.144 -20.898 1.00 92.50 343 GLU A CA 1
ATOM 2719 C C . GLU A 1 343 ? 19.154 1.380 -21.899 1.00 92.50 343 GLU A C 1
ATOM 2721 O O . GLU A 1 343 ? 18.897 0.201 -22.149 1.00 92.50 343 GLU A O 1
ATOM 2726 N N . LEU A 1 344 ? 20.221 2.009 -22.401 1.00 92.25 344 LEU A N 1
ATOM 2727 C CA . LEU A 1 344 ? 21.193 1.376 -23.296 1.00 92.25 344 LEU A CA 1
ATOM 2728 C C . LEU A 1 344 ? 21.915 0.220 -22.610 1.00 92.25 344 LEU A C 1
ATOM 2730 O O . LEU A 1 344 ? 21.862 -0.906 -23.097 1.00 92.25 344 LEU A O 1
ATOM 2734 N N . ARG A 1 345 ? 22.507 0.468 -21.435 1.00 91.94 345 ARG A N 1
ATOM 2735 C CA . ARG A 1 345 ? 23.256 -0.549 -20.686 1.00 91.94 345 ARG A CA 1
ATOM 2736 C C . ARG A 1 345 ? 22.391 -1.759 -20.347 1.00 91.94 345 ARG A C 1
ATOM 2738 O O . ARG A 1 345 ? 22.844 -2.893 -20.454 1.00 91.94 345 ARG A O 1
ATOM 2745 N N . LYS A 1 346 ? 21.136 -1.528 -19.945 1.00 91.50 346 LYS A N 1
ATOM 2746 C CA . LYS A 1 346 ? 20.194 -2.619 -19.666 1.00 91.50 346 LYS A CA 1
ATOM 2747 C C . LYS A 1 346 ? 19.797 -3.377 -20.920 1.00 91.50 346 LYS A C 1
ATOM 2749 O O . LYS A 1 346 ? 19.704 -4.590 -20.843 1.00 91.50 346 LYS A O 1
ATOM 2754 N N . THR A 1 347 ? 19.571 -2.692 -22.037 1.00 90.00 347 THR A N 1
ATOM 2755 C CA . THR A 1 347 ? 19.231 -3.357 -23.302 1.00 90.00 347 THR A CA 1
ATOM 2756 C C . THR A 1 347 ? 20.375 -4.262 -23.750 1.00 90.00 347 THR A C 1
ATOM 2758 O O . THR A 1 347 ? 20.151 -5.449 -23.957 1.00 90.00 347 THR A O 1
ATOM 2761 N N . LEU A 1 348 ? 21.606 -3.740 -23.789 1.00 90.50 348 LEU A N 1
ATOM 2762 C CA . LEU A 1 348 ? 22.796 -4.505 -24.176 1.00 90.50 348 LEU A CA 1
ATOM 2763 C C . LEU A 1 348 ? 23.035 -5.717 -23.268 1.00 90.50 348 LEU A C 1
ATOM 2765 O O . LEU A 1 348 ? 23.358 -6.792 -23.751 1.00 90.50 348 LEU A O 1
ATOM 2769 N N . ALA A 1 349 ? 22.809 -5.583 -21.957 1.00 91.06 349 ALA A N 1
ATOM 2770 C CA . ALA A 1 349 ? 22.982 -6.695 -21.022 1.00 91.06 349 ALA A CA 1
ATOM 2771 C C . ALA A 1 349 ? 22.035 -7.887 -21.280 1.00 91.06 349 ALA A C 1
ATOM 2773 O O . ALA A 1 349 ? 22.336 -9.000 -20.831 1.00 91.06 349 ALA A O 1
ATOM 2774 N N . MET A 1 350 ? 20.904 -7.658 -21.962 1.00 87.94 350 MET A N 1
ATOM 2775 C CA . MET A 1 350 ? 19.889 -8.681 -22.244 1.00 87.94 350 MET A CA 1
ATOM 2776 C C . MET A 1 350 ? 20.103 -9.403 -23.578 1.00 87.94 350 MET A C 1
ATOM 2778 O O . MET A 1 350 ? 19.657 -10.543 -23.694 1.00 87.94 350 MET A O 1
ATOM 2782 N N . VAL A 1 351 ? 20.797 -8.777 -24.533 1.00 90.75 351 VAL A N 1
ATOM 2783 C CA . VAL A 1 351 ? 21.181 -9.390 -25.816 1.00 90.75 351 VAL A CA 1
ATOM 2784 C C . VAL A 1 351 ? 22.293 -10.410 -25.569 1.00 90.75 351 VAL A C 1
ATOM 2786 O O . VAL A 1 351 ? 23.204 -10.136 -24.779 1.00 90.75 351 VAL A O 1
ATOM 2789 N N . LYS A 1 352 ? 22.207 -11.600 -26.177 1.00 89.81 352 LYS A N 1
ATOM 2790 C CA . LYS A 1 352 ? 23.201 -12.674 -25.983 1.00 89.81 352 LYS A CA 1
ATOM 2791 C C . LYS A 1 352 ? 23.689 -13.355 -27.254 1.00 89.81 352 LYS A C 1
ATOM 2793 O O . LYS A 1 352 ? 24.738 -13.980 -27.178 1.00 89.81 352 LYS A O 1
ATOM 2798 N N . GLY A 1 353 ? 22.945 -13.295 -28.347 1.00 87.75 353 GLY A N 1
ATOM 2799 C CA . GLY A 1 353 ? 23.338 -13.876 -29.620 1.00 87.75 353 GLY A CA 1
ATOM 2800 C C . GLY A 1 353 ? 23.907 -12.855 -30.593 1.00 87.75 353 GLY A C 1
ATOM 2801 O O . GLY A 1 353 ? 23.871 -11.650 -30.346 1.00 87.75 353 GLY A O 1
ATOM 2802 N N . ASP A 1 354 ? 24.407 -13.373 -31.711 1.00 90.75 354 ASP A N 1
ATOM 2803 C CA . ASP A 1 354 ? 25.192 -12.595 -32.666 1.00 90.75 354 ASP A CA 1
ATOM 2804 C C . ASP A 1 354 ? 24.308 -11.783 -33.618 1.00 90.75 354 ASP A C 1
ATOM 2806 O O . ASP A 1 354 ? 24.604 -10.615 -33.869 1.00 90.75 354 ASP A O 1
ATOM 2810 N N . LYS A 1 355 ? 23.195 -12.360 -34.110 1.00 97.12 355 LYS A N 1
ATOM 2811 C CA . LYS A 1 355 ? 22.286 -11.686 -35.050 1.00 97.12 355 LYS A CA 1
ATOM 2812 C C . LYS A 1 355 ? 21.068 -11.087 -34.351 1.00 97.12 355 LYS A C 1
ATOM 2814 O O . LYS A 1 355 ? 20.208 -11.809 -33.832 1.00 97.12 355 LYS A O 1
ATOM 2819 N N . VAL A 1 356 ? 20.952 -9.760 -34.403 1.00 98.06 356 VAL A N 1
ATOM 2820 C CA . VAL A 1 356 ? 19.974 -8.975 -33.639 1.00 98.06 356 VAL A CA 1
ATOM 2821 C C . VAL A 1 356 ? 19.015 -8.222 -34.557 1.00 98.06 356 VAL A C 1
ATOM 2823 O O . VAL A 1 356 ? 19.431 -7.428 -35.400 1.00 98.06 356 VAL A O 1
ATOM 2826 N N . LEU A 1 357 ? 17.713 -8.392 -34.320 1.00 98.38 357 LEU A N 1
ATOM 2827 C CA . LEU A 1 357 ? 16.670 -7.544 -34.893 1.00 98.38 357 LEU A CA 1
ATOM 2828 C C . LEU A 1 357 ? 16.260 -6.450 -33.895 1.00 98.38 357 LEU A C 1
ATOM 2830 O O . LEU A 1 357 ? 15.733 -6.727 -32.817 1.00 98.38 357 LEU A O 1
ATOM 2834 N N . HIS A 1 358 ? 16.442 -5.188 -34.270 1.00 98.25 358 HIS A N 1
ATOM 2835 C CA . HIS A 1 358 ? 16.030 -4.030 -33.479 1.00 98.25 358 HIS A CA 1
ATOM 2836 C C . HIS A 1 358 ? 14.757 -3.394 -34.047 1.00 98.25 358 HIS A C 1
ATOM 2838 O O . HIS A 1 358 ? 14.772 -2.804 -35.123 1.00 98.25 358 HIS A O 1
ATOM 2844 N N . VAL A 1 359 ? 13.664 -3.474 -33.290 1.00 97.75 359 VAL A N 1
ATOM 2845 C CA . VAL A 1 359 ? 12.330 -3.001 -33.678 1.00 97.75 359 VAL A CA 1
ATOM 2846 C C . VAL A 1 359 ? 12.052 -1.592 -33.144 1.00 97.75 359 VAL A C 1
ATOM 2848 O O . VAL A 1 359 ? 12.049 -1.351 -31.933 1.00 97.75 359 VAL A O 1
ATOM 2851 N N . GLY A 1 360 ? 11.731 -0.680 -34.062 1.00 95.56 360 GLY A N 1
ATOM 2852 C CA . GLY A 1 360 ? 11.502 0.743 -33.815 1.00 95.56 360 GLY A CA 1
ATOM 2853 C C . GLY A 1 360 ? 12.812 1.483 -33.568 1.00 95.56 360 GLY A C 1
ATOM 2854 O O . GLY A 1 360 ? 13.111 1.862 -32.436 1.00 95.56 360 GLY A O 1
ATOM 2855 N N . THR A 1 361 ? 13.607 1.669 -34.624 1.00 95.50 361 THR A N 1
ATOM 2856 C CA . THR A 1 361 ? 14.956 2.242 -34.526 1.00 95.50 361 THR A CA 1
ATOM 2857 C C . THR A 1 361 ? 14.968 3.730 -34.182 1.00 95.50 361 THR A C 1
ATOM 2859 O O . THR A 1 361 ? 15.972 4.218 -33.649 1.00 95.50 361 THR A O 1
ATOM 2862 N N . ALA A 1 362 ? 13.876 4.454 -34.454 1.00 93.94 362 ALA A N 1
ATOM 2863 C CA . ALA A 1 362 ? 13.781 5.906 -34.321 1.00 93.94 362 ALA A CA 1
ATOM 2864 C C . ALA A 1 362 ? 14.953 6.620 -35.028 1.00 93.94 362 ALA A C 1
ATOM 2866 O O . ALA A 1 362 ? 15.130 6.489 -36.233 1.00 93.94 362 ALA A O 1
ATOM 2867 N N . THR A 1 363 ? 15.778 7.369 -34.296 1.00 94.88 363 THR A N 1
ATOM 2868 C CA . THR A 1 363 ? 16.977 8.049 -34.824 1.00 94.88 363 THR A CA 1
ATOM 2869 C C . THR A 1 363 ? 18.242 7.193 -34.767 1.00 94.88 363 THR A C 1
ATOM 2871 O O . THR A 1 363 ? 19.347 7.720 -34.887 1.00 94.88 363 THR A O 1
ATOM 2874 N N . GLY A 1 364 ? 18.122 5.891 -34.508 1.00 95.06 364 GLY A N 1
ATOM 2875 C CA . GLY A 1 364 ? 19.249 4.963 -34.460 1.00 95.06 364 GLY A CA 1
ATOM 2876 C C . GLY A 1 364 ? 20.071 5.008 -33.175 1.00 95.06 364 GLY A C 1
ATOM 2877 O O . GLY A 1 364 ? 21.163 4.454 -33.143 1.00 95.06 364 GLY A O 1
ATOM 2878 N N . ARG A 1 365 ? 19.576 5.637 -32.098 1.00 94.38 365 ARG A N 1
ATOM 2879 C CA . ARG A 1 365 ? 20.321 5.757 -30.832 1.00 94.38 365 ARG A CA 1
ATOM 2880 C C . ARG A 1 365 ? 20.767 4.403 -30.289 1.00 94.38 365 ARG A C 1
ATOM 2882 O O . ARG A 1 365 ? 21.931 4.265 -29.965 1.00 94.38 365 ARG A O 1
ATOM 2889 N N . VAL A 1 366 ? 19.860 3.430 -30.173 1.00 95.12 366 VAL A N 1
ATOM 2890 C CA . VAL A 1 366 ? 20.194 2.068 -29.707 1.00 95.12 366 VAL A CA 1
ATOM 2891 C C . VAL A 1 366 ? 20.931 1.288 -30.800 1.00 95.12 366 VAL A C 1
ATOM 2893 O O . VAL A 1 366 ? 21.853 0.540 -30.490 1.00 95.12 366 VAL A O 1
ATOM 2896 N N . SER A 1 367 ? 20.572 1.514 -32.069 1.00 96.44 367 SER A N 1
ATOM 2897 C CA . SER A 1 367 ? 21.193 0.874 -33.234 1.00 96.44 367 SER A CA 1
ATOM 2898 C C . SER A 1 367 ? 22.702 1.080 -33.271 1.00 96.44 367 SER A C 1
ATOM 2900 O O . SER A 1 367 ? 23.432 0.106 -33.389 1.00 96.44 367 SER A O 1
ATOM 2902 N N . THR A 1 368 ? 23.175 2.320 -33.084 1.00 95.56 368 THR A N 1
ATOM 2903 C CA . THR A 1 368 ? 24.612 2.627 -33.070 1.00 95.56 368 THR A CA 1
ATOM 2904 C C . THR A 1 368 ? 25.357 1.802 -32.022 1.00 95.56 368 THR A C 1
ATOM 2906 O O . THR A 1 368 ? 26.430 1.291 -32.315 1.00 95.56 368 THR A O 1
ATOM 2909 N N . TYR A 1 369 ? 24.785 1.610 -30.827 1.00 93.94 369 TYR A N 1
ATOM 2910 C CA . TYR A 1 369 ? 25.438 0.807 -29.789 1.00 93.94 369 TYR A CA 1
ATOM 2911 C C . TYR A 1 369 ? 25.482 -0.675 -30.145 1.00 93.94 369 TYR A C 1
ATOM 2913 O O . TYR A 1 369 ? 26.512 -1.297 -29.920 1.00 93.94 369 TYR A O 1
ATOM 2921 N N . LEU A 1 370 ? 24.407 -1.232 -30.709 1.00 94.50 370 LEU A N 1
ATOM 2922 C CA . LEU A 1 370 ? 24.384 -2.634 -31.138 1.00 94.50 370 LEU A CA 1
ATOM 2923 C C . LEU A 1 370 ? 25.426 -2.891 -32.236 1.00 94.50 370 LEU A C 1
ATOM 2925 O O . LEU A 1 370 ? 26.247 -3.789 -32.094 1.00 94.50 370 LEU A O 1
ATOM 2929 N N . VAL A 1 371 ? 25.464 -2.044 -33.264 1.00 95.00 371 VAL A N 1
ATOM 2930 C CA . VAL A 1 371 ? 26.447 -2.146 -34.354 1.00 95.00 371 VAL A CA 1
ATOM 2931 C C . VAL A 1 371 ? 27.878 -1.996 -33.829 1.00 95.00 371 VAL A C 1
ATOM 2933 O O . VAL A 1 371 ? 28.704 -2.875 -34.042 1.00 95.00 371 VAL A O 1
ATOM 2936 N N . SER A 1 372 ? 28.159 -0.952 -33.037 1.00 93.50 372 SER A N 1
ATOM 2937 C CA . SER A 1 372 ? 29.501 -0.732 -32.462 1.00 93.50 372 SER A CA 1
ATOM 2938 C C . SER A 1 372 ? 29.949 -1.820 -31.476 1.00 93.50 372 SER A C 1
ATOM 2940 O O . SER A 1 372 ? 31.132 -1.916 -31.169 1.00 93.50 372 SER A O 1
ATOM 2942 N N . SER A 1 373 ? 29.010 -2.627 -30.969 1.00 91.94 373 SER A N 1
ATOM 2943 C CA . SER A 1 373 ? 29.298 -3.773 -30.098 1.00 91.94 373 SER A CA 1
ATOM 2944 C C . SER A 1 373 ? 29.549 -5.066 -30.890 1.00 91.94 373 SER A C 1
ATOM 2946 O O . SER A 1 373 ? 29.734 -6.110 -30.273 1.00 91.94 373 SER A O 1
ATOM 2948 N N . GLY A 1 374 ? 29.551 -5.008 -32.228 1.00 91.69 374 GLY A N 1
ATOM 2949 C CA . GLY A 1 374 ? 29.895 -6.123 -33.115 1.00 91.69 374 GLY A CA 1
ATOM 2950 C C . GLY A 1 374 ? 28.746 -7.074 -33.461 1.00 91.69 374 GLY A C 1
ATOM 2951 O O . GLY A 1 374 ? 29.004 -8.132 -34.025 1.00 91.69 374 GLY A O 1
ATOM 2952 N N . PHE A 1 375 ? 27.493 -6.734 -33.139 1.00 94.25 375 PHE A N 1
ATOM 2953 C CA . PHE A 1 375 ? 26.345 -7.576 -33.495 1.00 94.25 375 PHE A CA 1
ATOM 2954 C C . PHE A 1 375 ? 26.037 -7.509 -35.002 1.00 94.25 375 PHE A C 1
ATOM 2956 O O . PHE A 1 375 ? 26.034 -6.423 -35.587 1.00 94.25 375 PHE A O 1
ATOM 2963 N N . ASP A 1 376 ? 25.676 -8.646 -35.609 1.00 95.44 376 ASP A N 1
ATOM 2964 C CA . ASP A 1 376 ? 25.069 -8.708 -36.946 1.00 95.44 376 ASP A CA 1
ATOM 2965 C C . ASP A 1 376 ? 23.669 -8.078 -36.868 1.00 95.44 376 ASP A C 1
ATOM 2967 O O . ASP A 1 376 ? 22.715 -8.645 -36.325 1.00 95.44 376 ASP A O 1
ATOM 2971 N N . TYR A 1 377 ? 23.579 -6.831 -37.325 1.00 97.25 377 TYR A N 1
ATOM 2972 C CA . TYR A 1 377 ? 22.487 -5.928 -36.997 1.00 97.25 377 TYR A CA 1
ATOM 2973 C C . TYR A 1 377 ? 21.489 -5.759 -38.143 1.00 97.25 377 TYR A C 1
ATOM 2975 O O . TYR A 1 377 ? 21.844 -5.347 -39.249 1.00 97.25 377 TYR A O 1
ATOM 2983 N N . VAL A 1 378 ? 20.206 -5.939 -37.816 1.00 98.12 378 VAL A N 1
ATOM 2984 C CA . VAL A 1 378 ? 19.081 -5.536 -38.665 1.00 98.12 378 VAL A CA 1
ATOM 2985 C C . VAL A 1 378 ? 18.128 -4.642 -37.871 1.00 98.12 378 VAL A C 1
ATOM 2987 O O . VAL A 1 378 ? 17.594 -5.019 -36.830 1.00 98.12 378 VAL A O 1
ATOM 2990 N N . GLY A 1 379 ? 17.876 -3.437 -38.361 1.00 97.69 379 GLY A N 1
ATOM 2991 C CA . GLY A 1 379 ? 16.869 -2.512 -37.858 1.00 97.69 379 GLY A CA 1
ATOM 2992 C C . GLY A 1 379 ? 15.546 -2.645 -38.604 1.00 97.69 379 GLY A C 1
ATOM 2993 O O . GLY A 1 379 ? 15.529 -2.805 -39.820 1.00 97.69 379 GLY A O 1
ATOM 2994 N N . LEU A 1 380 ? 14.429 -2.520 -37.895 1.00 97.75 380 LEU A N 1
ATOM 2995 C CA . LEU A 1 380 ? 13.089 -2.435 -38.469 1.00 97.75 380 LEU A CA 1
ATOM 2996 C C . LEU A 1 380 ? 12.399 -1.175 -37.961 1.00 97.75 380 LEU A C 1
ATOM 2998 O O . LEU A 1 380 ? 12.293 -0.964 -36.754 1.00 97.75 380 LEU A O 1
ATOM 3002 N N . GLU A 1 381 ? 11.920 -0.336 -38.870 1.00 95.94 381 GLU A N 1
ATOM 3003 C CA . GLU A 1 381 ? 11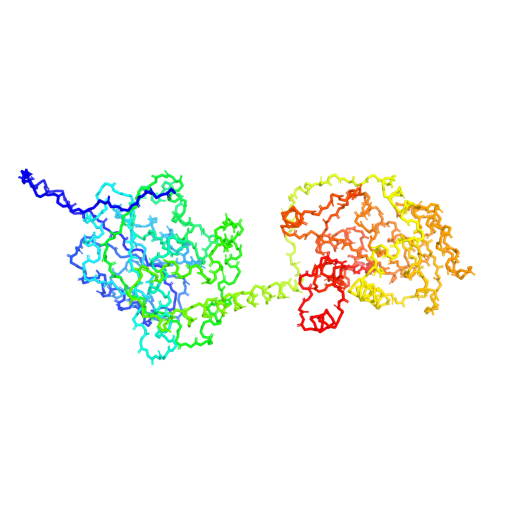.285 0.934 -38.523 1.00 95.94 381 GLU A CA 1
ATOM 3004 C C . GLU A 1 381 ? 10.096 1.219 -39.441 1.00 95.94 381 GLU A C 1
ATOM 3006 O O . GLU A 1 381 ? 10.152 1.016 -40.650 1.00 95.94 381 GLU A O 1
ATOM 3011 N N . LEU A 1 382 ? 8.996 1.696 -38.861 1.00 93.56 382 LEU A N 1
ATOM 3012 C CA . LEU A 1 382 ? 7.752 1.911 -39.592 1.00 93.56 382 LEU A CA 1
ATOM 3013 C C . LEU A 1 382 ? 7.804 3.212 -40.409 1.00 93.56 382 LEU A C 1
ATOM 3015 O O . LEU A 1 382 ? 7.261 3.291 -41.515 1.00 93.56 382 LEU A O 1
ATOM 3019 N N . SER A 1 383 ? 8.469 4.244 -39.878 1.00 93.81 383 SER A N 1
ATOM 3020 C CA . SER A 1 383 ? 8.621 5.534 -40.552 1.00 93.81 383 SER A CA 1
ATOM 3021 C C . SER A 1 383 ? 9.759 5.528 -41.578 1.00 93.81 383 SER A C 1
ATOM 3023 O O . SER A 1 383 ? 10.933 5.402 -41.233 1.00 93.81 383 SER A O 1
ATOM 3025 N N . LYS A 1 384 ? 9.430 5.830 -42.840 1.00 93.19 384 LYS A N 1
ATOM 3026 C CA . LYS A 1 384 ? 10.415 6.047 -43.916 1.00 93.19 384 LYS A CA 1
ATOM 3027 C C . LYS A 1 384 ? 11.441 7.143 -43.585 1.00 93.19 384 LYS A C 1
ATOM 3029 O O . LYS A 1 384 ? 12.611 7.028 -43.946 1.00 93.19 384 LYS A O 1
ATOM 3034 N N . VAL A 1 385 ? 11.017 8.200 -42.888 1.00 95.56 385 VAL A N 1
ATOM 3035 C CA . VAL A 1 385 ? 11.900 9.305 -42.475 1.00 95.56 385 VAL A CA 1
ATOM 3036 C C . VAL A 1 385 ? 12.906 8.818 -41.430 1.00 95.56 385 VAL A C 1
ATOM 3038 O O . VAL A 1 385 ? 14.099 9.086 -41.555 1.00 95.56 385 VAL A O 1
ATOM 3041 N N . MET A 1 386 ? 12.445 8.061 -40.433 1.00 95.62 386 MET A N 1
ATOM 3042 C CA . MET A 1 386 ? 13.302 7.509 -39.379 1.00 95.62 386 MET A CA 1
ATOM 3043 C C . MET A 1 386 ? 14.253 6.428 -39.900 1.00 95.62 386 MET A C 1
ATOM 3045 O O . MET A 1 386 ? 15.412 6.397 -39.484 1.00 95.62 386 MET A O 1
ATOM 3049 N N . VAL A 1 387 ? 13.826 5.620 -40.879 1.00 96.06 387 VAL A N 1
ATOM 3050 C CA . VAL A 1 387 ? 14.708 4.689 -41.608 1.00 96.06 387 VAL A CA 1
ATOM 3051 C C . VAL A 1 387 ? 15.880 5.441 -42.233 1.00 96.06 387 VAL A C 1
ATOM 3053 O O . VAL A 1 387 ? 17.032 5.075 -42.003 1.00 96.06 387 VAL A O 1
ATOM 3056 N N . ARG A 1 388 ? 15.612 6.525 -42.976 1.00 96.38 388 ARG A N 1
ATOM 3057 C CA . ARG A 1 388 ? 16.668 7.344 -43.590 1.00 96.38 388 ARG A CA 1
ATOM 3058 C C . ARG A 1 388 ? 17.614 7.927 -42.536 1.00 96.38 388 ARG A C 1
ATOM 3060 O O . ARG A 1 388 ? 18.823 7.814 -42.693 1.00 96.38 388 ARG A O 1
ATOM 3067 N N . ILE A 1 389 ? 17.079 8.501 -41.456 1.00 97.12 389 ILE A N 1
ATOM 3068 C CA . ILE A 1 389 ? 17.891 9.077 -40.369 1.00 97.12 389 ILE A CA 1
ATOM 3069 C C . ILE A 1 389 ? 18.764 8.007 -39.702 1.00 97.12 389 ILE A C 1
ATOM 3071 O O . ILE A 1 389 ? 19.940 8.253 -39.442 1.00 97.12 389 ILE A O 1
ATOM 3075 N N . THR A 1 390 ? 18.207 6.823 -39.438 1.00 97.12 390 THR A N 1
ATOM 3076 C CA . THR A 1 390 ? 18.953 5.709 -38.841 1.00 97.12 390 THR A CA 1
ATOM 3077 C C . THR A 1 390 ? 20.083 5.265 -39.768 1.00 97.12 390 THR A C 1
ATOM 3079 O O . THR A 1 390 ? 21.217 5.174 -39.315 1.00 97.12 390 THR A O 1
ATOM 3082 N N . ARG A 1 391 ? 19.814 5.063 -41.066 1.00 96.25 391 ARG A N 1
ATOM 3083 C CA . ARG A 1 391 ? 20.840 4.681 -42.055 1.00 96.25 391 ARG A CA 1
ATOM 3084 C C . ARG A 1 391 ? 21.958 5.718 -42.165 1.00 96.25 391 ARG A C 1
ATOM 3086 O O . ARG A 1 391 ? 23.125 5.350 -42.122 1.00 96.25 391 ARG A O 1
ATOM 3093 N N . GLU A 1 392 ? 21.609 7.006 -42.243 1.00 96.31 392 GLU A N 1
ATOM 3094 C CA . GLU A 1 392 ? 22.590 8.105 -42.251 1.00 96.31 392 GLU A CA 1
ATOM 3095 C C . GLU A 1 392 ? 23.482 8.064 -40.998 1.00 96.31 392 GLU A C 1
ATOM 3097 O O . GLU A 1 392 ? 24.695 8.236 -41.092 1.00 96.31 392 GLU A O 1
ATOM 3102 N N . ARG A 1 393 ? 22.900 7.797 -39.821 1.00 96.12 393 ARG A N 1
ATOM 3103 C CA . ARG A 1 393 ? 23.648 7.708 -38.559 1.00 96.12 393 ARG A CA 1
ATOM 3104 C C . ARG A 1 393 ? 24.561 6.487 -38.484 1.00 96.12 393 ARG A C 1
ATOM 3106 O O . ARG A 1 393 ? 25.632 6.588 -37.895 1.00 96.12 393 ARG A O 1
ATOM 3113 N N . LEU A 1 394 ? 24.124 5.357 -39.035 1.00 95.56 394 LEU A N 1
ATOM 3114 C CA . LEU A 1 394 ? 24.894 4.113 -39.066 1.00 95.56 394 LEU A CA 1
ATOM 3115 C C . LEU A 1 394 ? 25.998 4.118 -40.131 1.00 95.56 394 LEU A C 1
ATOM 3117 O O . LEU A 1 394 ? 26.846 3.240 -40.106 1.00 95.56 394 LEU A O 1
ATOM 3121 N N . LYS A 1 395 ? 26.011 5.087 -41.058 1.00 93.50 395 LYS A N 1
ATOM 3122 C CA . LYS A 1 395 ? 27.039 5.216 -42.110 1.00 93.50 395 LYS A CA 1
ATOM 3123 C C . LYS A 1 395 ? 27.239 3.942 -42.952 1.00 93.50 395 LYS A C 1
ATOM 3125 O O . LYS A 1 395 ? 28.326 3.699 -43.456 1.00 93.50 395 LYS A O 1
ATOM 3130 N N . GLY A 1 396 ? 26.177 3.155 -43.127 1.00 85.12 396 GLY A N 1
ATOM 3131 C CA . GLY A 1 396 ? 26.210 1.891 -43.872 1.00 85.12 396 GLY A CA 1
ATOM 3132 C C . GLY A 1 396 ? 26.573 0.658 -43.039 1.00 85.12 396 GLY A C 1
ATOM 3133 O O . GLY A 1 396 ? 26.545 -0.446 -43.570 1.00 85.12 396 GLY A O 1
ATOM 3134 N N . GLU A 1 397 ? 26.862 0.811 -41.745 1.00 89.06 397 GLU A N 1
ATOM 3135 C CA . GLU A 1 397 ? 27.123 -0.314 -40.847 1.00 89.06 397 GLU A CA 1
ATOM 3136 C C . GLU A 1 397 ? 25.795 -0.920 -40.345 1.00 89.06 397 GLU A C 1
ATOM 3138 O O . GLU A 1 397 ? 25.144 -0.397 -39.436 1.00 89.06 397 GLU A O 1
ATOM 3143 N N . GLY A 1 398 ? 25.382 -2.026 -40.970 1.00 90.62 398 GLY A N 1
ATOM 3144 C CA . GLY A 1 398 ? 24.158 -2.771 -40.657 1.00 90.62 398 GLY A CA 1
ATOM 3145 C C . GLY A 1 398 ? 22.937 -2.375 -41.496 1.00 90.62 398 GLY A C 1
ATOM 3146 O O . GLY A 1 398 ? 22.864 -1.293 -42.085 1.00 90.62 398 GLY A O 1
ATOM 3147 N N . ASP A 1 399 ? 21.940 -3.261 -41.531 1.00 93.06 399 ASP A N 1
ATOM 3148 C CA . ASP A 1 399 ? 20.751 -3.086 -42.366 1.00 93.06 399 ASP A CA 1
ATOM 3149 C C . ASP A 1 399 ? 19.622 -2.379 -41.616 1.00 93.06 399 ASP A C 1
ATOM 3151 O O . ASP A 1 399 ? 19.432 -2.561 -40.418 1.00 93.06 399 ASP A O 1
ATOM 3155 N N . VAL A 1 400 ? 18.810 -1.587 -42.321 1.00 96.31 400 VAL A N 1
ATOM 3156 C CA . VAL A 1 400 ? 17.585 -0.990 -41.759 1.00 96.31 400 VAL A CA 1
ATOM 3157 C C . VAL A 1 400 ? 16.460 -1.124 -42.769 1.00 96.31 400 VAL A C 1
ATOM 3159 O O . VAL A 1 400 ? 16.558 -0.577 -43.866 1.00 96.31 400 VAL A O 1
ATOM 3162 N N . VAL A 1 401 ? 15.381 -1.807 -42.407 1.00 93.94 401 VAL A N 1
ATOM 3163 C CA . VAL A 1 401 ? 14.239 -2.116 -43.272 1.00 93.94 401 VAL A CA 1
ATOM 3164 C C . VAL A 1 401 ? 13.021 -1.300 -42.842 1.00 93.94 401 VAL A C 1
ATOM 3166 O O . VAL A 1 401 ? 12.716 -1.200 -41.652 1.00 93.94 401 VAL A O 1
ATOM 3169 N N . GLN A 1 402 ? 12.307 -0.726 -43.816 1.00 95.62 402 GLN A N 1
ATOM 3170 C CA . GLN A 1 402 ? 11.005 -0.124 -43.549 1.00 95.62 402 GLN A CA 1
ATOM 3171 C C . GLN A 1 402 ? 9.939 -1.218 -43.507 1.00 95.62 402 GLN A C 1
ATOM 3173 O O . GLN A 1 402 ? 9.620 -1.787 -44.549 1.00 95.62 402 GLN A O 1
ATOM 3178 N N . ALA A 1 403 ? 9.383 -1.509 -42.334 1.00 92.06 403 ALA A N 1
ATOM 3179 C CA . ALA A 1 403 ? 8.350 -2.531 -42.196 1.00 92.06 403 ALA A CA 1
ATOM 3180 C C . ALA A 1 403 ? 7.535 -2.372 -40.909 1.00 92.06 403 ALA A C 1
ATOM 3182 O O . ALA A 1 403 ? 7.871 -1.597 -40.012 1.00 92.06 403 ALA A O 1
ATOM 3183 N N . ASP A 1 404 ? 6.444 -3.125 -40.840 1.00 92.44 404 ASP A N 1
ATOM 3184 C CA . ASP A 1 404 ? 5.558 -3.194 -39.691 1.00 92.44 404 ASP A CA 1
ATOM 3185 C C . ASP A 1 404 ? 5.974 -4.331 -38.755 1.00 92.44 404 ASP A C 1
ATOM 3187 O O . ASP A 1 404 ? 6.148 -5.469 -39.175 1.00 92.44 404 ASP A O 1
ATOM 3191 N N . ALA A 1 405 ? 6.118 -4.032 -37.465 1.00 94.44 405 ALA A N 1
ATOM 3192 C CA . ALA A 1 405 ? 6.523 -5.025 -36.475 1.00 94.44 405 ALA A CA 1
ATOM 3193 C C . ALA A 1 405 ? 5.467 -6.125 -36.279 1.00 94.44 405 ALA A C 1
ATOM 3195 O O . ALA A 1 405 ? 5.799 -7.227 -35.860 1.00 94.44 405 ALA A O 1
ATOM 3196 N N . GLU A 1 406 ? 4.200 -5.839 -36.580 1.00 94.00 406 GLU A N 1
ATOM 3197 C CA . GLU A 1 406 ? 3.121 -6.832 -36.514 1.00 94.00 406 GLU A CA 1
ATOM 3198 C C . GLU A 1 406 ? 3.118 -7.781 -37.722 1.00 94.00 406 GLU A C 1
ATOM 3200 O O . GLU A 1 406 ? 2.378 -8.755 -37.714 1.00 94.00 406 GLU A O 1
ATOM 3205 N N . HIS A 1 407 ? 3.955 -7.526 -38.734 1.00 93.31 407 HIS A N 1
ATOM 3206 C CA . HIS A 1 407 ? 4.082 -8.338 -39.946 1.00 93.31 407 HIS A CA 1
ATOM 3207 C C . HIS A 1 407 ? 5.550 -8.345 -40.399 1.00 93.31 407 HIS A C 1
ATOM 3209 O O . HIS A 1 407 ? 5.955 -7.589 -41.287 1.00 93.31 407 HIS A O 1
ATOM 3215 N N . LEU A 1 408 ? 6.380 -9.163 -39.746 1.00 92.69 408 LEU A N 1
ATOM 3216 C CA . LEU A 1 408 ? 7.829 -9.128 -39.930 1.00 92.69 408 LEU A CA 1
ATOM 3217 C C . LEU A 1 408 ? 8.219 -9.732 -41.296 1.00 92.69 408 LEU A C 1
ATOM 3219 O O . LEU A 1 408 ? 7.982 -10.922 -41.522 1.00 92.69 408 LEU A O 1
ATOM 3223 N N . PRO A 1 409 ? 8.899 -8.989 -42.193 1.00 94.25 409 PRO A N 1
ATOM 3224 C CA . PRO A 1 409 ? 9.203 -9.434 -43.559 1.00 94.25 409 PRO A CA 1
ATOM 3225 C C . PRO A 1 409 ? 10.434 -10.356 -43.621 1.00 94.25 409 PRO A C 1
ATOM 3227 O O . PRO A 1 409 ? 11.257 -10.268 -44.530 1.00 94.25 409 PRO A O 1
ATOM 3230 N N . PHE A 1 410 ? 10.600 -11.224 -42.626 1.00 96.06 410 PHE A N 1
ATOM 3231 C CA . PHE A 1 410 ? 11.752 -12.109 -42.496 1.00 96.06 410 PHE A CA 1
ATOM 3232 C C . PHE A 1 410 ? 11.318 -13.568 -42.502 1.00 96.06 410 PHE A C 1
ATOM 3234 O O . PHE A 1 410 ? 10.213 -13.910 -42.072 1.00 96.06 410 PHE A O 1
ATOM 3241 N N . LYS A 1 411 ? 12.207 -14.448 -42.967 1.00 94.75 411 LYS A N 1
ATOM 3242 C CA . LYS A 1 411 ? 12.000 -15.897 -42.892 1.00 94.75 411 LYS A CA 1
ATOM 3243 C C . LYS A 1 411 ? 11.965 -16.363 -41.421 1.00 94.75 411 LYS A C 1
ATOM 3245 O O . LYS A 1 411 ? 12.499 -15.674 -40.548 1.00 94.75 411 LYS A O 1
ATOM 3250 N N . PRO A 1 412 ? 11.327 -17.506 -41.118 1.00 96.94 412 PRO A N 1
ATOM 3251 C CA . PRO A 1 412 ? 11.391 -18.098 -39.785 1.00 96.94 412 PRO A CA 1
ATOM 3252 C C . PRO A 1 412 ? 12.832 -18.398 -39.340 1.00 96.94 412 PRO A C 1
ATOM 3254 O O . PRO A 1 412 ? 13.680 -18.710 -40.173 1.00 96.94 412 PRO A O 1
ATOM 3257 N N . SER A 1 413 ? 13.085 -18.368 -38.029 1.00 96.25 413 SER A N 1
ATOM 3258 C CA . SER A 1 413 ? 14.349 -18.809 -37.407 1.00 96.25 413 SER A CA 1
ATOM 3259 C C . SER A 1 413 ? 15.634 -18.127 -37.915 1.00 96.25 413 SER A C 1
ATOM 3261 O O . SER A 1 413 ? 16.669 -18.775 -38.055 1.00 96.25 413 SER A O 1
ATOM 3263 N N . VAL A 1 414 ? 15.590 -16.820 -38.169 1.00 96.75 414 VAL A N 1
ATOM 3264 C CA . VAL A 1 414 ? 16.734 -16.029 -38.657 1.00 96.75 414 VAL A CA 1
ATOM 3265 C C . VAL A 1 414 ? 17.522 -15.381 -37.518 1.00 96.75 414 VAL A C 1
ATOM 3267 O O . VAL A 1 414 ? 18.749 -15.369 -37.562 1.00 96.75 414 VAL A O 1
ATOM 3270 N N . PHE A 1 415 ? 16.843 -14.849 -36.500 1.00 97.81 415 PHE A N 1
ATOM 3271 C CA . PHE A 1 415 ? 17.466 -13.999 -35.479 1.00 97.81 415 PHE A CA 1
ATOM 3272 C C . PHE A 1 415 ? 17.731 -14.747 -34.172 1.00 97.81 415 PHE A C 1
ATOM 3274 O O . PHE A 1 415 ? 16.949 -15.617 -33.775 1.00 97.81 415 PHE A O 1
ATOM 3281 N N . ASP A 1 416 ? 18.809 -14.377 -33.485 1.00 97.00 416 ASP A N 1
ATOM 3282 C CA . ASP A 1 416 ? 19.121 -14.861 -32.139 1.00 97.00 416 ASP A CA 1
ATOM 3283 C C . ASP A 1 416 ? 18.420 -14.008 -31.073 1.00 97.00 416 ASP A C 1
ATOM 3285 O O . ASP A 1 416 ? 17.838 -14.534 -30.123 1.00 97.00 416 ASP A O 1
ATOM 3289 N N . ASP A 1 417 ? 18.395 -12.691 -31.270 1.00 97.94 417 ASP A N 1
ATOM 3290 C CA . ASP A 1 417 ? 17.767 -11.743 -30.355 1.00 97.94 417 ASP A CA 1
ATOM 3291 C C . ASP A 1 417 ? 16.874 -10.744 -31.100 1.00 97.94 417 ASP A C 1
ATOM 3293 O O . ASP A 1 417 ? 17.212 -10.230 -32.167 1.00 97.94 417 ASP A O 1
ATOM 3297 N N . ILE A 1 418 ? 15.735 -10.416 -30.494 1.00 98.31 418 ILE A N 1
ATOM 3298 C CA . ILE A 1 418 ? 14.893 -9.280 -30.872 1.00 98.31 418 ILE A CA 1
ATOM 3299 C C . ILE A 1 418 ? 14.878 -8.284 -29.721 1.00 98.31 418 ILE A C 1
ATOM 3301 O O . ILE A 1 418 ? 14.550 -8.633 -28.585 1.00 98.31 418 ILE A O 1
ATOM 3305 N N . VAL A 1 419 ? 15.138 -7.015 -30.020 1.00 97.62 419 VAL A N 1
ATOM 3306 C CA . VAL A 1 419 ? 15.013 -5.917 -29.058 1.00 97.62 419 VAL A CA 1
ATOM 3307 C C . VAL A 1 419 ? 13.995 -4.888 -29.540 1.00 97.62 419 VAL A C 1
ATOM 3309 O O . VAL A 1 419 ? 14.086 -4.364 -30.644 1.00 97.62 419 VAL A O 1
ATOM 3312 N N . SER A 1 420 ? 13.018 -4.566 -28.694 1.00 96.75 420 SER A N 1
ATOM 3313 C CA . SER A 1 420 ? 12.039 -3.494 -28.908 1.00 96.75 420 SER A CA 1
ATOM 3314 C C . SER A 1 420 ? 12.098 -2.533 -27.724 1.00 96.75 420 SER A C 1
ATOM 3316 O O . SER A 1 420 ? 11.438 -2.735 -26.695 1.00 96.75 420 SER A O 1
ATOM 3318 N N . VAL A 1 421 ? 12.873 -1.461 -27.864 1.00 94.38 421 VAL A N 1
ATOM 3319 C CA . VAL A 1 421 ? 13.073 -0.477 -26.797 1.00 94.38 421 VAL A CA 1
ATOM 3320 C C . VAL A 1 421 ? 12.056 0.647 -26.939 1.00 94.38 421 VAL A C 1
ATOM 3322 O O . VAL A 1 421 ? 12.099 1.421 -27.885 1.00 94.38 421 VAL A O 1
ATOM 3325 N N . ARG A 1 422 ? 11.139 0.767 -25.975 1.00 90.50 422 ARG A N 1
ATOM 3326 C CA . ARG A 1 422 ? 10.118 1.825 -25.921 1.00 90.50 422 ARG A CA 1
ATOM 3327 C C . ARG A 1 422 ? 9.199 1.916 -27.155 1.00 90.50 422 ARG A C 1
ATOM 3329 O O . ARG A 1 422 ? 8.519 2.924 -27.315 1.00 90.50 422 ARG A O 1
ATOM 3336 N N . SER A 1 423 ? 9.084 0.848 -27.937 1.00 89.69 423 SER A N 1
ATOM 3337 C CA . SER A 1 423 ? 8.174 0.774 -29.093 1.00 89.69 423 SER A CA 1
ATOM 3338 C C . SER A 1 423 ? 6.900 -0.022 -28.788 1.00 89.69 423 SER A C 1
ATOM 3340 O O . SER A 1 423 ? 5.828 0.273 -29.308 1.00 89.69 423 SER A O 1
ATOM 3342 N N . PHE A 1 424 ? 6.970 -0.964 -27.843 1.00 91.94 424 PHE A N 1
ATOM 3343 C CA . PHE A 1 424 ? 5.903 -1.930 -27.546 1.00 91.94 424 PHE A CA 1
ATOM 3344 C C . PHE A 1 424 ? 4.552 -1.301 -27.146 1.00 91.94 424 PHE A C 1
ATOM 3346 O O . PHE A 1 424 ? 3.492 -1.857 -27.401 1.00 91.94 424 PHE A O 1
ATOM 3353 N N . HIS A 1 425 ? 4.563 -0.112 -26.537 1.00 89.50 425 HIS A N 1
ATOM 3354 C CA . HIS A 1 425 ? 3.349 0.606 -26.119 1.00 89.50 425 HIS A CA 1
ATOM 3355 C C . HIS A 1 425 ? 2.647 1.386 -27.240 1.00 89.50 425 HIS A C 1
ATOM 3357 O O . HIS A 1 425 ? 1.588 1.977 -27.004 1.00 89.50 425 HIS A O 1
ATOM 3363 N N . PHE A 1 426 ? 3.234 1.397 -28.436 1.00 89.25 426 PHE A N 1
ATOM 3364 C CA . PHE A 1 426 ? 2.642 1.967 -29.642 1.00 89.25 426 PHE A CA 1
ATOM 3365 C C . PHE A 1 426 ? 2.054 0.908 -30.577 1.00 89.25 426 PHE A C 1
ATOM 3367 O O . PHE A 1 426 ? 1.319 1.280 -31.487 1.00 89.25 426 PHE A O 1
ATOM 3374 N N . LEU A 1 427 ? 2.345 -0.377 -30.345 1.00 89.50 427 LEU A N 1
ATOM 3375 C CA . LEU A 1 427 ? 1.799 -1.480 -31.131 1.00 89.50 427 LEU A CA 1
ATOM 3376 C C . LEU A 1 427 ? 0.297 -1.617 -30.876 1.00 89.50 427 LEU A C 1
ATOM 3378 O O . LEU A 1 427 ? -0.099 -1.731 -29.708 1.00 89.50 427 LEU A O 1
ATOM 3382 N N . PRO A 1 428 ? -0.536 -1.604 -31.929 1.00 87.69 428 PRO A N 1
ATOM 3383 C CA . PRO A 1 428 ? -1.962 -1.789 -31.751 1.00 87.69 428 PRO A CA 1
ATOM 3384 C C . PRO A 1 428 ? -2.367 -3.163 -31.201 1.00 87.69 428 PRO A C 1
ATOM 3386 O O . PRO A 1 428 ? -3.260 -3.278 -30.361 1.00 87.69 428 PRO A O 1
ATOM 3389 N N . HIS A 1 429 ? -1.660 -4.189 -31.651 1.00 90.12 429 HIS A N 1
ATOM 3390 C CA . HIS A 1 429 ? -1.853 -5.604 -31.388 1.00 90.12 429 HIS A CA 1
ATOM 3391 C C . HIS A 1 429 ? -0.504 -6.232 -30.985 1.00 90.12 429 HIS A C 1
ATOM 3393 O O . HIS A 1 429 ? 0.094 -7.006 -31.737 1.00 90.12 429 HIS A O 1
ATOM 3399 N N . PRO A 1 430 ? -0.002 -5.940 -29.770 1.00 92.94 430 PRO A N 1
ATOM 3400 C CA . PRO A 1 430 ? 1.318 -6.394 -29.327 1.00 92.94 430 PRO A CA 1
ATOM 3401 C C . PRO A 1 430 ? 1.484 -7.922 -29.322 1.00 92.94 430 PRO A C 1
ATOM 3403 O O . PRO A 1 430 ? 2.599 -8.407 -29.485 1.00 92.94 430 PRO A O 1
ATOM 3406 N N . GLU A 1 431 ? 0.404 -8.691 -29.151 1.00 92.75 431 GLU A N 1
ATOM 3407 C CA . GLU A 1 431 ? 0.451 -10.158 -29.225 1.00 92.75 431 GLU A CA 1
ATOM 3408 C C . GLU A 1 431 ? 0.736 -10.665 -30.653 1.00 92.75 431 GLU A C 1
ATOM 3410 O O . GLU A 1 431 ? 1.439 -11.663 -30.797 1.00 92.75 431 GLU A O 1
ATOM 3415 N N . ILE A 1 432 ? 0.298 -9.956 -31.705 1.00 94.50 432 ILE A N 1
ATOM 3416 C CA . ILE A 1 432 ? 0.654 -10.289 -33.098 1.00 94.50 432 ILE A CA 1
ATOM 3417 C C . ILE A 1 432 ? 2.161 -10.114 -33.296 1.00 94.50 432 ILE A C 1
ATOM 3419 O O . ILE A 1 432 ? 2.828 -11.032 -33.768 1.00 94.50 432 ILE A O 1
ATOM 3423 N N . PHE A 1 433 ? 2.719 -8.985 -32.844 1.00 96.75 433 PHE A N 1
ATOM 3424 C CA . PHE A 1 433 ? 4.170 -8.775 -32.853 1.00 96.75 433 PHE A CA 1
ATOM 3425 C C . PHE A 1 433 ? 4.916 -9.875 -32.091 1.00 96.75 433 PHE A C 1
ATOM 3427 O O . PHE A 1 433 ? 5.920 -10.377 -32.584 1.00 96.75 433 PHE A O 1
ATOM 3434 N N . LEU A 1 434 ? 4.449 -10.275 -30.903 1.00 97.62 434 LEU A N 1
ATOM 3435 C CA . LEU A 1 434 ? 5.106 -11.346 -30.149 1.00 97.62 434 LEU A CA 1
ATOM 3436 C C . LEU A 1 434 ? 5.043 -12.693 -30.891 1.00 97.62 434 LEU A C 1
ATOM 3438 O O . LEU A 1 434 ? 6.026 -13.430 -30.885 1.00 97.62 434 LEU A O 1
ATOM 3442 N N . ASN A 1 435 ? 3.941 -13.007 -31.573 1.00 97.19 435 ASN A N 1
ATOM 3443 C CA . ASN A 1 435 ? 3.843 -14.213 -32.399 1.00 97.19 435 ASN A CA 1
ATOM 3444 C C . ASN A 1 435 ? 4.798 -14.173 -33.602 1.00 97.19 435 ASN A C 1
ATOM 3446 O O . ASN A 1 435 ? 5.498 -15.154 -33.862 1.00 97.19 435 ASN A O 1
ATOM 3450 N N . GLU A 1 436 ? 4.896 -13.033 -34.284 1.00 97.81 436 GLU A N 1
ATOM 3451 C CA . GLU A 1 436 ? 5.858 -12.830 -35.369 1.00 97.81 436 GLU A CA 1
ATOM 3452 C C . GLU A 1 436 ? 7.306 -12.895 -34.870 1.00 97.81 436 GLU A C 1
ATOM 3454 O O . GLU A 1 436 ? 8.152 -13.547 -35.483 1.00 97.81 436 GLU A O 1
ATOM 3459 N N . ALA A 1 437 ? 7.588 -12.301 -33.710 1.00 97.81 437 ALA A N 1
ATOM 3460 C CA . ALA A 1 437 ? 8.875 -12.411 -33.037 1.00 97.81 437 ALA A CA 1
ATOM 3461 C C . ALA A 1 437 ? 9.219 -13.880 -32.750 1.00 97.81 437 ALA A C 1
ATOM 3463 O O . ALA A 1 437 ? 10.331 -14.321 -33.030 1.00 97.81 437 ALA A O 1
ATOM 3464 N N . ASN A 1 438 ? 8.257 -14.667 -32.254 1.00 97.25 438 ASN A N 1
ATOM 3465 C CA . ASN A 1 438 ? 8.448 -16.099 -32.027 1.00 97.25 438 ASN A CA 1
ATOM 3466 C C . ASN A 1 438 ? 8.794 -16.827 -33.333 1.00 97.25 438 ASN A C 1
ATOM 3468 O O . ASN A 1 438 ? 9.701 -17.659 -33.342 1.00 97.25 438 ASN A O 1
ATOM 3472 N N . ARG A 1 439 ? 8.115 -16.497 -34.439 1.00 97.12 439 ARG A N 1
ATOM 3473 C CA . ARG A 1 439 ? 8.342 -17.105 -35.757 1.00 97.12 439 ARG A CA 1
ATOM 3474 C C . ARG A 1 439 ? 9.760 -16.857 -36.274 1.00 97.12 439 ARG A C 1
ATOM 3476 O O . ARG A 1 439 ? 10.412 -17.803 -36.715 1.00 97.12 439 ARG A O 1
ATOM 3483 N N . VAL A 1 440 ? 10.243 -15.616 -36.223 1.00 97.81 440 VAL A N 1
ATOM 3484 C CA . VAL A 1 440 ? 11.544 -15.241 -36.812 1.00 97.81 440 VAL A CA 1
ATOM 3485 C C . VAL A 1 440 ? 12.740 -15.518 -35.895 1.00 97.81 440 VAL A C 1
ATOM 3487 O O . VAL A 1 440 ? 13.872 -15.527 -36.374 1.00 97.81 440 VAL A O 1
ATOM 3490 N N . LEU A 1 441 ? 12.517 -15.775 -34.602 1.00 97.88 441 LEU A N 1
ATOM 3491 C CA . LEU A 1 441 ? 13.566 -16.190 -33.666 1.00 97.88 441 LEU A CA 1
ATOM 3492 C C . LEU A 1 441 ? 13.953 -17.664 -33.839 1.00 97.88 441 LEU A C 1
ATOM 3494 O O . LEU A 1 441 ? 13.093 -18.547 -33.962 1.00 97.88 441 LEU A O 1
ATOM 3498 N N . LYS A 1 442 ? 15.259 -17.945 -33.760 1.00 95.94 442 LYS A N 1
ATOM 3499 C CA . LYS A 1 442 ? 15.813 -19.305 -33.648 1.00 95.94 442 LYS A CA 1
ATOM 3500 C C . LYS A 1 442 ? 15.305 -20.009 -32.380 1.00 95.94 442 LYS A C 1
ATOM 3502 O O . LYS A 1 442 ? 14.733 -19.386 -31.487 1.00 95.94 442 LYS A O 1
ATOM 3507 N N . ARG A 1 443 ? 15.518 -21.328 -32.276 1.00 88.75 443 ARG A N 1
ATOM 3508 C CA . ARG A 1 443 ? 15.014 -22.175 -31.168 1.00 88.75 443 ARG A CA 1
ATOM 3509 C C . ARG A 1 443 ? 15.354 -21.656 -29.766 1.00 88.75 443 ARG A C 1
ATOM 3511 O O . ARG A 1 443 ? 14.513 -21.753 -28.885 1.00 88.75 443 ARG A O 1
ATOM 3518 N N . THR A 1 444 ? 16.550 -21.110 -29.567 1.00 87.38 444 THR A N 1
ATOM 3519 C CA . THR A 1 444 ? 17.025 -20.548 -28.287 1.00 87.38 444 THR A CA 1
ATOM 3520 C C . THR A 1 444 ? 16.904 -19.024 -28.224 1.00 87.38 444 THR A C 1
ATOM 3522 O O . THR A 1 444 ? 17.423 -18.391 -27.302 1.00 87.38 444 THR A O 1
ATOM 3525 N N . GLY A 1 445 ? 16.225 -18.436 -29.211 1.00 95.00 445 GLY A N 1
ATOM 3526 C CA . GLY A 1 445 ? 16.176 -17.002 -29.405 1.00 95.00 445 GLY A CA 1
ATOM 3527 C C . GLY A 1 445 ? 15.384 -16.276 -28.322 1.00 95.00 445 GLY A C 1
ATOM 3528 O O . GLY A 1 445 ? 14.504 -16.846 -27.660 1.00 95.00 445 GLY A O 1
ATOM 3529 N N . ARG A 1 446 ? 15.708 -14.998 -28.133 1.00 96.44 446 ARG A N 1
ATOM 3530 C CA . ARG A 1 446 ? 15.151 -14.169 -27.060 1.00 96.44 446 ARG A CA 1
ATOM 3531 C C . ARG A 1 446 ? 14.491 -12.917 -27.608 1.00 96.44 446 ARG A C 1
ATOM 3533 O O . ARG A 1 446 ? 14.908 -12.352 -28.610 1.00 96.44 446 ARG A O 1
ATOM 3540 N N . VAL A 1 447 ? 13.462 -12.455 -26.911 1.00 97.44 447 VAL A N 1
ATOM 3541 C CA . VAL A 1 447 ? 12.793 -11.185 -27.184 1.00 97.44 447 VAL A CA 1
ATOM 3542 C C . VAL A 1 447 ? 12.832 -10.309 -25.937 1.00 97.44 447 VAL A C 1
ATOM 3544 O O . VAL A 1 447 ? 12.357 -10.692 -24.869 1.00 97.44 447 VAL A O 1
ATOM 3547 N N . THR A 1 448 ? 13.393 -9.112 -26.074 1.00 97.50 448 THR A N 1
ATOM 3548 C CA . THR A 1 448 ? 13.439 -8.088 -25.029 1.00 97.50 448 THR A CA 1
ATOM 3549 C C . THR A 1 448 ? 12.534 -6.932 -25.421 1.00 97.50 448 THR A C 1
ATOM 3551 O O . THR A 1 448 ? 12.774 -6.255 -26.420 1.00 97.50 448 THR A O 1
ATOM 3554 N N . VAL A 1 449 ? 11.512 -6.653 -24.610 1.00 97.19 449 VAL A N 1
ATOM 3555 C CA . VAL A 1 449 ? 10.611 -5.513 -24.831 1.00 97.19 449 VAL A CA 1
ATOM 3556 C C . VAL A 1 449 ? 10.645 -4.567 -23.642 1.00 97.19 449 VAL A C 1
ATOM 3558 O O . VAL A 1 449 ? 10.562 -4.997 -22.489 1.00 97.19 449 VAL A O 1
ATOM 3561 N N . SER A 1 450 ? 10.721 -3.262 -23.907 1.00 95.69 450 SER A N 1
ATOM 3562 C CA . SER A 1 450 ? 10.500 -2.229 -22.894 1.00 95.69 450 SER A CA 1
ATOM 3563 C C . SER A 1 450 ? 9.292 -1.354 -23.227 1.00 95.69 450 SER A C 1
ATOM 3565 O O . SER A 1 450 ? 8.979 -1.071 -24.387 1.00 95.69 450 SER A O 1
ATOM 3567 N N . PHE A 1 451 ? 8.566 -0.942 -22.190 1.00 93.31 451 PHE A N 1
ATOM 3568 C CA . PHE A 1 451 ? 7.271 -0.275 -22.324 1.00 93.31 451 PHE A CA 1
ATOM 3569 C C . PHE A 1 451 ? 7.002 0.700 -21.181 1.00 93.31 451 PHE A C 1
ATOM 3571 O O . PHE A 1 451 ? 7.597 0.631 -20.105 1.00 93.31 451 PHE A O 1
ATOM 3578 N N . GLU A 1 452 ? 6.080 1.632 -21.408 1.00 89.12 452 GLU A N 1
ATOM 3579 C CA . GLU A 1 452 ? 5.620 2.524 -20.350 1.00 89.12 452 GLU A CA 1
ATOM 3580 C C . GLU A 1 452 ? 4.613 1.823 -19.442 1.00 89.12 452 GLU A C 1
ATOM 3582 O O . GLU A 1 452 ? 3.651 1.199 -19.899 1.00 89.12 452 GLU A O 1
ATOM 3587 N N . LYS A 1 453 ? 4.823 1.958 -18.130 1.00 88.25 453 LYS A N 1
ATOM 3588 C CA . LYS A 1 453 ? 4.006 1.257 -17.150 1.00 88.25 453 LYS A CA 1
ATOM 3589 C C . LYS A 1 453 ? 2.678 1.938 -16.866 1.00 88.25 453 LYS A C 1
ATOM 3591 O O . LYS A 1 453 ? 2.590 3.171 -16.807 1.00 88.25 453 LYS A O 1
ATOM 3596 N N . SER A 1 454 ? 1.670 1.118 -16.586 1.00 80.88 454 SER A N 1
ATOM 3597 C CA . SER A 1 454 ? 0.470 1.576 -15.891 1.00 80.88 454 SER A CA 1
ATOM 3598 C C . SER A 1 454 ? 0.828 1.847 -14.431 1.00 80.88 454 SER A C 1
ATOM 3600 O O . SER A 1 454 ? 1.313 0.959 -13.729 1.00 80.88 454 SER A O 1
ATOM 3602 N N . VAL A 1 455 ? 0.664 3.097 -13.995 1.00 72.62 455 VAL A N 1
ATOM 3603 C CA . VAL A 1 455 ? 0.962 3.529 -12.624 1.00 72.62 455 VAL A CA 1
ATOM 3604 C C . VAL A 1 455 ? -0.279 4.212 -12.047 1.00 72.62 455 VAL A C 1
ATOM 3606 O O . VAL A 1 455 ? -0.802 5.130 -12.691 1.00 72.62 455 VAL A O 1
ATOM 3609 N N . PRO A 1 456 ? -0.761 3.795 -10.860 1.00 60.25 456 PRO A N 1
ATOM 3610 C CA . PRO A 1 456 ? -1.896 4.437 -10.204 1.00 60.25 456 PRO A CA 1
ATOM 3611 C C . PRO A 1 456 ? -1.677 5.944 -10.038 1.00 60.25 456 PRO A C 1
ATOM 3613 O O . PRO A 1 456 ? -0.577 6.392 -9.726 1.00 60.25 456 PRO A O 1
ATOM 3616 N N . GLY A 1 457 ? -2.719 6.742 -10.279 1.00 58.44 457 GLY A N 1
ATOM 3617 C CA . GLY A 1 457 ? -2.656 8.198 -10.114 1.00 58.44 457 GLY A CA 1
ATOM 3618 C C . GLY A 1 457 ? -1.861 8.952 -11.187 1.00 58.44 457 GLY A C 1
ATOM 3619 O O . GLY A 1 457 ? -1.761 10.172 -11.098 1.00 58.44 457 GLY A O 1
ATOM 3620 N N . ARG A 1 458 ? -1.343 8.288 -12.233 1.00 67.06 458 ARG A N 1
ATOM 3621 C CA . ARG A 1 458 ? -0.582 8.938 -13.320 1.00 67.06 458 ARG A CA 1
ATOM 3622 C C . ARG A 1 458 ? -1.337 10.093 -13.980 1.00 67.06 458 ARG A C 1
ATOM 3624 O O . ARG A 1 458 ? -0.737 11.116 -14.293 1.00 67.06 458 ARG A O 1
ATOM 3631 N N . GLU A 1 459 ? -2.638 9.939 -14.194 1.00 61.62 459 GLU A N 1
ATOM 3632 C CA . GLU A 1 459 ? -3.474 10.953 -14.842 1.00 61.62 459 GLU A CA 1
ATOM 3633 C C . GLU A 1 459 ? -3.774 12.134 -13.910 1.00 61.62 459 GLU A C 1
ATOM 3635 O O . GLU A 1 459 ? -3.622 13.285 -14.313 1.00 61.62 459 GLU A O 1
ATOM 3640 N N . ALA A 1 460 ? -4.069 11.855 -12.636 1.00 56.97 460 ALA A N 1
ATOM 3641 C CA . ALA A 1 460 ? -4.215 12.873 -11.597 1.00 56.97 460 ALA A CA 1
ATOM 3642 C C . ALA A 1 460 ? -2.912 13.665 -11.390 1.00 56.97 460 ALA A C 1
ATOM 3644 O O . ALA A 1 460 ? -2.933 14.890 -11.358 1.00 56.97 460 ALA A O 1
ATOM 3645 N N . PHE A 1 461 ? -1.766 12.983 -11.351 1.00 60.62 461 PHE A N 1
ATOM 3646 C CA . PHE A 1 461 ? -0.448 13.609 -11.259 1.00 60.62 461 PHE A CA 1
ATOM 3647 C C . PHE A 1 461 ? -0.131 14.478 -12.482 1.00 60.62 461 PHE A C 1
ATOM 3649 O O . PHE A 1 461 ? 0.401 15.574 -12.345 1.00 60.62 461 PHE A O 1
ATOM 3656 N N . ARG A 1 462 ? -0.481 14.030 -13.695 1.00 62.84 462 ARG A N 1
ATOM 3657 C CA . ARG A 1 462 ? -0.293 14.836 -14.911 1.00 62.84 462 ARG A CA 1
ATOM 3658 C C . ARG A 1 462 ? -1.156 16.095 -14.920 1.00 62.84 462 ARG A C 1
ATOM 3660 O O . ARG A 1 462 ? -0.644 17.134 -15.327 1.00 62.84 462 ARG A O 1
ATOM 3667 N N . LYS A 1 463 ? -2.411 16.000 -14.462 1.00 62.16 463 LYS A N 1
ATOM 3668 C CA . LYS A 1 463 ? -3.305 17.156 -14.280 1.00 62.16 463 LYS A CA 1
ATOM 3669 C C . LYS A 1 463 ? -2.756 18.121 -13.229 1.00 62.16 463 LYS A C 1
ATOM 3671 O O . LYS A 1 463 ? -2.660 19.306 -13.508 1.00 62.16 463 LYS A O 1
ATOM 3676 N N . LEU A 1 464 ? -2.317 17.603 -12.080 1.00 58.56 464 LEU A N 1
ATOM 3677 C CA . LEU A 1 464 ? -1.687 18.390 -11.013 1.00 58.56 464 LEU A CA 1
ATOM 3678 C C . LEU A 1 464 ? -0.444 19.147 -11.503 1.00 58.56 464 LEU A C 1
ATOM 3680 O O . LEU A 1 464 ? -0.215 20.283 -11.114 1.00 58.56 464 LEU A O 1
ATOM 3684 N N . MET A 1 465 ? 0.356 18.517 -12.363 1.00 46.84 465 MET A N 1
ATOM 3685 C CA . MET A 1 465 ? 1.589 19.096 -12.904 1.00 46.84 465 MET A CA 1
ATOM 3686 C C . MET A 1 465 ? 1.376 19.906 -14.195 1.00 46.84 465 MET A C 1
ATOM 3688 O O . MET A 1 465 ? 2.365 20.225 -14.862 1.00 46.84 465 MET A O 1
ATOM 3692 N N . SER A 1 466 ? 0.122 20.174 -14.584 1.00 57.47 466 SER A N 1
ATOM 3693 C CA . SER A 1 466 ? -0.261 20.897 -15.809 1.00 57.47 466 SER A CA 1
ATOM 3694 C C . SER A 1 466 ? 0.471 20.406 -17.065 1.00 57.47 466 SER A C 1
ATOM 3696 O O . SER A 1 466 ? 0.925 21.188 -17.899 1.00 57.47 466 SER A O 1
ATOM 3698 N N . LEU A 1 467 ? 0.655 19.087 -17.189 1.00 56.84 467 LEU A N 1
ATOM 3699 C CA . LEU A 1 467 ? 1.424 18.505 -18.288 1.00 56.84 467 LEU A CA 1
ATOM 3700 C C . LEU A 1 467 ? 0.566 18.388 -19.559 1.00 56.84 467 LEU A C 1
ATOM 3702 O O . LEU A 1 467 ? -0.466 17.710 -19.512 1.00 56.84 467 LEU A O 1
ATOM 3706 N N . PRO A 1 468 ? 1.013 18.928 -20.712 1.00 51.41 468 PRO A N 1
ATOM 3707 C CA . PRO A 1 468 ? 0.249 18.888 -21.957 1.00 51.41 468 PRO A CA 1
ATOM 3708 C C . PRO A 1 468 ? -0.034 17.448 -22.383 1.00 51.41 468 PRO A C 1
ATOM 3710 O O . PRO A 1 468 ? 0.817 16.562 -22.217 1.00 51.41 468 PRO A O 1
ATOM 3713 N N . ALA A 1 469 ? -1.241 17.203 -22.903 1.00 50.72 469 ALA A N 1
ATOM 3714 C CA . ALA A 1 469 ? -1.641 15.900 -23.423 1.00 50.72 469 ALA A CA 1
ATOM 3715 C C . ALA A 1 469 ? -0.641 15.434 -24.490 1.00 50.72 469 ALA A C 1
ATOM 3717 O O . ALA A 1 469 ? -0.164 16.216 -25.307 1.00 50.72 469 ALA A O 1
ATOM 3718 N N . SER A 1 470 ? -0.266 14.154 -24.455 1.00 53.06 470 SER A N 1
ATOM 3719 C CA . SER A 1 470 ? 0.585 13.625 -25.515 1.00 53.06 470 SER A CA 1
ATOM 3720 C C . SER A 1 470 ? -0.250 13.436 -26.777 1.00 53.06 470 SER A C 1
ATOM 3722 O O . SER A 1 470 ? -1.255 12.735 -26.733 1.00 53.06 470 SER A O 1
ATOM 3724 N N . ASN A 1 471 ? 0.209 14.002 -27.895 1.00 49.34 471 ASN A N 1
ATOM 3725 C CA . ASN A 1 471 ? -0.461 13.890 -29.196 1.00 49.34 471 ASN A CA 1
ATOM 3726 C C . ASN A 1 471 ? -0.508 12.449 -29.741 1.00 49.34 471 ASN A C 1
ATOM 3728 O O . ASN A 1 471 ? -1.360 12.128 -30.563 1.00 49.34 471 ASN A O 1
ATOM 3732 N N . ALA A 1 472 ? 0.364 11.560 -29.255 1.00 56.41 472 ALA A N 1
ATOM 3733 C CA . ALA A 1 472 ? 0.313 10.136 -29.563 1.00 56.41 472 ALA A CA 1
ATOM 3734 C C . ALA A 1 472 ? -0.381 9.377 -28.422 1.00 56.41 472 ALA A C 1
ATOM 3736 O O . ALA A 1 472 ? 0.165 9.266 -27.312 1.00 56.41 472 ALA A O 1
ATOM 3737 N N . LYS A 1 473 ? -1.573 8.828 -28.709 1.00 66.19 473 LYS A N 1
ATOM 3738 C CA . LYS A 1 473 ? -2.204 7.802 -27.864 1.00 66.19 473 LYS A CA 1
ATOM 3739 C C . LYS A 1 473 ? -1.202 6.656 -27.679 1.00 66.19 473 LYS A C 1
ATOM 3741 O O . LYS A 1 473 ? -0.475 6.318 -28.608 1.00 66.19 473 LYS A O 1
ATOM 3746 N N . ARG A 1 474 ? -1.123 6.095 -26.475 1.00 76.56 474 ARG A N 1
ATOM 3747 C CA . ARG A 1 474 ? -0.222 4.985 -26.135 1.00 76.56 474 ARG A CA 1
ATOM 3748 C C . ARG A 1 474 ? -0.878 4.077 -25.106 1.00 76.56 474 ARG A C 1
ATOM 3750 O O . ARG A 1 474 ? -1.627 4.569 -24.260 1.00 76.56 474 ARG A O 1
ATOM 3757 N N . ALA A 1 475 ? -0.572 2.788 -25.167 1.00 83.06 475 ALA A N 1
ATOM 3758 C CA . ALA A 1 475 ? -1.000 1.826 -24.162 1.00 83.06 475 ALA A CA 1
ATOM 3759 C C . ALA A 1 475 ? -0.068 1.853 -22.937 1.00 83.06 475 ALA A C 1
ATOM 3761 O O . ALA A 1 475 ? 1.073 2.315 -23.002 1.00 83.06 475 ALA A O 1
ATOM 3762 N N . TYR A 1 476 ? -0.558 1.359 -21.803 1.00 85.62 476 TYR A N 1
ATOM 3763 C CA . TYR A 1 476 ? 0.218 1.244 -20.572 1.00 85.62 476 TYR A CA 1
ATOM 3764 C C . TYR A 1 476 ? 0.039 -0.148 -19.987 1.00 85.62 476 TYR A C 1
ATOM 3766 O O . TYR A 1 476 ? -1.092 -0.587 -19.793 1.00 85.62 476 TYR A O 1
ATOM 3774 N N . TYR A 1 477 ? 1.146 -0.801 -19.643 1.00 86.75 477 TYR A N 1
ATOM 3775 C CA . TYR A 1 477 ? 1.126 -2.189 -19.178 1.00 86.75 477 TYR A CA 1
ATOM 3776 C C . TYR A 1 477 ? 1.798 -2.342 -17.816 1.00 86.75 477 TYR A C 1
ATOM 3778 O O . TYR A 1 477 ? 2.640 -1.541 -17.420 1.00 86.75 477 TYR A O 1
ATOM 3786 N N . SER A 1 478 ? 1.449 -3.373 -17.064 1.00 88.31 478 SER A N 1
ATOM 3787 C CA . SER A 1 478 ? 2.269 -3.850 -15.951 1.00 88.31 478 SER A CA 1
ATOM 3788 C C . SER A 1 478 ? 3.253 -4.919 -16.442 1.00 88.31 478 SER A C 1
ATOM 3790 O O . SER A 1 478 ? 3.032 -5.543 -17.479 1.00 88.31 478 SER A O 1
ATOM 3792 N N . ASN A 1 479 ? 4.339 -5.162 -15.699 1.00 88.12 479 ASN A N 1
ATOM 3793 C CA . ASN A 1 479 ? 5.280 -6.234 -16.053 1.00 88.12 479 ASN A CA 1
ATOM 3794 C C . ASN A 1 479 ? 4.601 -7.616 -16.100 1.00 88.12 479 ASN A C 1
ATOM 3796 O O . ASN A 1 479 ? 4.835 -8.330 -17.072 1.00 88.12 479 ASN A O 1
ATOM 3800 N N . PRO A 1 480 ? 3.715 -7.978 -15.145 1.00 88.62 480 PRO A N 1
ATOM 3801 C CA . PRO A 1 480 ? 2.950 -9.221 -15.235 1.00 88.62 480 PRO A CA 1
ATOM 3802 C C . PRO A 1 480 ? 2.068 -9.318 -16.485 1.00 88.62 480 PRO A C 1
ATOM 3804 O O . PRO A 1 480 ? 1.996 -10.385 -17.081 1.00 88.62 480 PRO A O 1
ATOM 3807 N N . GLN A 1 481 ? 1.439 -8.218 -16.919 1.00 89.25 481 GLN A N 1
ATOM 3808 C CA . GLN A 1 481 ? 0.609 -8.221 -18.131 1.00 89.25 481 GLN A CA 1
ATOM 3809 C C . GLN A 1 481 ? 1.431 -8.546 -19.382 1.00 89.25 481 GLN A C 1
ATOM 3811 O O . GLN A 1 481 ? 1.028 -9.398 -20.166 1.00 89.25 481 GLN A O 1
ATOM 3816 N N . VAL A 1 482 ? 2.598 -7.918 -19.552 1.00 92.38 482 VAL A N 1
ATOM 3817 C CA . VAL A 1 482 ? 3.461 -8.200 -20.713 1.00 92.38 482 VAL A CA 1
ATOM 3818 C C . VAL A 1 482 ? 4.073 -9.598 -20.630 1.00 92.38 482 VAL A C 1
ATOM 3820 O O . VAL A 1 482 ? 4.145 -10.291 -21.639 1.00 92.38 482 VAL A O 1
ATOM 3823 N N . ALA A 1 483 ? 4.447 -10.061 -19.433 1.00 91.25 483 ALA A N 1
ATOM 3824 C CA . ALA A 1 483 ? 4.912 -11.434 -19.240 1.00 91.25 483 ALA A CA 1
ATOM 3825 C C . ALA A 1 483 ? 3.829 -12.471 -19.594 1.00 91.25 483 ALA A C 1
ATOM 3827 O O . ALA A 1 483 ? 4.144 -13.512 -20.166 1.00 91.25 483 ALA A O 1
ATOM 3828 N N . LEU A 1 484 ? 2.554 -12.184 -19.306 1.00 90.25 484 LEU A N 1
ATOM 3829 C CA . LEU A 1 484 ? 1.434 -13.038 -19.706 1.00 90.25 484 LEU A CA 1
ATOM 3830 C C . LEU A 1 484 ? 1.252 -13.067 -21.230 1.00 90.25 484 LEU A C 1
ATOM 3832 O O . LEU A 1 484 ? 1.100 -14.148 -21.793 1.00 90.25 484 LEU A O 1
ATOM 3836 N N . MET A 1 485 ? 1.324 -11.911 -21.899 1.00 93.56 485 MET A N 1
ATOM 3837 C CA . MET A 1 485 ? 1.290 -11.834 -23.369 1.00 93.56 485 MET A CA 1
ATOM 3838 C C . MET A 1 485 ? 2.434 -12.646 -23.996 1.00 93.56 485 MET A C 1
ATOM 3840 O O . MET A 1 485 ? 2.219 -13.401 -24.939 1.00 93.56 485 MET A O 1
ATOM 3844 N N . MET A 1 486 ? 3.643 -12.560 -23.430 1.00 94.31 486 MET A N 1
ATOM 3845 C CA . MET A 1 486 ? 4.788 -13.370 -23.859 1.00 94.31 486 MET A CA 1
ATOM 3846 C C . MET A 1 486 ? 4.533 -14.871 -23.710 1.00 94.31 486 MET A C 1
ATOM 3848 O O . MET A 1 486 ? 4.814 -15.627 -24.635 1.00 94.31 486 MET A O 1
ATOM 3852 N N . ARG A 1 487 ? 3.955 -15.309 -22.586 1.00 92.75 487 ARG A N 1
ATOM 3853 C CA . ARG A 1 487 ? 3.598 -16.723 -22.387 1.00 92.75 487 ARG A CA 1
ATOM 3854 C C . ARG A 1 487 ? 2.599 -17.216 -23.428 1.00 92.75 487 ARG A C 1
ATOM 3856 O O . ARG A 1 487 ? 2.801 -18.287 -23.989 1.00 92.75 487 ARG A O 1
ATOM 3863 N N . ARG A 1 488 ? 1.570 -16.421 -23.736 1.00 91.38 488 ARG A N 1
ATOM 3864 C CA . ARG A 1 488 ? 0.595 -16.736 -24.798 1.00 91.38 488 ARG A CA 1
ATOM 3865 C C . ARG A 1 488 ? 1.252 -16.861 -26.171 1.00 91.38 488 ARG A C 1
ATOM 3867 O O . ARG A 1 488 ? 0.888 -17.739 -26.940 1.00 91.38 488 ARG A O 1
ATOM 3874 N N . ALA A 1 489 ? 2.277 -16.055 -26.432 1.00 94.25 489 ALA A N 1
ATOM 3875 C CA . ALA A 1 489 ? 3.109 -16.142 -27.630 1.00 94.25 489 ALA A CA 1
ATOM 3876 C C . ALA A 1 489 ? 4.239 -17.193 -27.535 1.00 94.25 489 ALA A C 1
ATOM 3878 O O . ALA A 1 489 ? 5.208 -17.137 -28.295 1.00 94.25 489 ALA A O 1
ATOM 3879 N N . ARG A 1 490 ? 4.129 -18.168 -26.617 1.00 94.69 490 ARG A N 1
ATOM 3880 C CA . ARG A 1 490 ? 5.063 -19.296 -26.436 1.00 94.69 490 ARG A CA 1
ATOM 3881 C C . ARG A 1 490 ? 6.490 -18.878 -26.056 1.00 94.69 490 ARG A C 1
ATOM 3883 O O . ARG A 1 490 ? 7.472 -19.460 -26.523 1.00 94.69 490 ARG A O 1
ATOM 3890 N N . PHE A 1 491 ? 6.607 -17.876 -25.188 1.00 94.88 491 PHE A N 1
ATOM 3891 C CA . PHE A 1 491 ? 7.861 -17.512 -24.531 1.00 94.88 491 PHE A CA 1
ATOM 3892 C C . PHE A 1 491 ? 7.841 -17.835 -23.037 1.00 94.88 491 PHE A C 1
ATOM 3894 O O . PHE A 1 491 ? 6.882 -17.538 -22.321 1.00 94.88 491 PHE A O 1
ATOM 3901 N N . THR A 1 492 ? 8.967 -18.330 -22.539 1.00 93.06 492 THR A N 1
ATOM 3902 C CA . THR A 1 492 ? 9.255 -18.407 -21.108 1.00 93.06 492 THR A CA 1
ATOM 3903 C C . THR A 1 492 ? 9.867 -17.083 -20.663 1.00 93.06 492 THR A C 1
ATOM 3905 O O . THR A 1 492 ? 10.912 -16.672 -21.161 1.00 93.06 492 THR A O 1
ATOM 3908 N N . ALA A 1 493 ? 9.213 -16.383 -19.734 1.00 88.38 493 ALA A N 1
ATOM 3909 C CA . ALA A 1 493 ? 9.720 -15.114 -19.214 1.00 88.38 493 ALA A CA 1
ATOM 3910 C C . ALA A 1 493 ? 10.977 -15.344 -18.354 1.00 88.38 493 ALA A C 1
ATOM 3912 O O . ALA A 1 493 ? 10.884 -15.907 -17.265 1.00 88.38 493 ALA A O 1
ATOM 3913 N N . LEU A 1 494 ? 12.131 -14.878 -18.835 1.00 88.94 494 LEU A N 1
ATOM 3914 C CA . LEU A 1 494 ? 13.421 -14.935 -18.137 1.00 88.94 494 LEU A CA 1
ATOM 3915 C C . LEU A 1 494 ? 13.597 -13.782 -17.146 1.00 88.94 494 LEU A C 1
ATOM 3917 O O . LEU A 1 494 ? 14.242 -13.923 -16.112 1.00 88.94 494 LEU A O 1
ATOM 3921 N N . PHE A 1 495 ? 13.039 -12.616 -17.471 1.00 90.56 495 PHE A N 1
ATOM 3922 C CA . PHE A 1 495 ? 13.149 -11.417 -16.650 1.00 90.56 495 PHE A CA 1
ATOM 3923 C C . PHE A 1 495 ? 11.885 -10.573 -16.768 1.00 90.56 495 PHE A C 1
ATOM 3925 O O . PHE A 1 495 ? 11.368 -10.374 -17.864 1.00 90.56 495 PHE A O 1
ATOM 3932 N N . ALA A 1 496 ? 11.420 -10.021 -15.648 1.00 89.56 496 ALA A N 1
ATOM 3933 C CA . ALA A 1 496 ? 10.346 -9.036 -15.613 1.00 89.56 496 ALA A CA 1
ATOM 3934 C C . ALA A 1 496 ? 10.650 -7.979 -14.544 1.00 89.56 496 ALA A C 1
ATOM 3936 O O . ALA A 1 496 ? 10.521 -8.216 -13.344 1.00 89.56 496 ALA A O 1
ATOM 3937 N N . GLY A 1 497 ? 11.045 -6.782 -14.970 1.00 89.00 497 GLY A N 1
ATOM 3938 C CA . GLY A 1 497 ? 11.513 -5.736 -14.065 1.00 89.00 497 GLY A CA 1
ATOM 3939 C C . GLY A 1 497 ? 11.351 -4.337 -14.637 1.00 89.00 497 GLY A C 1
ATOM 3940 O O . GLY A 1 497 ? 10.668 -4.124 -15.633 1.00 89.00 497 GLY A O 1
ATOM 3941 N N . ASN A 1 498 ? 11.947 -3.347 -13.975 1.00 89.94 498 ASN A N 1
ATOM 3942 C CA . ASN A 1 498 ? 11.888 -1.958 -14.431 1.00 89.94 498 ASN A CA 1
ATOM 3943 C C . ASN A 1 498 ? 13.252 -1.513 -14.967 1.00 89.94 498 ASN A C 1
ATOM 3945 O O . ASN A 1 498 ? 14.298 -1.849 -14.402 1.00 89.94 498 ASN A O 1
ATOM 3949 N N . VAL A 1 499 ? 13.240 -0.725 -16.044 1.00 89.19 499 VAL A N 1
ATOM 3950 C CA . VAL A 1 499 ? 14.428 -0.047 -16.579 1.00 89.19 499 VAL A CA 1
ATOM 3951 C C . VAL A 1 499 ? 14.841 1.057 -15.612 1.00 89.19 499 VAL A C 1
ATOM 3953 O O . VAL A 1 499 ? 15.962 1.043 -15.104 1.00 89.19 499 VAL A O 1
ATOM 3956 N N . THR A 1 500 ? 13.909 1.950 -15.271 1.00 84.44 500 THR A N 1
ATOM 3957 C CA . THR A 1 500 ? 14.139 3.007 -14.282 1.00 84.44 500 THR A CA 1
ATOM 3958 C C . THR A 1 500 ? 13.846 2.529 -12.866 1.00 84.44 500 THR A C 1
ATOM 3960 O O . THR A 1 500 ? 13.072 1.596 -12.655 1.00 84.44 500 THR A O 1
ATOM 3963 N N . LYS A 1 501 ? 14.451 3.193 -11.877 1.00 84.00 501 LYS A N 1
ATOM 3964 C CA . LYS A 1 501 ? 14.111 3.002 -10.457 1.00 84.00 501 LYS A CA 1
ATOM 3965 C C . LYS A 1 501 ? 13.213 4.116 -9.918 1.00 84.00 501 LYS A C 1
ATOM 3967 O O . LYS A 1 501 ? 12.484 3.893 -8.965 1.00 84.00 501 LYS A O 1
ATOM 3972 N N . LEU A 1 502 ? 13.222 5.277 -10.572 1.00 81.25 502 LEU A N 1
ATOM 3973 C CA . LEU A 1 502 ? 12.382 6.435 -10.269 1.00 81.25 502 LEU A CA 1
ATOM 3974 C C . LEU A 1 502 ? 11.378 6.713 -11.412 1.00 81.25 502 LEU A C 1
ATOM 3976 O O . LEU A 1 502 ? 11.537 6.180 -12.524 1.00 81.25 502 LEU A O 1
ATOM 3980 N N . PRO A 1 503 ? 10.359 7.563 -11.186 1.00 83.06 503 PRO A N 1
ATOM 3981 C CA . PRO A 1 503 ? 9.499 8.067 -12.252 1.00 83.06 503 PRO A CA 1
ATOM 39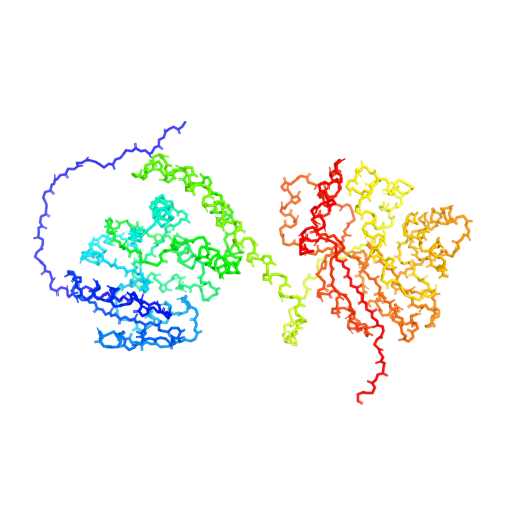82 C C . PRO A 1 503 ? 10.284 8.782 -13.362 1.00 83.06 503 PRO A C 1
ATOM 3984 O O . PRO A 1 503 ? 11.145 9.613 -13.086 1.00 83.06 503 PRO A O 1
ATOM 3987 N N . LEU A 1 504 ? 9.947 8.502 -14.628 1.00 81.00 504 LEU A N 1
ATOM 3988 C CA . LEU A 1 504 ? 10.663 8.996 -15.813 1.00 81.00 504 LEU A CA 1
ATOM 3989 C C . LEU A 1 504 ? 10.741 10.529 -15.861 1.00 81.00 504 LEU A C 1
ATOM 3991 O O . LEU A 1 504 ? 11.747 11.092 -16.278 1.00 81.00 504 LEU A O 1
ATOM 3995 N N . LEU A 1 505 ? 9.703 11.210 -15.368 1.00 77.31 505 LEU A N 1
ATOM 3996 C CA . LEU A 1 505 ? 9.653 12.670 -15.329 1.00 77.31 505 LEU A CA 1
ATOM 3997 C C . LEU A 1 505 ? 10.797 13.286 -14.508 1.00 77.31 505 LEU A C 1
ATOM 3999 O O . LEU A 1 505 ? 11.271 14.363 -14.863 1.00 77.31 505 LEU A O 1
ATOM 4003 N N . LEU A 1 506 ? 11.247 12.619 -13.439 1.00 77.88 506 LEU A N 1
ATOM 4004 C CA . LEU A 1 506 ? 12.349 13.118 -12.613 1.00 77.88 506 LEU A CA 1
ATOM 4005 C C . LEU A 1 506 ? 13.654 13.150 -13.407 1.00 77.88 506 LEU A C 1
ATOM 4007 O O . LEU A 1 506 ? 14.379 14.138 -13.349 1.00 77.88 506 LEU A O 1
ATOM 4011 N N . TYR A 1 507 ? 13.903 12.123 -14.221 1.00 82.38 507 TYR A N 1
ATOM 4012 C CA . TYR A 1 507 ? 15.047 12.102 -15.129 1.00 82.38 507 TYR A CA 1
ATOM 4013 C C . TYR A 1 507 ? 14.959 13.243 -16.144 1.00 82.38 507 TYR A C 1
ATOM 4015 O O . TYR A 1 507 ? 15.892 14.027 -16.270 1.00 82.38 507 TYR A O 1
ATOM 4023 N N . TRP A 1 508 ? 13.812 13.401 -16.810 1.00 77.25 508 TRP A N 1
ATOM 4024 C CA . TRP A 1 508 ? 13.640 14.439 -17.830 1.00 77.25 508 TRP A CA 1
ATOM 4025 C C . TRP A 1 508 ? 13.765 15.867 -17.307 1.00 77.25 508 TRP A C 1
ATOM 4027 O O . TRP A 1 508 ? 14.207 16.734 -18.056 1.00 77.25 508 TRP A O 1
ATOM 4037 N N . ARG A 1 509 ? 13.400 16.129 -16.049 1.00 75.88 509 ARG A N 1
ATOM 4038 C CA . ARG A 1 509 ? 13.455 17.480 -15.471 1.00 75.88 509 ARG A CA 1
ATOM 4039 C C . ARG A 1 509 ? 14.747 17.792 -14.725 1.00 75.88 509 ARG A C 1
ATOM 4041 O O . ARG A 1 509 ? 15.017 18.968 -14.491 1.00 75.88 509 ARG A O 1
ATOM 4048 N N . SER A 1 510 ? 15.539 16.788 -14.352 1.00 72.38 510 SER A N 1
ATOM 4049 C CA . SER A 1 510 ? 16.710 17.036 -13.517 1.00 72.38 510 SER A CA 1
ATOM 4050 C C . SER A 1 510 ? 17.876 17.628 -14.301 1.00 72.38 510 SER A C 1
ATOM 4052 O O . SER A 1 510 ? 18.434 16.996 -15.202 1.00 72.38 510 SER A O 1
ATOM 4054 N N . LYS A 1 511 ? 18.298 18.830 -13.900 1.00 79.25 511 LYS A N 1
ATOM 4055 C CA . LYS A 1 511 ? 19.523 19.471 -14.398 1.00 79.25 511 LYS A CA 1
ATOM 4056 C C . LYS A 1 511 ? 20.799 18.872 -13.789 1.00 79.25 511 LYS A C 1
ATOM 4058 O O . LYS A 1 511 ? 21.865 19.095 -14.353 1.00 79.25 511 LYS A O 1
ATOM 4063 N N . ASP A 1 512 ? 20.687 18.101 -12.703 1.00 74.31 512 ASP A N 1
ATOM 4064 C CA . ASP A 1 512 ? 21.799 17.406 -12.037 1.00 74.31 512 ASP A CA 1
ATOM 4065 C C . ASP A 1 512 ? 21.531 15.891 -11.970 1.00 74.31 512 ASP A C 1
ATOM 4067 O O . ASP A 1 512 ? 20.470 15.437 -11.535 1.00 74.31 512 ASP A O 1
ATOM 4071 N N . ASP A 1 513 ? 22.478 15.092 -12.444 1.00 76.50 513 ASP A N 1
ATOM 4072 C CA . ASP A 1 513 ? 22.414 13.636 -12.460 1.00 76.50 513 ASP A CA 1
ATOM 4073 C C . ASP A 1 513 ? 23.134 12.977 -11.274 1.00 76.50 513 ASP A C 1
ATOM 4075 O O . ASP A 1 513 ? 22.942 11.781 -11.076 1.00 76.50 513 ASP A O 1
ATOM 4079 N N . ARG A 1 514 ? 23.888 13.713 -10.440 1.00 74.50 514 ARG A N 1
ATOM 4080 C CA . ARG A 1 514 ? 24.595 13.162 -9.263 1.00 74.50 514 ARG A CA 1
ATOM 4081 C C . ARG A 1 514 ? 23.629 12.542 -8.259 1.00 74.50 514 ARG A C 1
ATOM 4083 O O . ARG A 1 514 ? 23.754 11.368 -7.921 1.00 74.50 514 ARG A O 1
ATOM 4090 N N . ILE A 1 515 ? 22.599 13.298 -7.880 1.00 69.44 515 ILE A N 1
ATOM 4091 C CA . ILE A 1 515 ? 21.538 12.823 -6.980 1.00 69.44 515 ILE A CA 1
ATOM 4092 C C . ILE A 1 515 ? 20.787 11.652 -7.625 1.00 69.44 515 ILE A C 1
ATOM 4094 O O . ILE A 1 515 ? 20.496 10.654 -6.971 1.00 69.44 515 ILE A O 1
ATOM 4098 N N . LEU A 1 516 ? 20.502 11.729 -8.930 1.00 74.44 516 LEU A N 1
ATOM 4099 C CA . LEU A 1 516 ? 19.828 10.638 -9.633 1.00 74.44 516 LEU A CA 1
ATOM 4100 C C . LEU A 1 516 ? 20.675 9.363 -9.651 1.00 74.44 516 LEU A C 1
ATOM 4102 O O . LEU A 1 516 ? 20.117 8.288 -9.452 1.00 74.44 516 LEU A O 1
ATOM 4106 N N . LYS A 1 517 ? 21.990 9.466 -9.864 1.00 81.50 517 LYS A N 1
ATOM 4107 C CA . LYS A 1 517 ? 22.945 8.350 -9.829 1.00 81.50 517 LYS A CA 1
ATOM 4108 C C . LYS A 1 517 ? 22.993 7.711 -8.445 1.00 81.50 517 LYS A C 1
ATOM 4110 O O . LYS A 1 517 ? 22.829 6.497 -8.334 1.00 81.50 517 LYS A O 1
ATOM 4115 N N . GLU A 1 518 ? 23.114 8.523 -7.399 1.00 73.75 518 GLU A N 1
ATOM 4116 C CA . GLU A 1 518 ? 23.150 8.052 -6.015 1.00 73.75 518 GLU A CA 1
ATOM 4117 C C . GLU A 1 518 ? 21.850 7.333 -5.615 1.00 73.75 518 GLU A C 1
ATOM 4119 O O . GLU A 1 518 ? 21.870 6.193 -5.140 1.00 73.75 518 GLU A O 1
ATOM 4124 N N . LEU A 1 519 ? 20.697 7.954 -5.886 1.00 69.06 519 LEU A N 1
ATOM 4125 C CA . LEU A 1 519 ? 19.385 7.362 -5.614 1.00 69.06 519 LEU A CA 1
ATOM 4126 C C . LEU A 1 519 ? 19.144 6.107 -6.462 1.00 69.06 519 LEU A C 1
ATOM 4128 O O . LEU A 1 519 ? 18.575 5.128 -5.979 1.00 69.06 519 LEU A O 1
ATOM 4132 N N . HIS A 1 520 ? 19.599 6.092 -7.718 1.00 73.19 520 HIS A N 1
ATOM 4133 C CA . HIS A 1 520 ? 19.506 4.909 -8.570 1.00 73.19 520 HIS A CA 1
ATOM 4134 C C . HIS A 1 520 ? 20.393 3.763 -8.057 1.00 73.19 520 HIS A C 1
ATOM 4136 O O . HIS A 1 520 ? 20.060 2.605 -8.282 1.00 73.19 520 HIS A O 1
ATOM 4142 N N . GLY A 1 521 ? 21.468 4.028 -7.314 1.00 70.44 521 GLY A N 1
ATOM 4143 C CA . GLY A 1 521 ? 22.213 2.988 -6.598 1.00 70.44 521 GLY A CA 1
ATOM 4144 C C . GLY A 1 521 ? 21.411 2.394 -5.436 1.00 70.44 521 GLY A C 1
ATOM 4145 O O . GLY A 1 521 ? 21.282 1.176 -5.331 1.00 70.44 521 GLY A O 1
ATOM 4146 N N . LYS A 1 522 ? 20.800 3.259 -4.620 1.00 70.81 522 LYS A N 1
ATOM 4147 C CA . LYS A 1 522 ? 20.273 2.914 -3.286 1.00 70.81 522 LYS A CA 1
ATOM 4148 C C . LYS A 1 522 ? 18.803 2.478 -3.248 1.00 70.81 522 LYS A C 1
ATOM 4150 O O . LYS A 1 522 ? 18.394 1.792 -2.317 1.00 70.81 522 LYS A O 1
ATOM 4155 N N . ILE A 1 523 ? 17.991 2.866 -4.234 1.00 61.31 523 ILE A N 1
ATOM 4156 C CA . ILE A 1 523 ? 16.536 2.639 -4.196 1.00 61.31 523 ILE A CA 1
ATOM 4157 C C . ILE A 1 523 ? 16.148 1.354 -4.960 1.00 61.31 523 ILE A C 1
ATOM 4159 O O . ILE A 1 523 ? 16.700 1.075 -6.036 1.00 61.31 523 ILE A O 1
ATOM 4163 N N . PRO A 1 524 ? 15.181 0.562 -4.451 1.00 68.12 524 PRO A N 1
ATOM 4164 C CA . PRO A 1 524 ? 14.577 -0.546 -5.188 1.00 68.12 524 PRO A CA 1
ATOM 4165 C C . PRO A 1 524 ? 13.922 -0.093 -6.499 1.00 68.12 524 PRO A C 1
ATOM 4167 O O . PRO A 1 524 ? 13.409 1.015 -6.619 1.00 68.12 524 PRO A O 1
ATOM 4170 N N . SER A 1 525 ? 13.847 -0.972 -7.498 1.00 67.62 525 SER A N 1
ATOM 4171 C CA . SER A 1 525 ? 13.296 -0.606 -8.812 1.00 67.62 525 SER A CA 1
ATOM 4172 C C . SER A 1 525 ? 11.784 -0.366 -8.835 1.00 67.62 525 SER A C 1
ATOM 4174 O O . SER A 1 525 ? 11.257 0.053 -9.861 1.00 67.62 525 SER A O 1
ATOM 4176 N N . VAL A 1 526 ? 11.085 -0.578 -7.719 1.00 63.50 526 VAL A N 1
ATOM 4177 C CA . VAL A 1 526 ? 9.620 -0.624 -7.588 1.00 63.50 526 VAL A CA 1
ATOM 4178 C C . VAL A 1 526 ? 8.916 0.642 -8.103 1.00 63.50 526 VAL A C 1
ATOM 4180 O O . VAL A 1 526 ? 7.857 0.534 -8.720 1.00 63.50 526 VAL A O 1
ATOM 4183 N N . MET A 1 527 ? 9.519 1.825 -7.935 1.00 67.12 527 MET A N 1
ATOM 4184 C CA . MET A 1 527 ? 8.944 3.110 -8.377 1.00 67.12 527 MET A CA 1
ATOM 4185 C C . MET A 1 527 ? 9.185 3.423 -9.867 1.00 67.12 527 MET A C 1
ATOM 4187 O O . MET A 1 527 ? 8.772 4.471 -10.371 1.00 67.12 527 MET A O 1
ATOM 4191 N N . GLY A 1 528 ? 9.848 2.522 -10.594 1.00 79.94 528 GLY A N 1
ATOM 4192 C CA . GLY A 1 528 ? 10.111 2.654 -12.019 1.00 79.94 528 GLY A CA 1
ATOM 4193 C C . GLY A 1 528 ? 8.837 2.714 -12.862 1.00 79.94 528 GLY A C 1
ATOM 4194 O O . GLY A 1 528 ? 7.898 1.935 -12.673 1.00 79.94 528 GLY A O 1
ATOM 4195 N N . THR A 1 529 ? 8.838 3.619 -13.841 1.00 86.81 529 THR A N 1
ATOM 4196 C CA . THR A 1 529 ? 7.711 3.858 -14.773 1.00 86.81 529 THR A CA 1
ATOM 4197 C C . THR A 1 529 ? 7.964 3.298 -16.173 1.00 86.81 529 THR A C 1
ATOM 4199 O O . THR A 1 529 ? 7.063 3.320 -17.009 1.00 86.81 529 THR A O 1
ATOM 4202 N N . VAL A 1 530 ? 9.165 2.770 -16.424 1.00 91.44 530 VAL A N 1
ATOM 4203 C CA . VAL A 1 530 ? 9.521 2.049 -17.651 1.00 91.44 530 VAL A CA 1
ATOM 4204 C C . VAL A 1 530 ? 9.778 0.594 -17.274 1.00 91.44 530 VAL A C 1
ATOM 4206 O O . VAL A 1 530 ? 10.676 0.316 -16.477 1.00 91.44 530 VAL A O 1
ATOM 4209 N N . GLY A 1 531 ? 8.950 -0.307 -17.793 1.00 93.00 531 GLY A N 1
ATOM 4210 C CA . GLY A 1 531 ? 9.050 -1.753 -17.610 1.00 93.00 531 GLY A CA 1
ATOM 4211 C C . GLY A 1 531 ? 9.926 -2.387 -18.684 1.00 93.00 531 GLY A C 1
ATOM 4212 O O . GLY A 1 531 ? 10.105 -1.813 -19.758 1.00 93.00 531 GLY A O 1
ATOM 4213 N N . MET A 1 532 ? 10.478 -3.556 -18.382 1.00 95.19 532 MET A N 1
ATOM 4214 C CA . MET A 1 532 ? 11.204 -4.408 -19.318 1.00 95.19 532 MET A CA 1
ATOM 4215 C C . MET A 1 532 ? 10.907 -5.868 -18.998 1.00 95.19 532 MET A C 1
ATOM 4217 O O . MET A 1 532 ? 10.985 -6.279 -17.837 1.00 95.19 532 MET A O 1
ATOM 4221 N N . VAL A 1 533 ? 10.569 -6.633 -20.030 1.00 96.06 533 VAL A N 1
ATOM 4222 C CA . VAL A 1 533 ? 10.366 -8.079 -19.942 1.00 96.06 533 VAL A CA 1
ATOM 4223 C C . VAL A 1 533 ? 11.211 -8.745 -21.022 1.00 96.06 533 VAL A C 1
ATOM 4225 O O . VAL A 1 533 ? 11.267 -8.255 -22.151 1.00 96.06 533 VAL A O 1
ATOM 4228 N N . VAL A 1 534 ? 11.884 -9.832 -20.649 1.00 96.25 534 VAL A N 1
ATOM 4229 C CA . VAL A 1 534 ? 12.678 -10.672 -21.548 1.00 96.25 534 VAL A CA 1
ATOM 4230 C C . VAL A 1 534 ? 12.058 -12.058 -21.568 1.00 96.25 534 VAL A C 1
ATOM 4232 O O . VAL A 1 534 ? 11.860 -12.655 -20.508 1.00 96.25 534 VAL A O 1
ATOM 4235 N N . GLY A 1 535 ? 11.760 -12.562 -22.759 1.00 95.19 535 GLY A N 1
ATOM 4236 C CA . GLY A 1 535 ? 11.288 -13.923 -22.982 1.00 95.19 535 GLY A CA 1
ATOM 4237 C C . GLY A 1 535 ? 12.293 -14.717 -23.806 1.00 95.19 535 GLY A C 1
ATOM 4238 O O . GLY A 1 535 ? 12.858 -14.180 -24.753 1.00 95.19 535 GLY A O 1
ATOM 4239 N N . SER A 1 536 ? 12.504 -15.987 -23.475 1.00 95.00 536 SER A N 1
ATOM 4240 C CA . SER A 1 536 ? 13.139 -16.958 -24.373 1.00 95.00 536 SER A CA 1
ATOM 4241 C C . SER A 1 536 ? 12.072 -17.806 -25.037 1.00 95.00 536 SER A C 1
ATOM 4243 O O . SER A 1 536 ? 11.071 -18.142 -24.400 1.00 95.00 536 SER A O 1
ATOM 4245 N N . LYS A 1 537 ? 12.266 -18.156 -26.309 1.00 91.81 537 LYS A N 1
ATOM 4246 C CA . LYS A 1 537 ? 11.375 -19.088 -27.003 1.00 91.81 537 LYS A CA 1
ATOM 4247 C C . LYS A 1 537 ? 11.303 -20.377 -26.182 1.00 91.81 537 LYS A C 1
ATOM 4249 O O . LYS A 1 537 ? 12.338 -20.906 -25.776 1.00 91.81 537 LYS A O 1
ATOM 4254 N N . ALA A 1 538 ? 10.093 -20.813 -25.835 1.00 73.56 538 ALA A N 1
ATOM 4255 C CA . ALA A 1 538 ? 9.933 -22.035 -25.060 1.00 73.56 538 ALA A CA 1
ATOM 4256 C C . ALA A 1 538 ? 10.507 -23.200 -25.878 1.00 73.56 538 ALA A C 1
ATOM 4258 O O . ALA A 1 538 ? 10.186 -23.347 -27.062 1.00 73.56 538 ALA A O 1
ATOM 4259 N N . SER A 1 539 ? 11.379 -24.010 -25.274 1.00 60.56 539 SER A N 1
ATOM 4260 C CA . SER A 1 539 ? 11.744 -25.291 -25.865 1.00 60.56 539 SER A CA 1
ATOM 4261 C C . SER A 1 539 ? 10.459 -26.096 -25.986 1.00 60.56 539 SER A C 1
ATOM 4263 O O . SER A 1 539 ? 9.806 -26.333 -24.974 1.00 60.56 539 SER A O 1
ATOM 4265 N N . LEU A 1 540 ? 10.085 -26.483 -27.207 1.00 49.94 540 LEU A N 1
ATOM 4266 C CA . LEU A 1 540 ? 9.099 -27.539 -27.420 1.00 49.94 540 LEU A CA 1
ATOM 4267 C C . LEU A 1 540 ? 9.670 -28.799 -26.758 1.00 49.94 540 LEU A C 1
ATOM 4269 O O . LEU A 1 540 ? 10.514 -29.478 -27.340 1.00 49.94 540 LEU A O 1
ATOM 4273 N N . GLY A 1 541 ? 9.316 -29.003 -25.496 1.00 40.72 541 GLY A N 1
ATOM 4274 C CA . GLY A 1 541 ? 9.555 -30.206 -24.726 1.00 40.72 541 GLY A CA 1
ATOM 4275 C C . GLY A 1 541 ? 8.189 -30.810 -24.477 1.00 40.72 541 GLY A C 1
ATOM 4276 O O . GLY A 1 541 ? 7.426 -30.226 -23.720 1.00 40.72 541 GLY A O 1
ATOM 4277 N N . VAL A 1 542 ? 7.911 -31.864 -25.245 1.00 40.28 542 VAL A N 1
ATOM 4278 C CA . VAL A 1 542 ? 7.097 -33.043 -24.919 1.00 40.28 542 VAL A CA 1
ATOM 4279 C C . VAL A 1 542 ? 6.203 -32.843 -23.689 1.00 40.28 542 VAL A C 1
ATOM 4281 O O . VAL A 1 542 ? 6.691 -32.952 -22.565 1.00 40.28 542 VAL A O 1
ATOM 4284 N N . ASP A 1 543 ? 4.930 -32.518 -23.933 1.00 33.66 543 ASP A N 1
ATOM 4285 C CA . ASP A 1 543 ? 3.861 -32.867 -22.988 1.00 33.66 543 ASP A CA 1
ATOM 4286 C C . ASP A 1 543 ? 3.774 -34.395 -22.864 1.00 33.66 543 ASP A C 1
ATOM 4288 O O . ASP A 1 543 ? 3.941 -35.074 -23.912 1.00 33.66 543 ASP A O 1
#